Protein AF-A0A2W2MBM3-F1 (afdb_monomer_lite)

Sequence (491 aa):
MPIAAQGLVNIRFPSGRPAGRWSAVLEKAIIVCTALVMVGGLLGGTSLRDVAGGVTGLSHPLTGGTAVGRIADAAIGLAPVVVLLGLIAGLGVVVRFARAEGIARQQLKWRAVGVVVALALFPLAVTERLPSLTNTVDAVVFVLTLAIPVLRYRLWSIDTILRRSLVYGAITAALVIGFAVVTGLATRVVSRQVAAPVAAVAVALSFVPLRDRTQRLVDRLFYGGRQDPYRTLRDLGQRLNAVPGGDALGSFGHAVASALRLPYVAVQRADGTPVASYGTPVEPLERWPLTYEGRIEGFLAASARRGEEGFDDRDRGLLSDIAGQLGLALHTRTLTAELLRSQQRLVAAREEERRRLRRELHDGLGPVLTAVGLTLDAARARLETDPAAADQHIVEAREAAAQALADLRKVVHGLRPPALDDLGLAGALRSQADRLTVGSPLRVTVEAGELPGVGVTAMRERAAELGGRCQAGPSPDGGAVTAWFPLPETP

Foldseek 3Di:
DVLLVLLLCLQCPPPNDGPDDVSVVLNVVLVVLVVLLVQLVVQEWDWDQDPVRDTDTGGDPPRRPHPSRVSSPVSVVCPVVSNVSSLVSLVVLVVCLVVDDDLSVVLSVLSNVLSVLLVVLVVVCVVPPPPVVSVVVSVVSSVCSNCVSCLVVVSDPCVPVCLVCVLVVVLVVVLVVQLVVQLVVQVVPDPNVPSNVVSVVVSVVVSVVVSVVSNVVCCCVNVPPDPPLLVVLVVLLVCLVVDDDQCSQQVNQVSLCVSVVFQKKFWAFPVRHGPYIDHDDDPPKDWEFQDDPRDGGTIIITHDDVPDNDDDPVRVVSRNVVSPSVSVVSVVVVVVVVVVVVVVVVVVVVVVVVVVVVCCLCVLVVVLVVQLVVLQVVLVVCCVPPVPSSVVSPVVSVVSVVVSVVVVVVVVCVVPPVQCVPPNPQSSVVVVQVVCVVPDPDRDDGDDDDDPGPVQVVLQVVLVVQVKGWDWDADPVGIDIDIDGDDPPDD

pLDDT: mean 77.6, std 12.2, range [39.38, 95.12]

Structure (mmCIF, N/CA/C/O backbone):
data_AF-A0A2W2MBM3-F1
#
_entry.id   AF-A0A2W2MBM3-F1
#
loop_
_atom_site.group_PDB
_atom_site.id
_atom_site.type_symbol
_atom_site.label_atom_id
_atom_site.label_alt_id
_atom_site.label_comp_id
_atom_site.label_asym_id
_atom_site.label_entity_id
_atom_site.label_seq_id
_atom_site.pdbx_PDB_ins_code
_atom_site.Cartn_x
_atom_site.Cartn_y
_atom_site.Cartn_z
_atom_site.occupancy
_atom_site.B_iso_or_equiv
_atom_site.auth_seq_id
_atom_site.auth_comp_id
_atom_site.auth_asym_id
_atom_site.auth_atom_id
_atom_site.pdbx_PDB_model_num
ATOM 1 N N . MET A 1 1 ? 30.596 8.976 -43.502 1.00 53.44 1 MET A N 1
ATOM 2 C CA . MET A 1 1 ? 29.237 9.136 -42.929 1.00 53.44 1 MET A CA 1
ATOM 3 C C . MET A 1 1 ? 29.119 8.722 -41.459 1.00 53.44 1 MET A C 1
ATOM 5 O O . MET A 1 1 ? 28.754 9.593 -40.677 1.00 53.44 1 MET A O 1
ATOM 9 N N . PRO A 1 2 ? 29.457 7.490 -41.026 1.00 66.56 2 PRO A N 1
ATOM 10 C CA . PRO A 1 2 ? 29.288 7.089 -39.619 1.00 66.56 2 PRO A CA 1
ATOM 11 C C . PRO A 1 2 ? 30.083 7.968 -38.635 1.00 66.56 2 PRO A C 1
ATOM 13 O O . PRO A 1 2 ? 29.554 8.361 -37.602 1.00 66.56 2 PRO A O 1
ATOM 16 N N . ILE A 1 3 ? 31.298 8.385 -39.008 1.00 72.56 3 ILE A N 1
ATOM 17 C CA . ILE A 1 3 ? 32.189 9.204 -38.165 1.00 72.56 3 ILE A CA 1
ATOM 18 C C . ILE A 1 3 ? 31.595 10.591 -37.844 1.00 72.56 3 ILE A C 1
ATOM 20 O O . ILE A 1 3 ? 31.723 11.071 -36.719 1.00 72.56 3 ILE A O 1
ATOM 24 N N . ALA A 1 4 ? 30.888 11.221 -38.791 1.00 77.62 4 ALA A N 1
ATOM 25 C CA . ALA A 1 4 ? 30.245 12.521 -38.571 1.00 77.62 4 ALA A CA 1
ATOM 26 C C . ALA A 1 4 ? 29.105 12.418 -37.544 1.00 77.62 4 ALA A C 1
ATOM 28 O O . ALA A 1 4 ? 29.028 13.211 -36.606 1.00 77.62 4 ALA A O 1
ATOM 29 N N . ALA A 1 5 ? 28.260 11.390 -37.678 1.00 79.81 5 ALA A N 1
ATOM 30 C CA . ALA A 1 5 ? 27.178 11.117 -36.736 1.00 79.81 5 ALA A CA 1
ATOM 31 C C . ALA A 1 5 ? 27.717 10.785 -35.334 1.00 79.81 5 ALA A C 1
ATOM 33 O O . ALA A 1 5 ? 27.236 11.330 -34.339 1.00 79.81 5 ALA A O 1
ATOM 34 N N . GLN A 1 6 ? 28.766 9.959 -35.249 1.00 84.69 6 GLN A N 1
ATOM 35 C CA . GLN A 1 6 ? 29.453 9.673 -33.987 1.00 84.69 6 GLN A CA 1
ATOM 36 C C . GLN A 1 6 ? 30.034 10.946 -33.351 1.00 84.69 6 GLN A C 1
ATOM 38 O O . GLN A 1 6 ? 29.931 11.120 -32.136 1.00 84.69 6 GLN A O 1
ATOM 43 N N . GLY A 1 7 ? 30.598 11.855 -34.154 1.00 85.25 7 GLY A N 1
ATOM 44 C CA . GLY A 1 7 ? 31.105 13.154 -33.707 1.00 85.25 7 GLY A CA 1
ATOM 45 C C . GLY A 1 7 ? 30.019 14.044 -33.095 1.00 85.25 7 GLY A C 1
ATOM 46 O O . GLY A 1 7 ? 30.200 14.572 -31.998 1.00 85.25 7 GLY A O 1
ATOM 47 N N . LEU A 1 8 ? 28.855 14.149 -33.741 1.00 86.94 8 LEU A N 1
ATOM 48 C CA . LEU A 1 8 ? 27.713 14.914 -33.218 1.00 86.94 8 LEU A CA 1
ATOM 49 C C . LEU A 1 8 ? 27.188 14.340 -31.897 1.00 86.94 8 LEU A C 1
ATOM 51 O O . LEU A 1 8 ? 26.937 15.078 -30.941 1.00 86.94 8 LEU A O 1
ATOM 55 N N . VAL A 1 9 ? 27.077 13.012 -31.817 1.00 86.25 9 VAL A N 1
ATOM 56 C CA . VAL A 1 9 ? 26.671 12.321 -30.587 1.00 86.25 9 VAL A CA 1
ATOM 57 C C . VAL A 1 9 ? 27.694 12.545 -29.475 1.00 86.25 9 VAL A C 1
ATOM 59 O O . VAL A 1 9 ? 27.311 12.848 -28.346 1.00 86.25 9 VAL A O 1
ATOM 62 N N . ASN A 1 10 ? 28.991 12.482 -29.788 1.00 88.06 10 ASN A N 1
ATOM 63 C CA . ASN A 1 10 ? 30.057 12.778 -28.834 1.00 88.06 10 ASN A CA 1
ATOM 64 C C . ASN A 1 10 ? 29.930 14.187 -28.257 1.00 88.06 10 ASN A C 1
ATOM 66 O O . ASN A 1 10 ? 30.098 14.351 -27.053 1.00 88.06 10 ASN A O 1
ATOM 70 N N . ILE A 1 11 ? 29.590 15.187 -29.071 1.00 88.38 11 ILE A N 1
ATOM 71 C CA . ILE A 1 11 ? 29.446 16.577 -28.616 1.00 88.38 11 ILE A CA 1
ATOM 72 C C . ILE A 1 11 ? 28.279 16.739 -27.639 1.00 88.38 11 ILE A C 1
ATOM 74 O O . ILE A 1 11 ? 28.436 17.382 -26.599 1.00 88.38 11 ILE A O 1
ATOM 78 N N . ARG A 1 12 ? 27.121 16.153 -27.954 1.00 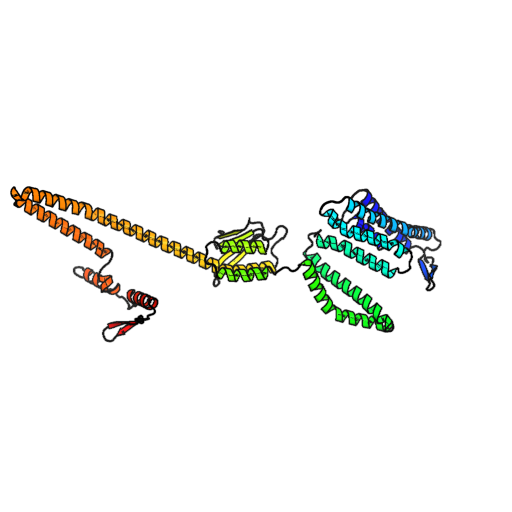85.75 12 ARG A N 1
ATOM 79 C CA . ARG A 1 12 ? 25.886 16.350 -27.178 1.00 85.75 12 ARG A CA 1
ATOM 80 C C . ARG A 1 12 ? 25.750 15.417 -25.976 1.00 85.75 12 ARG A C 1
ATOM 82 O O . ARG A 1 12 ? 25.001 15.720 -25.053 1.00 85.75 12 ARG A O 1
ATOM 89 N N . PHE A 1 13 ? 26.443 14.284 -25.958 1.00 82.75 13 PHE A N 1
ATOM 90 C CA . PHE A 1 13 ? 26.360 13.340 -24.846 1.00 82.75 13 PHE A CA 1
ATOM 91 C C . PHE A 1 13 ? 27.057 13.891 -23.582 1.00 82.75 13 PHE A C 1
ATOM 93 O O . PHE A 1 13 ? 28.169 14.423 -23.701 1.00 82.75 13 PHE A O 1
ATOM 100 N N . PRO A 1 14 ? 26.477 13.742 -22.367 1.00 72.38 14 PRO A N 1
ATOM 101 C CA . PRO A 1 14 ? 25.193 13.098 -22.034 1.00 72.38 14 PRO A CA 1
ATOM 102 C C . PRO A 1 14 ? 23.965 14.033 -22.003 1.00 72.38 14 PRO A C 1
ATOM 104 O O . PRO A 1 14 ? 22.840 13.551 -22.040 1.00 72.38 14 PRO A O 1
ATOM 107 N N . SER A 1 15 ? 24.152 15.353 -21.936 1.00 72.38 15 SER A N 1
ATOM 108 C CA . SER A 1 15 ? 23.094 16.338 -21.640 1.00 72.38 15 SER A CA 1
ATOM 109 C C . SER A 1 15 ? 22.165 16.684 -22.814 1.00 72.38 15 SER A C 1
ATOM 111 O O . SER A 1 15 ? 21.217 17.446 -22.644 1.00 72.38 15 SER A O 1
ATOM 113 N N . GLY A 1 16 ? 22.446 16.189 -24.021 1.00 75.19 16 GLY A N 1
ATOM 114 C CA . GLY A 1 16 ? 21.709 16.519 -25.246 1.00 75.19 16 GLY A CA 1
ATOM 115 C C . GLY A 1 16 ? 22.026 17.907 -25.817 1.00 75.19 16 GLY A C 1
ATOM 116 O O . GLY A 1 16 ? 21.542 18.246 -26.897 1.00 75.19 16 GLY A O 1
ATOM 117 N N . ARG A 1 17 ? 22.863 18.699 -25.134 1.00 79.94 17 ARG A N 1
ATOM 118 C CA . ARG A 1 17 ? 23.281 20.049 -25.538 1.00 79.94 17 ARG A CA 1
ATOM 119 C C . ARG A 1 17 ? 24.810 20.154 -25.572 1.00 79.94 17 ARG A C 1
ATOM 121 O O . ARG A 1 17 ? 25.470 19.521 -24.748 1.00 79.94 17 ARG A O 1
ATOM 128 N N . PRO A 1 18 ? 25.385 20.958 -26.483 1.00 83.25 18 PRO A N 1
ATOM 129 C CA . PRO A 1 18 ? 26.821 21.218 -26.495 1.00 83.25 18 PRO A CA 1
ATOM 130 C C . PRO A 1 18 ? 27.267 21.846 -25.165 1.00 83.25 18 PRO A C 1
ATOM 132 O O . PRO A 1 18 ? 26.658 22.798 -24.679 1.00 83.25 18 PRO A O 1
ATOM 135 N N . ALA A 1 19 ? 28.333 21.308 -24.568 1.00 74.44 19 ALA A N 1
ATOM 136 C CA . ALA A 1 19 ? 28.801 21.677 -23.226 1.00 74.44 19 ALA A CA 1
ATOM 137 C C . ALA A 1 19 ? 29.442 23.081 -23.129 1.00 74.44 19 ALA A C 1
ATOM 139 O O . ALA A 1 19 ? 29.695 23.568 -22.032 1.00 74.44 19 ALA A O 1
ATOM 140 N N . GLY A 1 20 ? 29.728 23.738 -24.257 1.00 83.12 20 GLY A N 1
ATOM 141 C CA . GLY A 1 20 ? 30.318 25.078 -24.298 1.00 83.12 20 GLY A CA 1
ATOM 142 C C . GLY A 1 20 ? 30.409 25.680 -25.704 1.00 83.12 20 GLY A C 1
ATOM 143 O O . GLY A 1 20 ? 30.103 25.024 -26.704 1.00 83.12 20 GLY A O 1
ATOM 144 N N . ARG A 1 21 ? 30.880 26.933 -25.793 1.00 85.19 21 ARG A N 1
ATOM 145 C CA . ARG A 1 21 ? 30.943 27.714 -27.051 1.00 85.19 21 ARG A CA 1
ATOM 146 C C . ARG A 1 21 ? 31.753 27.003 -28.142 1.00 85.19 21 ARG A C 1
ATOM 148 O O . ARG A 1 21 ? 31.283 26.884 -29.267 1.00 85.19 21 ARG A O 1
ATOM 155 N N . TRP A 1 22 ? 32.906 26.435 -27.787 1.00 83.94 22 TRP A N 1
ATOM 156 C CA . TRP A 1 22 ? 33.750 25.667 -28.712 1.00 83.94 22 TRP A CA 1
ATOM 157 C C . TRP A 1 22 ? 33.093 24.378 -29.211 1.00 83.94 22 TRP A C 1
ATOM 159 O O . TRP A 1 22 ? 33.232 24.035 -30.379 1.00 83.94 22 TRP A O 1
ATOM 169 N N . SER A 1 23 ? 32.319 23.690 -28.368 1.00 85.50 23 SER A N 1
ATOM 170 C CA . SER A 1 23 ? 31.601 22.480 -28.788 1.00 85.50 23 SER A CA 1
ATOM 171 C C . SER A 1 23 ? 30.442 22.782 -29.745 1.00 85.50 23 SER A C 1
ATOM 173 O O . SER A 1 23 ? 30.200 22.004 -30.659 1.00 85.50 23 SER A O 1
ATOM 175 N N . ALA A 1 24 ? 29.792 23.944 -29.604 1.00 88.12 24 ALA A N 1
ATOM 176 C CA . ALA A 1 24 ? 28.768 24.405 -30.541 1.00 88.12 24 ALA A CA 1
ATOM 177 C C . ALA A 1 24 ? 29.368 24.838 -31.892 1.00 88.12 24 ALA A C 1
ATOM 179 O O . ALA A 1 24 ? 28.768 24.605 -32.939 1.00 88.12 24 ALA A O 1
ATOM 180 N N . VAL A 1 25 ? 30.563 25.443 -31.888 1.00 91.44 25 VAL A N 1
ATOM 181 C CA . VAL A 1 25 ? 31.311 25.744 -33.123 1.00 91.44 25 VAL A CA 1
ATOM 182 C C . VAL A 1 25 ? 31.720 24.449 -33.823 1.00 91.44 25 VAL A C 1
ATOM 184 O O . VAL A 1 25 ? 31.499 24.313 -35.023 1.00 91.44 25 VAL A O 1
ATOM 187 N N . LEU A 1 26 ? 32.246 23.477 -33.070 1.00 91.44 26 LEU A N 1
ATOM 188 C CA . LEU A 1 26 ? 32.633 22.169 -33.597 1.00 91.44 26 LEU A CA 1
ATOM 189 C C . LEU A 1 26 ? 31.438 21.419 -34.202 1.00 91.44 26 LEU A C 1
ATOM 191 O O . LEU A 1 26 ? 31.553 20.843 -35.278 1.00 91.44 26 LEU A O 1
ATOM 195 N N . GLU A 1 27 ? 30.277 21.472 -33.550 1.00 90.62 27 GLU A N 1
ATOM 196 C CA . GLU A 1 27 ? 29.030 20.893 -34.055 1.00 90.62 27 GLU A CA 1
ATOM 197 C C . GLU A 1 27 ? 28.623 21.501 -35.402 1.00 90.62 27 GLU A C 1
ATOM 199 O O . GLU A 1 27 ? 28.388 20.770 -36.365 1.00 90.62 27 GLU A O 1
ATOM 204 N N . LYS A 1 28 ? 28.604 22.838 -35.499 1.00 91.88 28 LYS A N 1
ATOM 205 C CA . LYS A 1 28 ? 28.303 23.543 -36.753 1.00 91.88 28 LYS A CA 1
ATOM 206 C C . LYS A 1 28 ? 29.314 23.204 -37.847 1.00 91.88 28 LYS A C 1
ATOM 208 O O . LYS A 1 28 ? 28.906 22.957 -38.976 1.00 91.88 28 LYS A O 1
ATOM 213 N N . ALA A 1 29 ? 30.604 23.142 -37.514 1.00 92.06 29 ALA A N 1
ATOM 214 C CA . ALA A 1 29 ? 31.656 22.777 -38.459 1.00 92.06 29 ALA A CA 1
ATOM 215 C C . ALA A 1 29 ? 31.464 21.352 -39.004 1.00 92.06 29 ALA A C 1
ATOM 217 O O . ALA A 1 29 ? 31.520 21.153 -40.214 1.00 92.06 29 ALA A O 1
ATOM 218 N N . ILE A 1 30 ? 31.152 20.375 -38.141 1.00 91.12 30 ILE A N 1
ATOM 219 C CA . ILE A 1 30 ? 30.861 18.998 -38.571 1.00 91.12 30 ILE A CA 1
ATOM 220 C C . ILE A 1 30 ? 29.647 18.968 -39.504 1.00 91.12 30 ILE A C 1
ATOM 222 O O . ILE A 1 30 ? 29.715 18.323 -40.548 1.00 91.12 30 ILE A O 1
ATOM 226 N N . ILE A 1 31 ? 28.557 19.668 -39.168 1.00 91.56 31 ILE A N 1
ATOM 227 C CA . ILE A 1 31 ? 27.341 19.710 -39.999 1.00 91.56 31 ILE A CA 1
ATOM 228 C C . ILE A 1 31 ? 27.641 20.327 -41.369 1.00 91.56 31 ILE A C 1
ATOM 230 O O . ILE A 1 31 ? 27.327 19.716 -42.388 1.00 91.56 31 ILE A O 1
ATOM 234 N N . VAL A 1 32 ? 28.283 21.499 -41.401 1.00 92.75 32 VAL A N 1
ATOM 235 C CA . VAL A 1 32 ? 28.585 22.228 -42.643 1.00 92.75 32 VAL A CA 1
ATOM 236 C C . VAL A 1 32 ? 29.542 21.433 -43.525 1.00 92.75 32 VAL A C 1
ATOM 238 O O . VAL A 1 32 ? 29.248 21.224 -44.699 1.00 92.75 32 VAL A O 1
ATOM 241 N N . CYS A 1 33 ? 30.648 20.922 -42.977 1.00 90.69 33 CYS A N 1
ATOM 242 C CA . CYS A 1 33 ? 31.593 20.121 -43.752 1.00 90.69 33 CYS A CA 1
ATOM 243 C C . CYS A 1 33 ? 30.960 18.811 -44.243 1.00 90.69 33 CYS A C 1
ATOM 245 O O . CYS A 1 33 ? 31.200 18.416 -45.378 1.00 90.69 33 CYS A O 1
ATOM 247 N N . THR A 1 34 ? 30.112 18.155 -43.442 1.00 89.06 34 THR A N 1
ATOM 248 C CA . THR A 1 34 ? 29.413 16.932 -43.880 1.00 89.06 34 THR A CA 1
ATOM 249 C C . THR A 1 34 ? 28.414 17.227 -44.996 1.00 89.06 34 THR A C 1
ATOM 251 O O . THR A 1 34 ? 28.346 16.468 -45.959 1.00 89.06 34 THR A O 1
ATOM 254 N N . ALA A 1 35 ? 27.668 18.332 -44.900 1.00 88.94 35 ALA A N 1
ATOM 255 C CA . ALA A 1 35 ? 26.746 18.764 -45.946 1.00 88.94 35 ALA A CA 1
ATOM 256 C C . ALA A 1 35 ? 27.492 19.094 -47.247 1.00 88.94 35 ALA A C 1
ATOM 258 O O . ALA A 1 35 ? 27.094 18.621 -48.307 1.00 88.94 35 ALA A O 1
ATOM 259 N N . LEU A 1 36 ? 28.614 19.819 -47.164 1.00 89.50 36 LEU A N 1
ATOM 260 C CA . LEU A 1 36 ? 29.468 20.120 -48.316 1.00 89.50 36 LEU A CA 1
ATOM 261 C C . LEU A 1 36 ? 30.021 18.847 -48.962 1.00 89.50 36 LEU A C 1
ATOM 263 O O . LEU A 1 36 ? 29.928 18.703 -50.175 1.00 89.50 36 LEU A O 1
ATOM 267 N N . VAL A 1 37 ? 30.520 17.893 -48.171 1.00 87.06 37 VAL A N 1
ATOM 268 C CA . VAL A 1 37 ? 31.001 16.598 -48.684 1.00 87.06 37 VAL A CA 1
ATOM 269 C C . VAL A 1 37 ? 29.867 15.797 -49.331 1.00 87.06 37 VAL A C 1
ATOM 271 O O . VAL A 1 37 ? 30.085 15.158 -50.354 1.00 87.06 37 VAL A O 1
ATOM 274 N N . MET A 1 38 ? 28.653 15.826 -48.768 1.00 84.88 38 MET A N 1
ATOM 275 C CA . MET A 1 38 ? 27.496 15.118 -49.328 1.00 84.88 38 MET A CA 1
ATOM 276 C C . MET A 1 38 ? 27.050 15.730 -50.663 1.00 84.88 38 MET A C 1
ATOM 278 O O . MET A 1 38 ? 26.840 14.999 -51.626 1.00 84.88 38 MET A O 1
ATOM 282 N N . VAL A 1 39 ? 26.956 17.061 -50.736 1.00 86.25 39 VAL A N 1
ATOM 283 C CA . VAL A 1 39 ? 26.646 17.793 -51.976 1.00 86.25 39 VAL A CA 1
ATOM 284 C C . VAL A 1 39 ? 27.751 17.586 -53.013 1.00 86.25 39 VAL A C 1
ATOM 286 O O . VAL A 1 39 ? 27.458 17.334 -54.178 1.00 86.25 39 VAL A O 1
ATOM 289 N N . GLY A 1 40 ? 29.013 17.614 -52.580 1.00 84.44 40 GLY A N 1
ATOM 290 C CA . GLY A 1 40 ? 30.169 17.298 -53.410 1.00 84.44 40 GLY A CA 1
ATOM 291 C C . GLY A 1 40 ? 30.083 15.891 -53.991 1.00 84.44 40 GLY A C 1
ATOM 292 O O . GLY A 1 40 ? 30.211 15.730 -55.192 1.00 84.44 40 GLY A O 1
ATOM 293 N N . GLY A 1 41 ? 29.771 14.882 -53.175 1.00 82.00 41 GLY A N 1
ATOM 294 C CA . GLY A 1 41 ? 29.615 13.497 -53.633 1.00 82.00 41 GLY A CA 1
ATOM 295 C C . GLY A 1 41 ? 28.439 13.271 -54.590 1.00 82.00 41 GLY A C 1
ATOM 296 O O . GLY A 1 41 ? 28.476 12.325 -55.369 1.00 82.00 41 GLY A O 1
ATOM 297 N N . LEU A 1 42 ? 27.411 14.125 -54.546 1.00 82.88 42 LEU A N 1
ATOM 298 C CA . LEU A 1 42 ? 26.272 14.084 -55.472 1.00 82.88 42 LEU A CA 1
ATOM 299 C C . LEU A 1 42 ? 26.577 14.744 -56.823 1.00 82.88 42 LEU A C 1
ATOM 301 O O . LEU A 1 42 ? 26.017 14.333 -57.833 1.00 82.88 42 LEU A O 1
ATOM 305 N N . LEU A 1 43 ? 27.414 15.785 -56.836 1.00 82.44 43 LEU A N 1
ATOM 306 C CA . LEU A 1 43 ? 27.678 16.619 -58.017 1.00 82.44 43 LEU A CA 1
ATOM 307 C C . LEU A 1 43 ? 29.075 16.415 -58.622 1.00 82.44 43 LEU A C 1
ATOM 309 O O . LEU A 1 43 ? 29.339 16.921 -59.711 1.00 82.44 43 LEU A O 1
ATOM 313 N N . GLY A 1 44 ? 29.981 15.747 -57.915 1.00 76.25 44 GLY A N 1
ATOM 314 C CA . GLY A 1 44 ? 31.375 15.524 -58.294 1.00 76.25 44 GLY A CA 1
ATOM 315 C C . GLY A 1 44 ? 31.596 14.182 -58.982 1.00 76.25 44 GLY A C 1
ATOM 316 O O . GLY A 1 44 ? 30.687 13.360 -59.098 1.00 76.25 44 GLY A O 1
ATOM 317 N N . GLY A 1 45 ? 32.819 13.961 -59.460 1.00 67.12 45 GLY A N 1
ATOM 318 C CA . GLY A 1 45 ? 33.197 12.694 -60.085 1.00 67.12 45 GLY A CA 1
ATOM 319 C C . GLY A 1 45 ? 33.184 11.534 -59.086 1.00 67.12 45 GLY A C 1
ATOM 320 O O . GLY A 1 45 ? 33.642 11.663 -57.951 1.00 67.12 45 GLY A O 1
ATOM 321 N N . THR A 1 46 ? 32.688 10.373 -59.507 1.00 65.50 46 THR A N 1
ATOM 322 C CA . THR A 1 46 ? 32.732 9.147 -58.702 1.00 65.50 46 THR A CA 1
ATOM 323 C C . THR A 1 46 ? 33.935 8.313 -59.110 1.00 65.50 46 THR A C 1
ATOM 325 O O . THR A 1 46 ? 34.100 7.994 -60.285 1.00 65.50 46 THR A O 1
ATOM 328 N N . SER A 1 47 ? 34.768 7.908 -58.158 1.00 62.97 47 SER A N 1
ATOM 329 C CA . SER A 1 47 ? 35.792 6.900 -58.412 1.00 62.97 47 SER A CA 1
ATOM 330 C C . SER A 1 47 ? 35.195 5.504 -58.249 1.00 62.97 47 SER A C 1
ATOM 332 O O . SER A 1 47 ? 34.663 5.159 -57.192 1.00 62.97 47 SER A O 1
ATOM 334 N N . LEU A 1 48 ? 35.275 4.694 -59.303 1.00 53.91 48 LEU A N 1
ATOM 335 C CA . LEU A 1 48 ? 35.018 3.265 -59.200 1.00 53.91 48 LEU A CA 1
ATOM 336 C C . LEU A 1 48 ? 36.339 2.553 -58.946 1.00 53.91 48 LEU A C 1
ATOM 338 O O . LEU A 1 48 ? 37.395 2.919 -59.463 1.00 53.91 48 LEU A O 1
ATOM 342 N N . ARG A 1 49 ? 36.278 1.545 -58.085 1.00 52.22 49 ARG A N 1
ATOM 343 C CA . ARG A 1 49 ? 37.413 0.681 -57.804 1.00 52.22 49 ARG A CA 1
ATOM 344 C C . ARG A 1 49 ? 37.179 -0.622 -58.542 1.00 52.22 49 ARG A C 1
ATOM 346 O O . ARG A 1 49 ? 36.202 -1.313 -58.257 1.00 52.22 49 ARG A O 1
ATOM 353 N N . ASP A 1 50 ? 38.052 -0.930 -59.489 1.00 55.75 50 ASP A N 1
ATOM 354 C CA . ASP A 1 50 ? 37.967 -2.174 -60.241 1.00 55.75 50 ASP A CA 1
ATOM 355 C C . ASP A 1 50 ? 38.335 -3.371 -59.362 1.00 55.75 50 ASP A C 1
ATOM 357 O O . ASP A 1 50 ? 38.956 -3.243 -58.303 1.00 55.75 50 ASP A O 1
ATOM 361 N N . VAL A 1 51 ? 37.973 -4.569 -59.826 1.00 51.78 51 VAL A N 1
ATOM 362 C CA . VAL A 1 51 ? 38.162 -5.842 -59.105 1.00 51.78 51 VAL A CA 1
ATOM 363 C C . VAL A 1 51 ? 39.637 -6.107 -58.751 1.00 51.78 51 VAL A C 1
ATOM 365 O O . VAL A 1 51 ? 39.919 -6.778 -57.762 1.00 51.78 51 VAL A O 1
ATOM 368 N N . ALA A 1 52 ? 40.581 -5.529 -59.503 1.00 56.50 52 ALA A N 1
ATOM 369 C CA . ALA A 1 52 ? 42.024 -5.604 -59.250 1.00 56.50 52 ALA A CA 1
ATOM 370 C C . ALA A 1 52 ? 42.574 -4.486 -58.331 1.00 56.50 52 ALA A C 1
ATOM 372 O O . ALA A 1 52 ? 43.780 -4.404 -58.117 1.00 56.50 52 ALA A O 1
ATOM 373 N N . GLY A 1 53 ? 41.719 -3.607 -57.797 1.00 54.78 53 GLY A N 1
ATOM 374 C CA . GLY A 1 53 ? 42.110 -2.510 -56.902 1.00 54.78 53 GLY A CA 1
ATOM 375 C C . GLY A 1 53 ? 42.532 -1.210 -57.597 1.00 54.78 53 GLY A C 1
ATOM 376 O O . GLY A 1 53 ? 42.844 -0.241 -56.902 1.00 54.78 53 GLY A O 1
ATOM 377 N N . GLY A 1 54 ? 42.510 -1.163 -58.934 1.00 51.69 54 GLY A N 1
ATOM 378 C CA . GLY A 1 54 ? 42.716 0.060 -59.714 1.00 51.69 54 GLY A CA 1
ATOM 379 C C . GLY A 1 54 ? 41.577 1.059 -59.501 1.00 51.69 54 GLY A C 1
ATOM 380 O O . GLY A 1 54 ? 40.416 0.667 -59.403 1.00 51.69 54 GLY A O 1
ATOM 381 N N . VAL A 1 55 ? 41.906 2.345 -59.392 1.00 58.56 55 VAL A N 1
ATOM 382 C CA . VAL A 1 55 ? 40.918 3.418 -59.221 1.00 58.56 55 VAL A CA 1
ATOM 383 C C . VAL A 1 55 ? 40.687 4.075 -60.577 1.00 58.56 55 VAL A C 1
ATOM 385 O O . VAL A 1 55 ? 41.576 4.751 -61.091 1.00 58.56 55 VAL A O 1
ATOM 388 N N . THR A 1 56 ? 39.502 3.886 -61.154 1.00 65.00 56 THR A N 1
ATOM 389 C CA . THR A 1 56 ? 39.071 4.571 -62.375 1.00 65.00 56 THR A CA 1
ATOM 390 C C . THR A 1 56 ? 38.162 5.739 -61.995 1.00 65.00 56 THR A C 1
ATOM 392 O O . THR A 1 56 ? 37.120 5.585 -61.356 1.00 65.00 56 THR A O 1
ATOM 395 N N . GLY A 1 57 ? 38.594 6.957 -62.319 1.00 63.59 57 GLY A N 1
ATOM 396 C CA . GLY A 1 57 ? 37.799 8.160 -62.087 1.00 63.59 57 GLY A CA 1
ATOM 397 C C . GLY A 1 57 ? 36.744 8.312 -63.176 1.00 63.59 57 GLY A C 1
ATOM 398 O O . GLY A 1 57 ? 37.094 8.553 -64.328 1.00 63.59 57 GLY A O 1
ATOM 399 N N . LEU A 1 58 ? 35.465 8.198 -62.821 1.00 66.94 58 LEU A N 1
ATOM 400 C CA . LEU A 1 58 ? 34.360 8.533 -63.714 1.00 66.94 58 LEU A CA 1
ATOM 401 C C . LEU A 1 58 ? 33.907 9.960 -63.430 1.00 66.94 58 LEU A C 1
ATOM 403 O O . LEU A 1 58 ? 33.442 10.292 -62.339 1.00 66.94 58 LEU A O 1
ATOM 407 N N . SER A 1 59 ? 34.049 10.821 -64.432 1.00 68.12 59 SER A N 1
ATOM 408 C CA . SER A 1 59 ? 33.510 12.174 -64.376 1.00 68.12 59 SER A CA 1
ATOM 409 C C . SER A 1 59 ? 31.984 12.119 -64.375 1.00 68.12 59 SER A C 1
ATOM 411 O O . SER A 1 59 ? 31.381 11.372 -65.144 1.00 68.12 59 SER A O 1
ATOM 413 N N . HIS A 1 60 ? 31.350 12.926 -63.527 1.00 72.50 60 HIS A N 1
ATOM 414 C CA . HIS A 1 60 ? 29.896 12.997 -63.487 1.00 72.50 60 HIS A CA 1
ATOM 415 C C . HIS A 1 60 ? 29.358 13.573 -64.813 1.00 72.50 60 HIS A C 1
ATOM 417 O O . HIS A 1 60 ? 29.837 14.621 -65.257 1.00 72.50 60 HIS A O 1
ATOM 423 N N . PRO A 1 61 ? 28.365 12.934 -65.457 1.00 71.06 61 PRO A N 1
ATOM 424 C CA . PRO A 1 61 ? 27.985 13.230 -66.842 1.00 71.06 61 PRO A CA 1
ATOM 425 C C . PRO A 1 61 ? 27.451 14.654 -67.065 1.00 71.06 61 PRO A C 1
ATOM 427 O O . PRO A 1 61 ? 27.525 15.161 -68.178 1.00 71.06 61 PRO A O 1
ATOM 430 N N . LEU A 1 62 ? 26.941 15.315 -66.019 1.00 71.62 62 LEU A N 1
ATOM 431 C CA . LEU A 1 62 ? 26.379 16.675 -66.100 1.00 71.62 62 LEU A CA 1
ATOM 432 C C . LEU A 1 62 ? 27.332 17.784 -65.626 1.00 71.62 62 LEU A C 1
ATOM 434 O O . LEU A 1 62 ? 27.088 18.958 -65.883 1.00 71.62 62 LEU A O 1
ATOM 438 N N . THR A 1 63 ? 28.386 17.439 -64.892 1.00 75.25 63 THR A N 1
ATOM 439 C CA . THR A 1 63 ? 29.218 18.411 -64.154 1.00 75.25 63 THR A CA 1
ATOM 440 C C . THR A 1 63 ? 30.713 18.208 -64.386 1.00 75.25 63 THR A C 1
ATOM 442 O O . THR A 1 63 ? 31.503 19.091 -64.042 1.00 75.25 63 THR A O 1
ATOM 445 N N . GLY A 1 64 ? 31.117 17.106 -65.023 1.00 75.75 64 GLY A N 1
ATOM 446 C CA . GLY A 1 64 ? 32.497 16.816 -65.395 1.00 75.75 64 GLY A CA 1
ATOM 447 C C . GLY A 1 64 ? 33.111 17.937 -66.236 1.00 75.75 64 GLY A C 1
ATOM 448 O O . GLY A 1 64 ? 32.512 18.410 -67.196 1.00 75.75 64 GLY A O 1
ATOM 449 N N . GLY A 1 65 ? 34.292 18.413 -65.836 1.00 73.56 65 GLY A N 1
ATOM 450 C CA . GLY A 1 65 ? 35.014 19.490 -66.528 1.00 73.56 65 GLY A CA 1
ATOM 451 C C . GLY A 1 65 ? 34.461 20.909 -66.314 1.00 73.56 65 GLY A C 1
ATOM 452 O O . GLY A 1 65 ? 35.112 21.880 -66.699 1.00 73.56 65 GLY A O 1
ATOM 453 N N . THR A 1 66 ? 33.307 21.072 -65.663 1.00 85.25 66 THR A N 1
ATOM 454 C CA . THR A 1 66 ? 32.717 22.395 -65.388 1.00 85.25 66 THR A CA 1
ATOM 455 C C . THR A 1 66 ? 33.290 23.039 -64.118 1.00 85.25 66 THR A C 1
ATOM 457 O O . THR A 1 66 ? 33.916 22.386 -63.280 1.00 85.25 66 THR A O 1
ATOM 460 N N . ALA A 1 67 ? 33.059 24.345 -63.927 1.00 83.12 67 ALA A N 1
ATOM 461 C CA . ALA A 1 67 ? 33.378 25.018 -62.662 1.00 83.12 67 ALA A CA 1
ATOM 462 C C . ALA A 1 67 ? 32.608 24.413 -61.470 1.00 83.12 67 ALA A C 1
ATOM 464 O O . ALA A 1 67 ? 33.167 24.297 -60.383 1.00 83.12 67 ALA A O 1
ATOM 465 N N . VAL A 1 68 ? 31.366 23.965 -61.692 1.00 82.88 68 VAL A N 1
ATOM 466 C CA . VAL A 1 68 ? 30.530 23.310 -60.672 1.00 82.88 68 VAL A CA 1
ATOM 467 C C . VAL A 1 68 ? 31.121 21.961 -60.259 1.00 82.88 68 VAL A C 1
ATOM 469 O O . VAL A 1 68 ? 31.226 21.696 -59.066 1.00 82.88 68 VAL A O 1
ATOM 472 N N . GLY A 1 69 ? 31.583 21.151 -61.218 1.00 82.00 69 GLY A N 1
ATOM 473 C CA . GLY A 1 69 ? 32.275 19.889 -60.933 1.00 82.00 69 GLY A CA 1
ATOM 474 C C . GLY A 1 69 ? 33.553 20.094 -60.121 1.00 82.00 69 GLY A C 1
ATOM 475 O O . GLY A 1 69 ? 33.744 19.430 -59.112 1.00 82.00 69 GLY A O 1
ATOM 476 N N . ARG A 1 70 ? 34.373 21.098 -60.469 1.00 82.94 70 ARG A N 1
ATOM 477 C CA . ARG A 1 70 ? 35.588 21.434 -59.698 1.00 82.94 70 ARG A CA 1
ATOM 478 C C . ARG A 1 70 ? 35.286 21.848 -58.255 1.00 82.94 70 ARG A C 1
ATOM 480 O O . ARG A 1 70 ? 36.026 21.476 -57.348 1.00 82.94 70 ARG A O 1
ATOM 487 N N . ILE A 1 71 ? 34.210 22.607 -58.032 1.00 85.06 71 ILE A N 1
ATOM 488 C CA . ILE A 1 71 ? 33.756 22.981 -56.683 1.00 85.06 71 ILE A CA 1
ATOM 489 C C . ILE A 1 71 ? 33.244 21.747 -55.927 1.00 85.06 71 ILE A C 1
ATOM 491 O O . ILE A 1 71 ? 33.536 21.595 -54.742 1.00 85.06 71 ILE A O 1
ATOM 495 N N . ALA A 1 72 ? 32.518 20.853 -56.600 1.00 84.50 72 ALA A N 1
ATOM 496 C CA . ALA A 1 72 ? 32.022 19.613 -56.012 1.00 84.50 72 ALA A CA 1
ATOM 497 C C . ALA A 1 72 ? 33.167 18.662 -55.615 1.00 84.50 72 ALA A C 1
ATOM 499 O O . ALA A 1 72 ? 33.180 18.166 -54.489 1.00 84.50 72 ALA A O 1
ATOM 500 N N . ASP A 1 73 ? 34.173 18.491 -56.474 1.00 82.19 73 ASP A N 1
ATOM 501 C CA . ASP A 1 73 ? 35.366 17.687 -56.189 1.00 82.19 73 ASP A CA 1
ATOM 502 C C . ASP A 1 73 ? 36.180 18.288 -55.027 1.00 82.19 73 ASP A C 1
ATOM 504 O O . ASP A 1 73 ? 36.609 17.572 -54.117 1.00 82.19 73 ASP A O 1
ATOM 508 N N . ALA A 1 74 ? 36.321 19.620 -54.983 1.00 85.06 74 ALA A N 1
ATOM 509 C CA . ALA A 1 74 ? 36.934 20.315 -53.849 1.00 85.06 74 ALA A CA 1
ATOM 510 C C . ALA A 1 74 ? 36.146 20.104 -52.542 1.00 85.06 74 ALA A C 1
ATOM 512 O O . ALA A 1 74 ? 36.743 19.947 -51.475 1.00 85.06 74 ALA A O 1
ATOM 513 N N . ALA A 1 75 ? 34.812 20.046 -52.614 1.00 86.38 75 ALA A N 1
ATOM 514 C CA . ALA A 1 75 ? 33.959 19.768 -51.464 1.00 86.38 75 ALA A CA 1
ATOM 515 C C . ALA A 1 75 ? 34.091 18.315 -50.970 1.00 86.38 75 ALA A C 1
ATOM 517 O O . ALA A 1 75 ? 34.112 18.093 -49.759 1.00 86.38 75 ALA A O 1
ATOM 518 N N . ILE A 1 76 ? 34.269 17.331 -51.864 1.00 84.12 76 ILE A N 1
ATOM 519 C CA . ILE A 1 76 ? 34.621 15.945 -51.488 1.00 84.12 76 ILE A CA 1
ATOM 520 C C . ILE A 1 76 ? 35.974 15.912 -50.762 1.00 84.12 76 ILE A C 1
ATOM 522 O O . ILE A 1 76 ? 36.126 15.194 -49.770 1.00 84.12 76 ILE A O 1
ATOM 526 N N . GLY A 1 77 ? 36.931 16.742 -51.190 1.00 82.94 77 GLY A N 1
ATOM 527 C CA . GLY A 1 77 ? 38.240 16.911 -50.549 1.00 82.94 77 GLY A CA 1
ATOM 528 C C . GLY A 1 77 ? 38.189 17.327 -49.070 1.00 82.94 77 GLY A C 1
ATOM 529 O O . GLY A 1 77 ? 39.179 17.172 -48.359 1.00 82.94 77 GLY A O 1
ATOM 530 N N . LEU A 1 78 ? 37.036 17.782 -48.564 1.00 87.12 78 LEU A N 1
ATOM 531 C CA . LEU A 1 78 ? 36.817 18.069 -47.141 1.00 87.12 78 LEU A CA 1
ATOM 532 C C . LEU A 1 78 ? 36.511 16.817 -46.297 1.00 87.12 78 LEU A C 1
ATOM 534 O O . LEU A 1 78 ? 36.422 16.913 -45.072 1.00 87.12 78 LEU A O 1
ATOM 538 N N . ALA A 1 79 ? 36.368 15.628 -46.891 1.00 84.62 79 ALA A N 1
ATOM 539 C CA . ALA A 1 79 ? 36.068 14.400 -46.149 1.00 84.62 79 ALA A CA 1
ATOM 540 C C . ALA A 1 79 ? 37.086 14.074 -45.026 1.00 84.62 79 ALA A C 1
ATOM 542 O O . ALA A 1 79 ? 36.644 13.753 -43.917 1.00 84.62 79 ALA A O 1
ATOM 543 N N . PRO A 1 80 ? 38.415 14.219 -45.218 1.00 86.88 80 PRO A N 1
ATOM 544 C CA . PRO A 1 80 ? 39.392 14.053 -44.138 1.00 86.88 80 PRO A CA 1
ATOM 545 C C . PRO A 1 80 ? 39.206 15.068 -43.004 1.00 86.88 80 PRO A C 1
ATOM 547 O O . PRO A 1 80 ? 39.414 14.737 -41.838 1.00 86.88 80 PRO A O 1
ATOM 550 N N . VAL A 1 81 ? 38.751 16.285 -43.324 1.00 88.31 81 VAL A N 1
ATOM 551 C CA . VAL A 1 81 ? 38.451 17.323 -42.326 1.00 88.31 81 VAL A CA 1
ATOM 552 C C . VAL A 1 81 ? 37.280 16.886 -41.448 1.00 88.31 81 VAL A C 1
ATOM 554 O O . VAL A 1 81 ? 37.365 16.988 -40.229 1.00 88.31 81 VAL A O 1
ATOM 557 N N . VAL A 1 82 ? 36.218 16.315 -42.026 1.00 86.94 82 VAL A N 1
ATOM 558 C CA . VAL A 1 82 ? 35.083 15.766 -41.255 1.00 86.94 82 VAL A CA 1
ATOM 559 C C . VAL A 1 82 ? 35.539 14.660 -40.300 1.00 86.94 82 VAL A C 1
ATOM 561 O O . VAL A 1 82 ? 35.098 14.616 -39.149 1.00 86.94 82 VAL A O 1
ATOM 564 N N . VAL A 1 83 ? 36.442 13.784 -40.752 1.00 86.19 83 VAL A N 1
ATOM 565 C CA . VAL A 1 83 ? 37.030 12.735 -39.907 1.00 86.19 83 VAL A CA 1
ATOM 566 C C . VAL A 1 83 ? 37.823 13.352 -38.757 1.00 86.19 83 VAL A C 1
ATOM 568 O O . VAL A 1 83 ? 37.588 12.997 -37.603 1.00 86.19 83 VAL A O 1
ATOM 571 N N . LEU A 1 84 ? 38.693 14.325 -39.042 1.00 89.06 84 LEU A N 1
ATOM 572 C CA . LEU A 1 84 ? 39.484 15.024 -38.031 1.00 89.06 84 LEU A CA 1
ATOM 573 C C . LEU A 1 84 ? 38.598 15.721 -36.987 1.00 89.06 84 LEU A C 1
ATOM 575 O O . LEU A 1 84 ? 38.827 15.572 -35.788 1.00 89.06 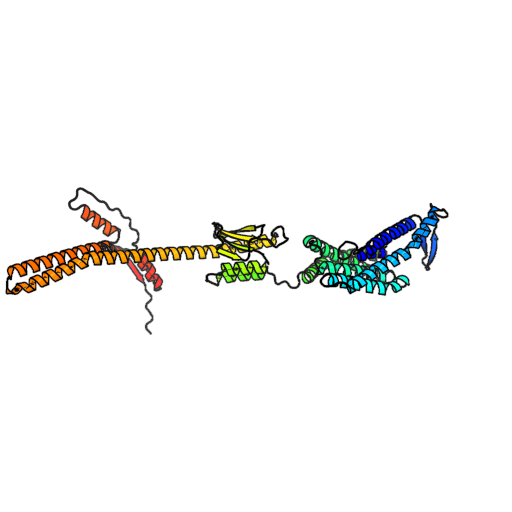84 LEU A O 1
ATOM 579 N N . LEU A 1 85 ? 37.545 16.422 -37.418 1.00 91.38 85 LEU A N 1
ATOM 580 C CA . LEU A 1 85 ? 36.583 17.062 -36.515 1.00 91.38 85 LEU A CA 1
ATOM 581 C C . LEU A 1 85 ? 35.842 16.031 -35.644 1.00 91.38 85 LEU A C 1
ATOM 583 O O . LEU A 1 85 ? 35.628 16.270 -34.454 1.00 91.38 85 LEU A O 1
ATOM 587 N N . GLY A 1 86 ? 35.498 14.865 -36.202 1.00 87.06 86 GLY A N 1
ATOM 588 C CA . GLY A 1 86 ? 34.918 13.743 -35.458 1.00 87.06 86 GLY A CA 1
ATOM 589 C C . GLY A 1 86 ? 35.868 13.161 -34.402 1.00 87.06 86 GLY A C 1
ATOM 590 O O . GLY A 1 86 ? 35.444 12.889 -33.276 1.00 87.06 86 GLY A O 1
ATOM 591 N N . LEU A 1 87 ? 37.160 13.038 -34.726 1.00 88.06 87 LEU A N 1
ATOM 592 C CA . LEU A 1 87 ? 38.203 12.609 -33.787 1.00 88.06 87 LEU A CA 1
ATOM 593 C C . LEU A 1 87 ? 38.396 13.629 -32.657 1.00 88.06 87 LEU A C 1
ATOM 595 O O . LEU A 1 87 ? 38.439 13.241 -31.490 1.00 88.06 87 LEU A O 1
ATOM 599 N N . ILE A 1 88 ? 38.423 14.928 -32.977 1.00 90.44 88 ILE A N 1
ATOM 600 C CA . ILE A 1 88 ? 38.482 16.018 -31.987 1.00 90.44 88 ILE A CA 1
ATOM 601 C C . ILE A 1 88 ? 37.262 15.964 -31.055 1.00 90.44 88 ILE A C 1
ATOM 603 O O . ILE A 1 88 ? 37.408 16.057 -29.833 1.00 90.44 88 ILE A O 1
ATOM 607 N N . ALA A 1 89 ? 36.061 15.750 -31.602 1.00 89.62 89 ALA A N 1
ATOM 608 C CA . ALA A 1 89 ? 34.843 15.570 -30.813 1.00 89.62 89 ALA A CA 1
ATOM 609 C C . ALA A 1 89 ? 34.932 14.351 -29.878 1.00 89.62 89 ALA A C 1
ATOM 611 O O . ALA A 1 89 ? 34.515 14.427 -28.719 1.00 89.62 89 ALA A O 1
ATOM 612 N N . GLY A 1 90 ? 35.509 13.243 -30.356 1.00 87.44 90 GLY A N 1
ATOM 613 C CA . GLY A 1 90 ? 35.813 12.062 -29.547 1.00 87.44 90 GLY A CA 1
ATOM 614 C C . GLY A 1 90 ? 36.781 12.376 -28.408 1.00 87.44 90 GLY A C 1
ATOM 615 O O . GLY A 1 90 ? 36.463 12.124 -27.246 1.00 87.44 90 GLY A O 1
ATOM 616 N N . LEU A 1 91 ? 37.923 12.996 -28.703 1.00 88.25 91 LEU A N 1
ATOM 617 C CA . LEU A 1 91 ? 38.918 13.372 -27.696 1.00 88.25 91 LEU A CA 1
ATOM 618 C C . LEU A 1 91 ? 38.321 14.305 -26.626 1.00 88.25 91 LEU A C 1
ATOM 620 O O . LEU A 1 91 ? 38.599 14.158 -25.436 1.00 88.25 91 LEU A O 1
ATOM 624 N N . GLY A 1 92 ? 37.402 15.192 -27.021 1.00 89.25 92 GLY A N 1
ATOM 625 C CA . GLY A 1 92 ? 36.625 16.026 -26.105 1.00 89.25 92 GLY A CA 1
ATOM 626 C C . GLY A 1 92 ? 35.763 15.239 -25.105 1.00 89.25 92 GLY A C 1
ATOM 627 O O . GLY A 1 92 ? 35.517 15.721 -23.999 1.00 89.25 92 GLY A O 1
ATOM 628 N N . VAL A 1 93 ? 35.319 14.018 -25.428 1.00 88.25 93 VAL A N 1
ATOM 629 C CA . VAL A 1 93 ? 34.663 13.111 -24.462 1.00 88.25 93 VAL A CA 1
ATOM 630 C C . VAL A 1 93 ? 35.660 12.638 -23.406 1.00 88.25 93 VAL A C 1
ATOM 632 O O . VAL A 1 93 ? 35.329 12.649 -22.224 1.00 88.25 93 VAL A O 1
ATOM 635 N N . VAL A 1 94 ? 36.880 12.268 -23.807 1.00 86.44 94 VAL A N 1
ATOM 636 C CA . VAL A 1 94 ? 37.935 11.792 -22.893 1.00 86.44 94 VAL A CA 1
ATOM 637 C C . VAL A 1 94 ? 38.381 12.911 -21.948 1.00 86.44 94 VAL A C 1
ATOM 639 O O . VAL A 1 94 ? 38.469 12.703 -20.739 1.00 86.44 94 VAL A O 1
ATOM 642 N N . VAL A 1 95 ? 38.565 14.128 -22.470 1.00 87.44 95 VAL A N 1
ATOM 643 C CA . VAL A 1 95 ? 38.897 15.309 -21.653 1.00 87.44 95 VAL A CA 1
ATOM 644 C C . VAL A 1 95 ? 37.769 15.643 -20.675 1.00 87.44 95 VAL A C 1
ATOM 646 O O . VAL A 1 95 ? 38.027 15.902 -19.500 1.00 87.44 95 VAL A O 1
ATOM 649 N N . ARG A 1 96 ? 36.505 15.604 -21.121 1.00 87.44 96 ARG A N 1
ATOM 650 C CA . ARG A 1 96 ? 35.353 15.816 -20.228 1.00 87.44 96 ARG A CA 1
ATOM 651 C C . ARG A 1 96 ? 35.230 14.716 -19.181 1.00 87.44 96 ARG A C 1
ATOM 653 O O . ARG A 1 96 ? 34.899 15.028 -18.047 1.00 87.44 96 ARG A O 1
ATOM 660 N N . PHE A 1 97 ? 35.535 13.464 -19.518 1.00 85.19 97 PHE A N 1
ATOM 661 C CA . PHE A 1 97 ? 35.578 12.368 -18.550 1.00 85.19 97 PHE A CA 1
ATOM 662 C C . PHE A 1 97 ? 36.631 12.610 -17.461 1.00 85.19 97 PHE A C 1
ATOM 664 O O . PHE A 1 97 ? 36.338 12.403 -16.287 1.00 85.19 97 PHE A O 1
ATOM 671 N N . ALA A 1 98 ? 37.825 13.080 -17.835 1.00 85.62 98 ALA A N 1
ATOM 672 C CA . ALA A 1 98 ? 38.902 13.363 -16.886 1.00 85.62 98 ALA A CA 1
ATOM 673 C C . ALA A 1 98 ? 38.557 14.497 -15.903 1.00 85.62 98 ALA A C 1
ATOM 675 O O . ALA A 1 98 ? 39.030 14.483 -14.772 1.00 85.62 98 ALA A O 1
ATOM 676 N N . ARG A 1 99 ? 37.724 15.456 -16.328 1.00 85.31 99 ARG A N 1
ATOM 677 C CA . ARG A 1 99 ? 37.294 16.612 -15.520 1.00 85.31 99 ARG A CA 1
ATOM 678 C C . ARG A 1 99 ? 35.947 16.423 -14.816 1.00 85.31 99 ARG A C 1
ATOM 680 O O . ARG A 1 99 ? 35.551 17.284 -14.042 1.00 85.31 99 ARG A O 1
ATOM 687 N N . ALA A 1 100 ? 35.206 15.364 -15.130 1.00 84.31 100 ALA A N 1
ATOM 688 C CA . ALA A 1 100 ? 33.873 15.141 -14.583 1.00 84.31 100 ALA A CA 1
ATOM 689 C C . ALA A 1 100 ? 33.935 14.447 -13.218 1.00 84.31 100 ALA A C 1
ATOM 691 O O . ALA A 1 100 ? 34.753 13.554 -13.000 1.00 84.31 100 ALA A O 1
ATOM 692 N N . GLU A 1 101 ? 32.988 14.780 -12.341 1.00 76.88 101 GLU A N 1
ATOM 693 C CA . GLU A 1 101 ? 32.807 14.157 -11.027 1.00 76.88 101 GLU A CA 1
ATOM 694 C C . GLU A 1 101 ? 31.400 13.552 -10.879 1.00 76.88 101 GLU A C 1
ATOM 696 O O . GLU A 1 101 ? 30.495 13.806 -11.680 1.00 76.88 101 GLU A O 1
ATOM 701 N N . GLY A 1 102 ? 31.229 12.679 -9.882 1.00 76.50 102 GLY A N 1
ATOM 702 C CA . GLY A 1 102 ? 29.940 12.065 -9.552 1.00 76.50 102 GLY A CA 1
ATOM 703 C C . GLY A 1 102 ? 29.299 11.271 -10.700 1.00 76.50 102 GLY A C 1
ATOM 704 O O . GLY A 1 102 ? 29.944 10.464 -11.377 1.00 76.50 102 GLY A O 1
ATOM 705 N N . ILE A 1 103 ? 27.999 11.488 -10.912 1.00 72.25 103 ILE A N 1
ATOM 706 C CA . ILE A 1 103 ? 27.177 10.745 -11.883 1.00 72.25 103 ILE A CA 1
ATOM 707 C C . ILE A 1 103 ? 27.635 11.014 -13.329 1.00 72.25 103 ILE A C 1
ATOM 709 O O . ILE A 1 103 ? 27.705 10.084 -14.136 1.00 72.25 103 ILE A O 1
ATOM 713 N N . ALA A 1 104 ? 28.037 12.249 -13.648 1.00 74.88 104 ALA A N 1
ATOM 714 C CA . ALA A 1 104 ? 28.508 12.620 -14.984 1.00 74.88 104 ALA A CA 1
ATOM 715 C C . ALA A 1 104 ? 29.785 11.857 -15.383 1.00 74.88 104 ALA A C 1
ATOM 717 O O . ALA A 1 104 ? 29.912 11.407 -16.525 1.00 74.88 104 ALA A O 1
ATOM 718 N N . ARG A 1 105 ? 30.705 11.626 -14.432 1.00 79.31 105 ARG A N 1
ATOM 719 C CA . ARG A 1 105 ? 31.921 10.824 -14.662 1.00 79.31 105 ARG A CA 1
ATOM 720 C C . ARG A 1 105 ? 31.582 9.383 -15.016 1.00 79.31 105 ARG A C 1
ATOM 722 O O . ARG A 1 105 ? 32.170 8.808 -15.929 1.00 79.31 105 ARG A O 1
ATOM 729 N N . GLN A 1 106 ? 30.619 8.798 -14.310 1.00 76.62 106 GLN A N 1
ATOM 730 C CA . GLN A 1 106 ? 30.208 7.421 -14.553 1.00 76.62 106 GLN A CA 1
ATOM 731 C C . GLN A 1 106 ? 29.476 7.250 -15.895 1.00 76.62 106 GLN A C 1
ATOM 733 O O . GLN A 1 106 ? 29.673 6.241 -16.573 1.00 76.62 106 GLN A O 1
ATOM 738 N N . GLN A 1 107 ? 28.701 8.252 -16.316 1.00 77.62 107 GLN A N 1
ATOM 739 C CA . GLN A 1 107 ? 28.043 8.276 -17.626 1.00 77.62 107 GLN A CA 1
ATOM 740 C C . GLN A 1 107 ? 29.056 8.416 -18.771 1.00 77.62 107 GLN A C 1
ATOM 742 O O . GLN A 1 107 ? 28.979 7.696 -19.766 1.00 77.62 107 GLN A O 1
ATOM 747 N N . LEU A 1 108 ? 30.044 9.303 -18.619 1.00 84.81 108 LEU A N 1
ATOM 748 C CA . LEU A 1 108 ? 31.093 9.519 -19.618 1.00 84.81 108 LEU A CA 1
ATOM 749 C C . LEU A 1 108 ? 32.103 8.367 -19.687 1.00 84.81 108 LEU A C 1
ATOM 751 O O . LEU A 1 108 ? 32.690 8.164 -20.745 1.00 84.81 108 LEU A O 1
ATOM 755 N N . LYS A 1 109 ? 32.275 7.587 -18.609 1.00 82.06 109 LYS A N 1
ATOM 756 C CA . LYS A 1 109 ? 33.239 6.475 -18.525 1.00 82.06 109 LYS A CA 1
ATOM 757 C C . LYS A 1 109 ? 33.125 5.514 -19.706 1.00 82.06 109 LYS A C 1
ATOM 759 O O . LYS A 1 109 ? 34.110 5.261 -20.391 1.00 82.06 109 LYS A O 1
ATOM 764 N N . TRP A 1 110 ? 31.930 4.983 -19.955 1.00 83.38 110 TRP A N 1
ATOM 765 C CA . TRP A 1 110 ? 31.739 3.975 -21.001 1.00 83.38 110 TRP A CA 1
ATOM 766 C C . TRP A 1 110 ? 31.879 4.568 -22.397 1.00 83.38 110 TRP A C 1
ATOM 768 O O . TRP A 1 110 ? 32.494 3.942 -23.256 1.00 83.38 110 TRP A O 1
ATOM 778 N N . ARG A 1 111 ? 31.397 5.798 -22.612 1.00 88.31 111 ARG A N 1
ATOM 779 C CA . ARG A 1 111 ? 31.590 6.472 -23.897 1.00 88.31 111 ARG A CA 1
ATOM 780 C C . ARG A 1 111 ? 33.062 6.790 -24.157 1.00 88.31 111 ARG A C 1
ATOM 782 O O . ARG A 1 111 ? 33.519 6.584 -25.275 1.00 88.31 111 ARG A O 1
ATOM 789 N N . ALA A 1 112 ? 33.809 7.220 -23.142 1.00 84.44 112 ALA A N 1
ATOM 790 C CA . ALA A 1 112 ? 35.246 7.457 -23.242 1.00 84.44 112 ALA A CA 1
ATOM 791 C C . ALA A 1 112 ? 36.005 6.171 -23.605 1.00 84.44 112 ALA A C 1
ATOM 793 O O . ALA A 1 112 ? 36.842 6.204 -24.500 1.00 84.44 112 ALA A O 1
ATOM 794 N N . VAL A 1 113 ? 35.651 5.028 -23.002 1.00 82.94 113 VAL A N 1
ATOM 795 C CA . VAL A 1 113 ? 36.195 3.713 -23.394 1.00 82.94 113 VAL A CA 1
ATOM 796 C C . VAL A 1 113 ? 35.906 3.416 -24.868 1.00 82.94 113 VAL A C 1
ATOM 798 O O . VAL A 1 113 ? 36.816 3.048 -25.603 1.00 82.94 113 VAL A O 1
ATOM 801 N N . GLY A 1 114 ? 34.670 3.637 -25.328 1.00 83.06 114 GLY A N 1
ATOM 802 C CA . GLY A 1 114 ? 34.307 3.440 -26.735 1.00 83.06 114 GLY A CA 1
ATOM 803 C C . GLY A 1 114 ? 35.092 4.322 -27.699 1.00 83.06 114 GLY A C 1
ATOM 804 O O . GLY A 1 114 ? 35.510 3.855 -28.750 1.00 83.06 114 GLY A O 1
ATOM 805 N N . VAL A 1 115 ? 35.334 5.580 -27.329 1.00 86.12 115 VAL A N 1
ATOM 806 C CA . VAL A 1 115 ? 36.169 6.498 -28.115 1.00 86.12 115 VAL A CA 1
ATOM 807 C C . VAL A 1 115 ? 37.624 6.030 -28.164 1.00 86.12 115 VAL A C 1
ATOM 809 O O . VAL A 1 115 ? 38.230 6.086 -29.227 1.00 86.12 115 VAL A O 1
ATOM 812 N N . VAL A 1 116 ? 38.188 5.554 -27.052 1.00 83.19 116 VAL A N 1
ATOM 813 C CA . VAL A 1 116 ? 39.565 5.028 -27.021 1.00 83.19 116 VAL A CA 1
ATOM 814 C C . VAL A 1 116 ? 39.699 3.801 -27.924 1.00 83.19 116 VAL A C 1
ATOM 816 O O . VAL A 1 116 ? 40.659 3.706 -28.683 1.00 83.19 116 VAL A O 1
ATOM 819 N N . VAL A 1 117 ? 38.718 2.895 -27.898 1.00 81.56 117 VAL A N 1
ATOM 820 C CA . VAL A 1 117 ? 38.687 1.729 -28.793 1.00 81.56 117 VAL A CA 1
ATOM 821 C C . VAL A 1 117 ? 38.553 2.159 -30.257 1.00 81.56 117 VAL A C 1
ATOM 823 O O . VAL A 1 117 ? 39.313 1.678 -31.092 1.00 81.56 117 VAL A O 1
ATOM 826 N N . ALA A 1 118 ? 37.659 3.101 -30.568 1.00 82.88 118 ALA A N 1
ATOM 827 C CA . ALA A 1 118 ? 37.508 3.643 -31.920 1.00 82.88 118 ALA A CA 1
ATOM 828 C C . ALA A 1 118 ? 38.815 4.280 -32.433 1.00 82.88 118 ALA A C 1
ATOM 830 O O . ALA A 1 118 ? 39.227 4.034 -33.564 1.00 82.88 118 ALA A O 1
ATOM 831 N N . LEU A 1 119 ? 39.515 5.038 -31.579 1.00 83.56 119 LEU A N 1
ATOM 832 C CA . LEU A 1 119 ? 40.826 5.620 -31.886 1.00 83.56 119 LEU A CA 1
ATOM 833 C C . LEU A 1 119 ? 41.899 4.550 -32.122 1.00 83.56 119 LEU A C 1
ATOM 835 O O . LEU A 1 119 ? 42.702 4.694 -33.038 1.00 83.56 119 LEU A O 1
ATOM 839 N N . ALA A 1 120 ? 41.901 3.471 -31.336 1.00 81.69 120 ALA A N 1
ATOM 840 C CA . ALA A 1 120 ? 42.840 2.362 -31.504 1.00 81.69 120 ALA A CA 1
ATOM 841 C C . ALA A 1 120 ? 42.582 1.560 -32.792 1.00 81.69 120 ALA A C 1
ATOM 843 O O . ALA A 1 120 ? 43.521 1.069 -33.417 1.00 81.69 120 ALA A O 1
ATOM 844 N N . LEU A 1 121 ? 41.318 1.443 -33.210 1.00 79.00 121 LEU A N 1
ATOM 845 C CA . LEU A 1 121 ? 40.921 0.764 -34.446 1.00 79.00 121 LEU A CA 1
ATOM 846 C C . LEU A 1 121 ? 41.090 1.640 -35.695 1.00 79.00 121 LEU A C 1
ATOM 848 O O . LEU A 1 121 ? 41.168 1.108 -36.804 1.00 79.00 121 LEU A O 1
ATOM 852 N N . PHE A 1 122 ? 41.173 2.963 -35.537 1.00 81.25 122 PHE A N 1
ATOM 853 C CA . PHE A 1 122 ? 41.233 3.913 -36.646 1.00 81.25 122 PHE A CA 1
ATOM 854 C C . PHE A 1 122 ? 42.404 3.668 -37.623 1.00 81.25 122 PHE A C 1
ATOM 856 O O . PHE A 1 122 ? 42.138 3.599 -38.824 1.00 81.25 122 PHE A O 1
ATOM 863 N N . PRO A 1 123 ? 43.666 3.443 -37.189 1.00 80.38 123 PRO A N 1
ATOM 864 C CA . PRO A 1 123 ? 44.762 3.135 -38.113 1.00 80.38 123 PRO A CA 1
ATOM 865 C C . PRO A 1 123 ? 44.492 1.873 -38.938 1.00 80.38 123 PRO A C 1
ATOM 867 O O . PRO A 1 123 ? 44.759 1.836 -40.137 1.00 80.38 123 PRO A O 1
ATOM 870 N N . LEU A 1 124 ? 43.894 0.854 -38.314 1.00 72.50 124 LEU A N 1
ATOM 871 C CA . LEU A 1 124 ? 43.556 -0.400 -38.979 1.00 72.50 124 LEU A CA 1
ATOM 872 C C . LEU A 1 124 ? 42.449 -0.196 -40.025 1.00 72.50 124 LEU A C 1
ATOM 874 O O . LEU A 1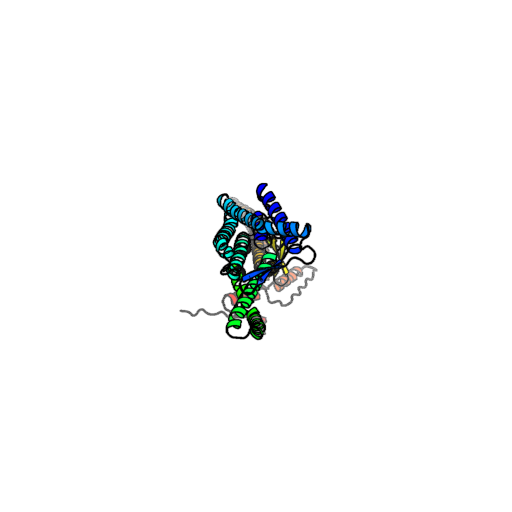 124 ? 42.529 -0.757 -41.117 1.00 72.50 124 LEU A O 1
ATOM 878 N N . ALA A 1 125 ? 41.467 0.660 -39.722 1.00 71.06 125 ALA A N 1
ATOM 879 C CA . ALA A 1 125 ? 40.414 1.050 -40.655 1.00 71.06 125 ALA A CA 1
ATOM 880 C C . ALA A 1 125 ? 40.957 1.827 -41.871 1.00 71.06 125 ALA A C 1
ATOM 882 O O . ALA A 1 125 ? 40.457 1.636 -42.976 1.00 71.06 125 ALA A O 1
ATOM 883 N N . VAL A 1 126 ? 42.001 2.647 -41.690 1.00 71.31 126 VAL A N 1
ATOM 884 C CA . VAL A 1 126 ? 42.647 3.409 -42.778 1.00 71.31 126 VAL A CA 1
ATOM 885 C C . VAL A 1 126 ? 43.504 2.519 -43.684 1.00 71.31 126 VAL A C 1
ATOM 887 O O . VAL A 1 126 ? 43.560 2.750 -44.885 1.00 71.31 126 VAL A O 1
ATOM 890 N N . THR A 1 127 ? 44.144 1.475 -43.147 1.00 70.12 127 THR A N 1
ATOM 891 C CA . THR A 1 127 ? 45.007 0.568 -43.939 1.00 70.12 127 THR A CA 1
ATOM 892 C C . THR A 1 127 ? 44.255 -0.387 -44.882 1.00 70.12 127 THR A C 1
ATOM 894 O O . THR A 1 127 ? 44.896 -1.199 -45.543 1.00 70.12 127 THR A O 1
ATOM 897 N N . GLU A 1 128 ? 42.916 -0.333 -44.919 1.00 62.06 128 GLU A N 1
ATOM 898 C CA . GLU A 1 128 ? 42.012 -1.104 -45.798 1.00 62.06 128 GLU A CA 1
ATOM 899 C C . GLU A 1 128 ? 42.228 -2.634 -45.864 1.00 62.06 128 GLU A C 1
ATOM 901 O O . GLU A 1 128 ? 41.658 -3.311 -46.716 1.00 62.06 128 GLU A O 1
ATOM 906 N N . ARG A 1 129 ? 42.988 -3.227 -44.934 1.00 58.97 129 ARG A N 1
ATOM 907 C CA . ARG A 1 129 ? 43.252 -4.678 -44.914 1.00 58.97 129 ARG A CA 1
ATOM 908 C C . ARG A 1 129 ? 42.022 -5.519 -44.543 1.00 58.97 129 ARG A C 1
ATOM 910 O O . ARG A 1 129 ? 41.903 -6.639 -45.025 1.00 58.97 129 ARG A O 1
ATOM 917 N N . LEU A 1 130 ? 41.120 -5.001 -43.696 1.00 58.50 130 LEU A N 1
ATOM 918 C CA . LEU A 1 130 ? 39.894 -5.679 -43.218 1.00 58.50 130 LEU A CA 1
ATOM 919 C C . LEU A 1 130 ? 38.730 -4.684 -42.948 1.00 58.50 130 LEU A C 1
ATOM 921 O O . LEU A 1 130 ? 38.220 -4.617 -41.826 1.00 58.50 130 LEU A O 1
ATOM 925 N N . PRO A 1 131 ? 38.282 -3.895 -43.945 1.00 64.62 131 PRO A N 1
ATOM 926 C CA . PRO A 1 131 ? 37.442 -2.711 -43.722 1.00 64.62 131 PRO A CA 1
ATOM 927 C C . PRO A 1 131 ? 36.023 -3.027 -43.220 1.00 64.62 131 PRO A C 1
ATOM 929 O O . PRO A 1 131 ? 35.428 -2.241 -42.485 1.00 64.62 131 PRO A O 1
ATOM 932 N N . SER A 1 132 ? 35.454 -4.179 -43.580 1.00 64.00 132 SER A N 1
ATOM 933 C CA . SER A 1 132 ? 34.113 -4.577 -43.130 1.00 64.00 132 SER A CA 1
ATOM 934 C C . SER A 1 132 ? 34.091 -4.987 -41.654 1.00 64.00 132 SER A C 1
ATOM 936 O O . SER A 1 132 ? 33.150 -4.654 -40.931 1.00 64.00 132 SER A O 1
ATOM 938 N N . LEU A 1 133 ? 35.140 -5.666 -41.186 1.00 67.38 133 LEU A N 1
ATOM 939 C CA . LEU A 1 133 ? 35.230 -6.162 -39.815 1.00 67.38 133 LEU A CA 1
ATOM 940 C C . LEU A 1 133 ? 35.522 -5.022 -38.835 1.00 67.38 133 LEU A C 1
ATOM 942 O O . LEU A 1 133 ? 34.833 -4.910 -37.824 1.00 67.38 133 LEU A O 1
ATOM 946 N N . THR A 1 134 ? 36.460 -4.126 -39.160 1.00 71.06 134 THR A N 1
ATOM 947 C CA . THR A 1 134 ? 36.777 -2.959 -38.317 1.00 71.06 134 THR A CA 1
ATOM 948 C C . THR A 1 134 ? 35.578 -2.028 -38.150 1.00 71.06 134 THR A C 1
ATOM 950 O O . THR A 1 134 ? 35.266 -1.642 -37.026 1.00 71.06 134 THR A O 1
ATOM 953 N N . ASN A 1 135 ? 34.850 -1.733 -39.232 1.00 70.94 135 ASN A N 1
ATOM 954 C CA . ASN A 1 135 ? 33.660 -0.877 -39.183 1.00 70.94 135 ASN A CA 1
ATOM 955 C C . ASN A 1 135 ? 32.506 -1.518 -38.398 1.00 70.94 135 ASN A C 1
ATOM 957 O O . ASN A 1 135 ? 31.792 -0.826 -37.673 1.00 70.94 135 ASN A O 1
ATOM 961 N N . THR A 1 136 ? 32.328 -2.838 -38.513 1.00 72.88 136 THR A N 1
ATOM 962 C CA . THR A 1 136 ? 31.299 -3.563 -37.750 1.00 72.88 136 THR A CA 1
ATOM 963 C C . THR A 1 136 ? 31.621 -3.550 -36.258 1.00 72.88 136 THR A C 1
ATOM 965 O O . THR A 1 136 ? 30.746 -3.267 -35.441 1.00 72.88 136 THR A O 1
ATOM 968 N N . VAL A 1 137 ? 32.882 -3.806 -35.894 1.00 76.00 137 VAL A N 1
ATOM 969 C CA . VAL A 1 137 ? 33.338 -3.760 -34.498 1.00 76.00 137 VAL A CA 1
ATOM 970 C C . VAL A 1 137 ? 33.176 -2.353 -33.922 1.00 76.00 137 VAL A C 1
ATOM 972 O O . VAL A 1 137 ? 32.611 -2.213 -32.839 1.00 76.00 137 VAL A O 1
ATOM 975 N N . ASP A 1 138 ? 33.586 -1.313 -34.652 1.00 78.62 138 ASP A N 1
ATOM 976 C CA . ASP A 1 138 ? 33.427 0.078 -34.214 1.00 78.62 138 ASP A CA 1
ATOM 977 C C . ASP A 1 138 ? 31.951 0.459 -34.011 1.00 78.62 138 ASP A C 1
ATOM 979 O O . ASP A 1 138 ? 31.586 1.018 -32.976 1.00 78.62 138 ASP A O 1
ATOM 983 N N . ALA A 1 139 ? 31.065 0.075 -34.936 1.00 77.50 139 ALA A N 1
ATOM 984 C CA . ALA A 1 139 ? 29.630 0.322 -34.808 1.00 77.50 139 ALA A CA 1
ATOM 985 C C . ALA A 1 139 ? 29.025 -0.370 -33.573 1.00 77.50 139 ALA A C 1
ATOM 987 O O . ALA A 1 139 ? 28.253 0.245 -32.833 1.00 77.50 139 ALA A O 1
ATOM 988 N N . VAL A 1 140 ? 29.399 -1.626 -33.307 1.00 78.38 140 VAL A N 1
ATOM 989 C CA . VAL A 1 140 ? 28.940 -2.366 -32.121 1.00 78.38 140 VAL A CA 1
ATOM 990 C C . VAL A 1 140 ? 29.449 -1.704 -30.840 1.00 78.38 140 VAL A C 1
ATOM 992 O O . VAL A 1 140 ? 28.666 -1.460 -29.920 1.00 78.38 140 VAL A O 1
ATOM 995 N N . VAL A 1 141 ? 30.736 -1.353 -30.785 1.00 79.25 141 VAL A N 1
ATOM 996 C CA . VAL A 1 141 ? 31.336 -0.656 -29.637 1.00 79.25 141 VAL A CA 1
ATOM 997 C C . VAL A 1 141 ? 30.665 0.700 -29.416 1.00 79.25 141 VAL A C 1
ATOM 999 O O . VAL A 1 141 ? 30.349 1.055 -28.277 1.00 79.25 141 VAL A O 1
ATOM 1002 N N . PHE A 1 142 ? 30.379 1.448 -30.481 1.00 83.81 142 PHE A N 1
ATOM 1003 C CA . PHE A 1 142 ? 29.659 2.715 -30.413 1.00 83.81 142 PHE A CA 1
ATOM 1004 C C . PHE A 1 142 ? 28.270 2.547 -29.785 1.00 83.81 142 PHE A C 1
ATOM 1006 O O . PHE A 1 142 ? 27.953 3.238 -28.815 1.00 83.81 142 PHE A O 1
ATOM 1013 N N . VAL A 1 143 ? 27.472 1.595 -30.276 1.00 81.56 143 VAL A N 1
ATOM 1014 C CA . VAL A 1 143 ? 26.120 1.334 -29.760 1.00 81.56 143 VAL A CA 1
ATOM 1015 C C . VAL A 1 143 ? 26.164 0.890 -28.298 1.00 81.56 143 VAL A C 1
ATOM 1017 O O . VAL A 1 143 ? 25.437 1.441 -27.473 1.00 81.56 143 VAL A O 1
ATOM 1020 N N . LEU A 1 144 ? 27.046 -0.049 -27.943 1.00 79.94 144 LEU A N 1
ATOM 1021 C CA . LEU A 1 144 ? 27.166 -0.550 -26.570 1.00 79.94 144 LEU A CA 1
ATOM 1022 C C . LEU A 1 144 ? 27.586 0.554 -25.594 1.00 79.94 144 LEU A C 1
ATOM 1024 O O . LEU A 1 144 ? 27.024 0.676 -24.506 1.00 79.94 144 LEU A O 1
ATOM 1028 N N . THR A 1 145 ? 28.542 1.393 -25.987 1.00 81.50 145 THR A N 1
ATOM 1029 C CA . THR A 1 145 ? 29.071 2.460 -25.123 1.00 81.50 145 THR A CA 1
ATOM 1030 C C . THR A 1 145 ? 28.145 3.664 -24.999 1.00 81.50 145 THR A C 1
ATOM 1032 O O . THR A 1 145 ? 28.259 4.408 -24.026 1.00 81.50 145 THR A O 1
ATOM 1035 N N . LEU A 1 146 ? 27.200 3.825 -25.928 1.00 80.69 146 LEU A N 1
ATOM 1036 C CA . LEU A 1 146 ? 26.077 4.751 -25.806 1.00 80.69 146 LEU A CA 1
ATOM 1037 C C . LEU A 1 146 ? 24.952 4.169 -24.935 1.00 80.69 146 LEU A C 1
ATOM 1039 O O . LEU A 1 146 ? 24.386 4.866 -24.095 1.00 80.69 146 LEU A O 1
ATOM 1043 N N . ALA A 1 147 ? 24.643 2.884 -25.120 1.00 75.50 147 ALA A N 1
ATOM 1044 C CA . ALA A 1 147 ? 23.552 2.202 -24.441 1.00 75.50 147 ALA A CA 1
ATOM 1045 C C . ALA A 1 147 ? 23.837 2.016 -22.944 1.00 75.50 147 ALA A C 1
ATOM 1047 O O . ALA A 1 147 ? 23.006 2.386 -22.122 1.00 75.50 147 ALA A O 1
ATOM 1048 N N . ILE A 1 148 ? 25.013 1.513 -22.553 1.00 75.19 148 ILE A N 1
ATOM 1049 C CA . ILE A 1 148 ? 25.320 1.203 -21.142 1.00 75.19 148 ILE A CA 1
ATOM 1050 C C . ILE A 1 148 ? 25.064 2.401 -20.201 1.00 75.19 148 ILE A C 1
ATOM 1052 O O . ILE A 1 148 ? 24.384 2.209 -19.190 1.00 75.19 148 ILE A O 1
ATOM 1056 N N . PRO A 1 149 ? 25.527 3.635 -20.494 1.00 72.25 149 PRO A N 1
ATOM 1057 C CA . PRO A 1 149 ? 25.219 4.799 -19.667 1.00 72.25 149 PRO A CA 1
ATOM 1058 C C . PRO A 1 149 ? 23.733 5.146 -19.590 1.00 72.25 149 PRO A C 1
ATOM 1060 O O . PRO A 1 149 ? 23.227 5.417 -18.504 1.00 72.25 149 PRO A O 1
ATOM 1063 N N . VAL A 1 150 ? 23.033 5.133 -20.727 1.00 67.88 150 VAL A N 1
ATOM 1064 C CA . VAL A 1 150 ? 21.601 5.463 -20.800 1.00 67.88 150 VAL A CA 1
ATOM 1065 C C . VAL A 1 150 ? 20.787 4.470 -19.971 1.00 67.88 150 VAL A C 1
ATOM 1067 O O . VAL A 1 150 ? 19.889 4.861 -19.229 1.00 67.88 150 VAL A O 1
ATOM 1070 N N . LEU A 1 151 ? 21.162 3.195 -20.043 1.00 64.25 151 LEU A N 1
ATOM 1071 C CA . LEU A 1 151 ? 20.484 2.079 -19.393 1.00 64.25 151 LEU A CA 1
ATOM 1072 C C . LEU A 1 151 ? 20.771 1.994 -17.894 1.00 64.25 151 LEU A C 1
ATOM 1074 O O . LEU A 1 151 ? 19.869 1.728 -17.104 1.00 64.25 151 LEU A O 1
ATOM 1078 N N . ARG A 1 152 ? 22.022 2.226 -17.488 1.00 63.62 152 ARG A N 1
ATOM 1079 C CA . ARG A 1 152 ? 22.442 2.104 -16.087 1.00 63.62 152 ARG A CA 1
ATOM 1080 C C . ARG A 1 152 ? 22.118 3.348 -15.259 1.00 63.62 152 ARG A C 1
ATOM 1082 O O . ARG A 1 152 ? 21.914 3.215 -14.056 1.00 63.62 152 ARG A O 1
ATOM 1089 N N . TYR A 1 153 ? 22.058 4.530 -15.882 1.00 60.69 153 TYR A N 1
ATOM 1090 C CA . TYR A 1 153 ? 21.902 5.811 -15.178 1.00 60.69 153 TYR A CA 1
ATOM 1091 C C . TYR A 1 153 ? 20.566 6.525 -15.418 1.00 60.69 153 TYR A C 1
ATOM 1093 O O . TYR A 1 153 ? 20.432 7.657 -14.965 1.00 60.69 153 TYR A O 1
ATOM 1101 N N . ARG A 1 154 ? 19.586 5.879 -16.079 1.00 59.34 154 ARG A N 1
ATOM 1102 C CA . ARG A 1 154 ? 18.191 6.363 -16.227 1.00 59.34 154 ARG A CA 1
ATOM 1103 C C . ARG A 1 154 ? 18.107 7.845 -16.605 1.00 59.34 154 ARG A C 1
ATOM 1105 O O . ARG A 1 154 ? 17.421 8.637 -15.971 1.00 59.34 154 ARG A O 1
ATOM 1112 N N . LEU A 1 155 ? 18.872 8.220 -17.628 1.00 54.03 155 LEU A N 1
ATOM 1113 C CA . LEU A 1 155 ? 19.180 9.619 -17.949 1.00 54.03 155 LEU A CA 1
ATOM 1114 C C . LEU A 1 155 ? 17.960 10.424 -18.439 1.00 54.03 155 LEU A C 1
ATOM 1116 O O . LEU A 1 155 ? 18.033 11.643 -18.532 1.00 54.03 155 LEU A O 1
ATOM 1120 N N . TRP A 1 156 ? 16.851 9.739 -18.732 1.00 52.62 156 TRP A N 1
ATOM 1121 C CA . TRP A 1 156 ? 15.576 10.312 -19.139 1.00 52.62 156 TRP A CA 1
ATOM 1122 C C . TRP A 1 156 ? 14.446 9.468 -18.544 1.00 52.62 156 TRP A C 1
ATOM 1124 O O . TRP A 1 156 ? 14.524 8.240 -18.584 1.00 52.62 156 TRP A O 1
ATOM 1134 N N . SER A 1 157 ? 13.402 10.108 -18.017 1.00 46.91 157 SER A N 1
ATOM 1135 C CA . SER A 1 157 ? 12.176 9.500 -17.472 1.00 46.91 157 SER A CA 1
ATOM 1136 C C . SER A 1 157 ? 11.322 8.831 -18.565 1.00 46.91 157 SER A C 1
ATOM 1138 O O . SER A 1 157 ? 10.173 9.188 -18.793 1.00 46.91 157 SER A O 1
ATOM 1140 N N . ILE A 1 158 ? 11.911 7.887 -19.302 1.00 51.69 158 ILE A N 1
ATOM 1141 C CA . ILE A 1 158 ? 11.342 7.213 -20.479 1.00 51.69 158 ILE A CA 1
ATOM 1142 C C . ILE A 1 158 ? 11.172 5.706 -20.175 1.00 51.69 158 ILE A C 1
ATOM 1144 O O . ILE A 1 158 ? 11.206 4.864 -21.070 1.00 51.69 158 ILE A O 1
ATOM 1148 N N . ASP A 1 159 ? 10.994 5.332 -18.902 1.00 53.84 159 ASP A N 1
ATOM 1149 C CA . ASP A 1 159 ? 11.040 3.938 -18.418 1.00 53.84 159 ASP A CA 1
ATOM 1150 C C . ASP A 1 159 ? 10.078 2.988 -19.170 1.00 53.84 159 ASP A C 1
ATOM 1152 O O . ASP A 1 159 ? 10.404 1.817 -19.399 1.00 53.84 159 ASP A O 1
ATOM 1156 N N . THR A 1 160 ? 8.939 3.490 -19.659 1.00 52.94 160 THR A N 1
ATOM 1157 C CA . THR A 1 160 ? 7.939 2.685 -20.384 1.00 52.94 160 THR A CA 1
ATOM 1158 C C . THR A 1 160 ? 8.301 2.456 -21.857 1.00 52.94 160 THR A C 1
ATOM 1160 O O . THR A 1 160 ? 8.152 1.342 -22.367 1.00 52.94 160 THR A O 1
ATOM 1163 N N . ILE A 1 161 ? 8.835 3.470 -22.550 1.00 50.03 161 ILE A N 1
ATOM 1164 C CA . ILE A 1 161 ? 9.235 3.345 -23.966 1.00 50.03 161 ILE A CA 1
ATOM 1165 C C . ILE A 1 161 ? 10.590 2.637 -24.063 1.00 50.03 161 ILE A C 1
ATOM 1167 O O . ILE A 1 161 ? 10.778 1.795 -24.936 1.00 50.03 161 ILE A O 1
ATOM 1171 N N . LEU A 1 162 ? 11.511 2.890 -23.127 1.00 51.22 162 LEU A N 1
ATOM 1172 C CA . LEU A 1 162 ? 12.835 2.271 -23.106 1.00 51.22 162 LEU A CA 1
ATOM 1173 C C . LEU A 1 162 ? 12.743 0.745 -22.967 1.00 51.22 162 LEU A C 1
ATOM 1175 O O . LEU A 1 162 ? 13.420 0.033 -23.704 1.00 51.22 162 LEU A O 1
ATOM 1179 N N . ARG A 1 163 ? 11.853 0.227 -22.107 1.00 50.44 163 ARG A N 1
ATOM 1180 C CA . ARG A 1 163 ? 11.634 -1.223 -21.945 1.00 50.44 163 ARG A CA 1
ATOM 1181 C C . ARG A 1 163 ? 11.195 -1.882 -23.254 1.00 50.44 163 ARG A C 1
ATOM 1183 O O . ARG A 1 163 ? 11.698 -2.946 -23.610 1.00 50.44 163 ARG A O 1
ATOM 1190 N N . ARG A 1 164 ? 10.277 -1.240 -23.980 1.00 53.19 164 ARG A N 1
ATOM 1191 C CA . ARG A 1 164 ? 9.748 -1.750 -25.248 1.00 53.19 164 ARG A CA 1
ATOM 1192 C C . ARG A 1 164 ? 10.826 -1.666 -26.337 1.00 53.19 164 ARG A C 1
ATOM 1194 O O . ARG A 1 164 ? 11.173 -2.683 -26.931 1.00 53.19 164 ARG A O 1
ATOM 1201 N N . SER A 1 165 ? 11.435 -0.498 -26.525 1.00 55.09 165 SER A N 1
ATOM 1202 C CA . SER A 1 165 ? 12.434 -0.241 -27.572 1.00 55.09 165 SER A CA 1
ATOM 1203 C C . SER A 1 165 ? 13.722 -1.049 -27.415 1.00 55.09 165 SER A C 1
ATOM 1205 O O . SER A 1 165 ? 14.323 -1.427 -28.413 1.00 55.09 165 SER A O 1
ATOM 1207 N N . LEU A 1 166 ? 14.147 -1.351 -26.188 1.00 58.34 166 LEU A N 1
ATOM 1208 C CA . LEU A 1 166 ? 15.371 -2.113 -25.926 1.00 58.34 166 LEU A CA 1
ATOM 1209 C C . LEU A 1 166 ? 15.182 -3.600 -26.216 1.00 58.34 166 LEU A C 1
ATOM 1211 O O . LEU A 1 166 ? 16.047 -4.214 -26.831 1.00 58.34 166 LEU A O 1
ATOM 1215 N N . VAL A 1 167 ? 14.029 -4.166 -25.854 1.00 56.66 167 VAL A N 1
ATOM 1216 C CA . VAL A 1 167 ? 13.690 -5.547 -26.216 1.00 56.66 167 VAL A CA 1
ATOM 1217 C C . VAL A 1 167 ? 13.607 -5.676 -27.737 1.00 56.66 167 VAL A C 1
ATOM 1219 O O . VAL A 1 167 ? 14.280 -6.531 -28.306 1.00 56.66 167 VAL A O 1
ATOM 1222 N N . TYR A 1 168 ? 12.878 -4.781 -28.415 1.00 59.62 168 TYR A N 1
ATOM 1223 C CA . TYR A 1 168 ? 12.797 -4.799 -29.881 1.00 59.62 168 TYR A CA 1
ATOM 1224 C C . TYR A 1 168 ? 14.153 -4.519 -30.548 1.00 59.62 168 TYR A C 1
ATOM 1226 O O . TYR A 1 168 ? 14.494 -5.179 -31.528 1.00 59.62 168 TYR A O 1
ATOM 1234 N N . GLY A 1 169 ? 14.966 -3.616 -29.998 1.00 64.19 169 GLY A N 1
ATOM 1235 C CA . GLY A 1 169 ? 16.305 -3.302 -30.499 1.00 64.19 169 GLY A CA 1
ATOM 1236 C C . GLY A 1 169 ? 17.300 -4.453 -30.331 1.00 64.19 169 GLY A C 1
ATOM 1237 O O . GLY A 1 169 ? 18.008 -4.788 -31.276 1.00 64.19 169 GLY A O 1
ATOM 1238 N N . ALA A 1 170 ? 17.319 -5.111 -29.169 1.00 63.69 170 ALA A N 1
ATOM 1239 C CA . ALA A 1 170 ? 18.164 -6.276 -28.908 1.00 63.69 170 ALA A CA 1
ATOM 1240 C C . ALA A 1 170 ? 17.757 -7.478 -29.770 1.00 63.69 170 ALA A C 1
ATOM 1242 O O . ALA A 1 170 ? 18.622 -8.153 -30.323 1.00 63.69 170 ALA A O 1
ATOM 1243 N N . ILE A 1 171 ? 16.450 -7.706 -29.946 1.00 64.75 171 ILE A N 1
ATOM 1244 C CA . ILE A 1 171 ? 15.924 -8.732 -30.857 1.00 64.75 171 ILE A CA 1
ATOM 1245 C C . ILE A 1 171 ? 16.345 -8.434 -32.298 1.00 64.75 171 ILE A C 1
ATOM 1247 O O . ILE A 1 171 ? 16.831 -9.326 -32.988 1.00 64.75 171 ILE A O 1
ATOM 1251 N N . THR A 1 172 ? 16.201 -7.185 -32.746 1.00 62.34 172 THR A N 1
ATOM 1252 C CA . THR A 1 172 ? 16.578 -6.780 -34.108 1.00 62.34 172 THR A CA 1
ATOM 1253 C C . THR A 1 172 ? 18.080 -6.951 -34.333 1.00 62.34 172 THR A C 1
ATOM 1255 O O . THR A 1 172 ? 18.487 -7.521 -35.340 1.00 62.34 172 THR A O 1
ATOM 1258 N N . ALA A 1 173 ? 18.917 -6.543 -33.377 1.00 65.81 173 ALA A N 1
ATOM 1259 C CA . ALA A 1 173 ? 20.362 -6.738 -33.460 1.00 65.81 173 ALA A CA 1
ATOM 1260 C C . ALA A 1 173 ? 20.747 -8.227 -33.488 1.00 65.81 173 ALA A C 1
ATOM 1262 O O . ALA A 1 173 ? 21.554 -8.632 -34.320 1.00 65.81 173 ALA A O 1
ATOM 1263 N N . ALA A 1 174 ? 20.142 -9.056 -32.631 1.00 65.94 174 ALA A N 1
ATOM 1264 C CA . ALA A 1 174 ? 20.378 -10.498 -32.617 1.00 65.94 174 ALA A CA 1
ATOM 1265 C C . ALA A 1 174 ? 19.939 -11.170 -33.930 1.00 65.94 174 ALA A C 1
ATOM 1267 O O . ALA A 1 174 ? 20.641 -12.049 -34.425 1.00 65.94 174 ALA A O 1
ATOM 1268 N N . LEU A 1 175 ? 18.827 -10.722 -34.525 1.00 65.88 175 LEU A N 1
ATOM 1269 C CA . LEU A 1 175 ? 18.351 -11.182 -35.830 1.00 65.88 175 LEU A CA 1
ATOM 1270 C C . LEU A 1 175 ? 19.341 -10.822 -36.945 1.00 65.88 175 LEU A C 1
ATOM 1272 O O . LEU A 1 175 ? 19.717 -11.689 -37.729 1.00 65.88 175 LEU A O 1
ATOM 1276 N N . VAL A 1 176 ? 19.791 -9.564 -36.999 1.00 66.69 176 VAL A N 1
ATOM 1277 C CA . VAL A 1 176 ? 20.744 -9.087 -38.014 1.00 66.69 176 VAL A CA 1
ATOM 1278 C C . VAL A 1 176 ? 22.080 -9.824 -37.896 1.00 66.69 176 VAL A C 1
ATOM 1280 O O . VAL A 1 176 ? 22.616 -10.288 -38.902 1.00 66.69 176 VAL A O 1
ATOM 1283 N N . ILE A 1 177 ? 22.597 -9.987 -36.674 1.00 66.12 177 ILE A N 1
ATOM 1284 C CA . ILE A 1 177 ? 23.838 -10.729 -36.415 1.00 66.12 177 ILE A CA 1
ATOM 1285 C C . ILE A 1 177 ? 23.664 -12.202 -36.793 1.00 66.12 177 ILE A C 1
ATOM 1287 O O . ILE A 1 177 ? 24.508 -12.752 -37.496 1.00 66.12 177 ILE A O 1
ATOM 1291 N N . GLY A 1 178 ? 22.561 -12.834 -36.386 1.00 66.75 178 GLY A N 1
ATOM 1292 C CA . GLY A 1 178 ? 22.253 -14.218 -36.738 1.00 66.75 178 GLY A CA 1
ATOM 1293 C C . GLY A 1 178 ? 22.171 -14.425 -38.250 1.00 66.75 178 GLY A C 1
ATOM 1294 O O . GLY A 1 178 ? 22.794 -15.343 -38.775 1.00 66.75 178 GLY A O 1
ATOM 1295 N N . PHE A 1 179 ? 21.489 -13.532 -38.969 1.00 64.25 179 PHE A N 1
ATOM 1296 C CA . PHE A 1 179 ? 21.403 -13.569 -40.427 1.00 64.25 179 PHE A CA 1
ATOM 1297 C C . PHE A 1 179 ? 22.767 -13.408 -41.100 1.00 64.25 179 PHE A C 1
ATOM 1299 O O . PHE A 1 179 ? 23.096 -14.185 -41.998 1.00 64.25 179 PHE A O 1
ATOM 1306 N N . ALA A 1 180 ? 23.590 -12.462 -40.642 1.00 65.12 180 ALA A N 1
ATOM 1307 C CA . ALA A 1 180 ? 24.938 -12.269 -41.167 1.00 65.12 180 ALA A CA 1
ATOM 1308 C C . ALA A 1 180 ? 25.835 -13.498 -40.924 1.00 65.12 180 ALA A C 1
ATOM 1310 O O . ALA A 1 180 ? 26.550 -13.926 -41.831 1.00 65.12 180 ALA A O 1
ATOM 1311 N N . VAL A 1 181 ? 25.764 -14.104 -39.733 1.00 70.38 181 VAL A N 1
ATOM 1312 C CA . VAL A 1 181 ? 26.541 -15.300 -39.368 1.00 70.38 181 VAL A CA 1
ATOM 1313 C C . VAL A 1 181 ? 26.093 -16.518 -40.172 1.00 70.38 181 VAL A C 1
ATOM 1315 O O . VAL A 1 181 ? 26.930 -17.187 -40.772 1.00 70.38 181 VAL A O 1
ATOM 1318 N N . VAL A 1 182 ? 24.787 -16.792 -40.233 1.00 69.44 182 VAL A N 1
ATOM 1319 C CA . VAL A 1 182 ? 24.246 -17.947 -40.965 1.00 69.44 182 VAL A CA 1
ATOM 1320 C C . VAL A 1 182 ? 24.523 -17.812 -42.458 1.00 69.44 182 VAL A C 1
ATOM 1322 O O . VAL A 1 182 ? 24.998 -18.764 -43.064 1.00 69.44 182 VAL A O 1
ATOM 1325 N N . THR A 1 183 ? 24.321 -16.632 -43.049 1.00 64.31 183 THR A N 1
ATOM 1326 C CA . THR A 1 183 ? 24.645 -16.388 -44.466 1.00 64.31 183 THR A CA 1
ATOM 1327 C C . THR A 1 183 ? 26.151 -16.527 -44.723 1.00 64.31 183 THR A C 1
ATOM 1329 O O . THR A 1 183 ? 26.570 -17.140 -45.709 1.00 64.31 183 THR A O 1
ATOM 1332 N N . GLY A 1 184 ? 26.984 -16.013 -43.813 1.00 67.81 184 GLY A N 1
ATOM 1333 C CA . GLY A 1 184 ? 28.440 -16.131 -43.880 1.00 67.81 184 GLY A CA 1
ATOM 1334 C C . GLY A 1 184 ? 28.948 -17.574 -43.782 1.00 67.81 184 GLY A C 1
ATOM 1335 O O . GLY A 1 184 ? 29.894 -17.930 -44.482 1.00 67.81 184 GLY A O 1
ATOM 1336 N N . LEU A 1 185 ? 28.319 -18.422 -42.960 1.00 72.31 185 LEU A N 1
ATOM 1337 C CA . LEU A 1 185 ? 28.640 -19.852 -42.888 1.00 72.31 185 LEU A CA 1
ATOM 1338 C C . LEU A 1 185 ? 28.051 -20.645 -44.062 1.00 72.31 185 LEU A C 1
ATOM 1340 O O . LEU A 1 185 ? 28.747 -21.479 -44.634 1.00 72.31 185 LEU A O 1
ATOM 1344 N N . ALA A 1 186 ? 26.801 -20.388 -44.447 1.00 70.06 186 ALA A N 1
ATOM 1345 C CA . ALA A 1 186 ? 26.103 -21.134 -45.494 1.00 70.06 186 ALA A CA 1
ATOM 1346 C C . ALA A 1 186 ? 26.783 -20.986 -46.860 1.00 70.06 186 ALA A C 1
ATOM 1348 O O . ALA A 1 186 ? 26.899 -21.958 -47.601 1.00 70.06 186 ALA A O 1
ATOM 1349 N N . THR A 1 187 ? 27.316 -19.798 -47.164 1.00 72.94 187 THR A N 1
ATOM 1350 C CA . THR A 1 187 ? 28.080 -19.546 -48.400 1.00 72.94 187 THR A CA 1
ATOM 1351 C C . THR A 1 187 ? 29.408 -20.307 -48.485 1.00 72.94 187 THR A C 1
ATOM 1353 O O . THR A 1 187 ? 30.004 -20.344 -49.558 1.00 72.94 187 THR A O 1
ATOM 1356 N N . ARG A 1 188 ? 29.874 -20.937 -47.393 1.00 77.88 188 ARG A N 1
ATOM 1357 C CA . ARG A 1 188 ? 31.042 -21.838 -47.414 1.00 77.88 188 ARG A CA 1
ATOM 1358 C C . ARG A 1 188 ? 30.704 -23.267 -47.834 1.00 77.88 188 ARG A C 1
ATOM 1360 O O . ARG A 1 188 ? 31.610 -24.002 -48.203 1.00 77.88 188 ARG A O 1
ATOM 1367 N N . VAL A 1 189 ? 29.436 -23.664 -47.740 1.00 78.06 189 VAL A N 1
ATOM 1368 C CA . VAL A 1 189 ? 28.984 -25.049 -47.971 1.00 78.06 189 VAL A CA 1
ATOM 1369 C C . VAL A 1 189 ? 28.078 -25.143 -49.201 1.00 78.06 189 VAL A C 1
ATOM 1371 O O . VAL A 1 189 ? 28.065 -26.160 -49.885 1.00 78.06 189 VAL A O 1
ATOM 1374 N N . VAL A 1 190 ? 27.333 -24.077 -49.504 1.00 78.88 190 VAL A N 1
ATOM 1375 C CA . VAL A 1 190 ? 26.317 -24.028 -50.560 1.00 78.88 190 VAL A CA 1
ATOM 1376 C C . VAL A 1 190 ? 26.560 -22.820 -51.475 1.00 78.88 190 VAL A C 1
ATOM 1378 O O . VAL A 1 190 ? 27.093 -21.794 -51.048 1.00 78.88 190 VAL A O 1
ATOM 1381 N N . SER A 1 191 ? 26.155 -22.917 -52.747 1.00 76.12 191 SER A N 1
ATOM 1382 C CA . SER A 1 191 ? 26.257 -21.815 -53.713 1.00 76.12 191 SER A CA 1
ATOM 1383 C C . SER A 1 191 ? 25.484 -20.566 -53.256 1.00 76.12 191 SER A C 1
ATOM 1385 O O . SER A 1 191 ? 24.440 -20.648 -52.603 1.00 76.12 191 SER A O 1
ATOM 1387 N N . ARG A 1 192 ? 25.975 -19.373 -53.628 1.00 69.25 192 ARG A N 1
ATOM 1388 C CA . ARG A 1 192 ? 25.391 -18.076 -53.217 1.00 69.25 192 ARG A CA 1
ATOM 1389 C C . ARG A 1 192 ? 23.900 -17.929 -53.542 1.00 69.25 192 ARG A C 1
ATOM 1391 O O . ARG A 1 192 ? 23.195 -17.283 -52.775 1.00 69.25 192 ARG A O 1
ATOM 1398 N N . GLN A 1 193 ? 23.433 -18.525 -54.642 1.00 75.25 193 GLN A N 1
ATOM 1399 C CA . GLN A 1 193 ? 22.028 -18.453 -55.067 1.00 75.25 193 GLN A CA 1
ATOM 1400 C C . GLN A 1 193 ? 21.084 -19.215 -54.124 1.00 75.25 193 GLN A C 1
ATOM 1402 O O . GLN A 1 193 ? 19.921 -18.846 -53.997 1.00 75.25 193 GLN A O 1
ATOM 1407 N N . VAL A 1 194 ? 21.589 -20.233 -53.420 1.00 75.31 194 VAL A N 1
ATOM 1408 C CA . VAL A 1 194 ? 20.792 -21.073 -52.511 1.00 75.31 194 VAL A CA 1
ATOM 1409 C C . VAL A 1 194 ? 21.079 -20.739 -51.039 1.00 75.31 194 VAL A C 1
ATOM 1411 O O . VAL A 1 194 ? 20.217 -20.904 -50.180 1.00 75.31 194 VAL A O 1
ATOM 1414 N N . ALA A 1 195 ? 22.250 -20.174 -50.730 1.00 72.50 195 ALA A N 1
ATOM 1415 C CA . ALA A 1 195 ? 22.640 -19.807 -49.368 1.00 72.50 195 ALA A CA 1
ATOM 1416 C C . ALA A 1 195 ? 21.739 -18.727 -48.733 1.00 72.50 195 ALA A C 1
ATOM 1418 O O . ALA A 1 195 ? 21.413 -18.824 -47.552 1.00 72.50 195 ALA A O 1
ATOM 1419 N N . ALA A 1 196 ? 21.312 -17.717 -49.499 1.00 70.12 196 ALA A N 1
ATOM 1420 C CA . ALA A 1 196 ? 20.467 -16.630 -48.996 1.00 70.12 196 ALA A CA 1
ATOM 1421 C C . ALA A 1 196 ? 19.046 -17.079 -48.574 1.00 70.12 196 ALA A C 1
ATOM 1423 O O . ALA A 1 196 ? 18.649 -16.766 -47.448 1.00 70.12 196 ALA A O 1
ATOM 1424 N N . PRO A 1 197 ? 18.278 -17.832 -49.392 1.00 78.88 197 PRO A N 1
ATOM 1425 C CA . PRO A 1 197 ? 16.952 -18.299 -48.980 1.00 78.88 197 PRO A CA 1
ATOM 1426 C C . PRO A 1 197 ? 17.015 -19.314 -47.830 1.00 78.88 197 PRO A C 1
ATOM 1428 O O . PRO A 1 197 ? 16.200 -19.245 -46.912 1.00 78.88 197 PRO A O 1
ATOM 1431 N N . VAL A 1 198 ? 18.022 -20.197 -47.807 1.00 76.50 198 VAL A N 1
ATOM 1432 C CA . VAL A 1 198 ? 18.224 -21.139 -46.691 1.00 76.50 198 VAL A CA 1
ATOM 1433 C C . VAL A 1 198 ? 18.553 -20.395 -45.391 1.00 76.50 198 VAL A C 1
ATOM 1435 O O . VAL A 1 198 ? 17.995 -20.715 -44.341 1.00 76.50 198 VAL A O 1
ATOM 1438 N N . ALA A 1 199 ? 19.393 -19.356 -45.452 1.00 70.00 199 ALA A N 1
ATOM 1439 C CA . ALA A 1 199 ? 19.691 -18.514 -44.296 1.00 70.00 199 ALA A CA 1
ATOM 1440 C C . ALA A 1 199 ? 18.453 -17.759 -43.787 1.00 70.00 199 ALA A C 1
ATOM 1442 O O . ALA A 1 199 ? 18.250 -17.672 -42.577 1.00 70.00 199 ALA A O 1
ATOM 1443 N N . ALA A 1 200 ? 17.593 -17.268 -44.684 1.00 72.88 200 ALA A N 1
ATOM 1444 C CA . ALA A 1 200 ? 16.348 -16.601 -44.308 1.00 72.88 200 ALA A CA 1
ATOM 1445 C C . ALA A 1 200 ? 15.390 -17.542 -43.553 1.00 72.88 200 ALA A C 1
ATOM 1447 O O . ALA A 1 200 ? 14.868 -17.168 -42.502 1.00 72.88 200 ALA A O 1
ATOM 1448 N N . VAL A 1 201 ? 15.216 -18.781 -44.030 1.00 81.62 201 VAL A N 1
ATOM 1449 C CA . VAL A 1 201 ? 14.370 -19.792 -43.365 1.00 81.62 201 VAL A CA 1
ATOM 1450 C C . VAL A 1 201 ? 14.951 -20.198 -42.007 1.00 81.62 201 VAL A C 1
ATOM 1452 O O . VAL A 1 201 ? 14.226 -20.250 -41.013 1.00 81.62 201 VAL A O 1
ATOM 1455 N N . ALA A 1 202 ? 16.265 -20.422 -41.928 1.00 75.94 202 ALA A N 1
ATOM 1456 C CA . ALA A 1 202 ? 16.938 -20.775 -40.679 1.00 75.94 202 ALA A CA 1
ATOM 1457 C C . ALA A 1 202 ? 16.821 -19.666 -39.617 1.00 75.94 202 ALA A C 1
ATOM 1459 O O . ALA A 1 202 ? 16.580 -19.946 -38.439 1.00 75.94 202 ALA A O 1
ATOM 1460 N N . VAL A 1 203 ? 16.941 -18.399 -40.025 1.00 72.56 203 VAL A N 1
ATOM 1461 C CA . VAL A 1 203 ? 16.761 -17.239 -39.140 1.00 72.56 203 VAL A CA 1
ATOM 1462 C C . VAL A 1 203 ? 15.306 -17.099 -38.696 1.00 72.56 203 VAL A C 1
ATOM 1464 O O . VAL A 1 203 ? 15.065 -16.863 -37.513 1.00 72.56 203 VAL A O 1
ATOM 1467 N N . ALA A 1 204 ? 14.341 -17.305 -39.598 1.00 75.81 204 ALA A N 1
ATOM 1468 C CA . ALA A 1 204 ? 12.916 -17.249 -39.272 1.00 75.81 204 ALA A CA 1
ATOM 1469 C C . ALA A 1 204 ? 12.517 -18.311 -38.231 1.00 75.81 204 ALA A C 1
ATOM 1471 O O . ALA A 1 204 ? 11.846 -17.990 -37.251 1.00 75.81 204 ALA A O 1
ATOM 1472 N N . LEU A 1 205 ? 12.998 -19.550 -38.379 1.00 82.19 205 LEU A N 1
ATOM 1473 C CA . LEU A 1 205 ? 12.754 -20.631 -37.414 1.00 82.19 205 LEU A CA 1
ATOM 1474 C C . LEU A 1 205 ? 13.451 -20.387 -36.066 1.00 82.19 205 LEU A C 1
ATOM 1476 O O . LEU A 1 205 ? 12.922 -20.728 -35.010 1.00 82.19 205 LEU A O 1
ATOM 1480 N N . SER A 1 206 ? 14.621 -19.748 -36.088 1.00 74.50 206 SER A N 1
ATOM 1481 C CA . SER A 1 206 ? 15.384 -19.423 -34.877 1.00 74.50 206 SER A CA 1
ATOM 1482 C C . SER A 1 206 ? 14.829 -18.210 -34.122 1.00 74.50 206 SER A C 1
ATOM 1484 O O . SER A 1 206 ? 15.156 -18.017 -32.951 1.00 74.50 206 SER A O 1
ATOM 1486 N N . PHE A 1 207 ? 13.983 -17.392 -34.755 1.00 72.31 207 PHE A N 1
ATOM 1487 C CA . PHE A 1 207 ? 13.505 -16.125 -34.199 1.00 72.31 207 PHE A CA 1
ATOM 1488 C C . PHE A 1 207 ? 12.696 -16.296 -32.912 1.00 72.31 207 PHE A C 1
ATOM 1490 O O . PHE A 1 207 ? 12.967 -15.618 -31.922 1.00 72.31 207 PHE A O 1
ATOM 1497 N N . VAL A 1 208 ? 11.729 -17.217 -32.908 1.00 73.19 208 VAL A N 1
ATOM 1498 C CA . VAL A 1 208 ? 10.840 -17.460 -31.760 1.00 73.19 208 VAL A CA 1
ATOM 1499 C C . VAL A 1 208 ? 11.628 -17.873 -30.504 1.00 73.19 208 VAL A C 1
ATOM 1501 O O . VAL A 1 208 ? 11.524 -17.179 -29.490 1.00 73.19 208 VAL A O 1
ATOM 1504 N N . PRO A 1 209 ? 12.498 -18.906 -30.535 1.00 77.44 209 PRO A N 1
ATOM 1505 C CA . PRO A 1 209 ? 13.251 -19.296 -29.342 1.00 77.44 209 PRO A CA 1
ATOM 1506 C C . PRO A 1 209 ? 14.302 -18.256 -28.919 1.00 77.44 209 PRO A C 1
ATOM 1508 O O . PRO A 1 209 ? 14.586 -18.112 -27.724 1.00 77.44 209 PRO A O 1
ATOM 1511 N N . LEU A 1 210 ? 14.891 -17.519 -29.869 1.00 68.94 210 LEU A N 1
ATOM 1512 C CA . LEU A 1 210 ? 15.891 -16.488 -29.579 1.00 68.94 210 LEU A CA 1
ATOM 1513 C C . LEU A 1 210 ? 15.256 -15.248 -28.939 1.00 68.94 210 LEU A C 1
ATOM 1515 O O . LEU A 1 210 ? 15.833 -14.685 -28.005 1.00 68.94 210 LEU A O 1
ATOM 1519 N N . ARG A 1 211 ? 14.049 -14.872 -29.379 1.00 68.75 211 ARG A N 1
ATOM 1520 C CA . ARG A 1 211 ? 13.231 -13.819 -28.769 1.00 68.75 211 ARG A CA 1
ATOM 1521 C C . ARG A 1 211 ? 12.955 -14.135 -27.303 1.00 68.75 211 ARG A C 1
ATOM 1523 O O . ARG A 1 211 ? 13.283 -13.316 -26.446 1.00 68.75 211 ARG A O 1
ATOM 1530 N N . ASP A 1 212 ? 12.467 -15.337 -27.010 1.00 72.25 212 ASP A N 1
ATOM 1531 C CA . ASP A 1 212 ? 12.106 -15.736 -25.644 1.00 72.25 212 ASP A CA 1
ATOM 1532 C C . ASP A 1 212 ? 13.322 -15.857 -24.719 1.00 72.25 212 ASP A C 1
ATOM 1534 O O . ASP A 1 212 ? 13.248 -15.573 -23.520 1.00 72.25 212 ASP A O 1
ATOM 1538 N N . ARG A 1 213 ? 14.476 -16.293 -25.242 1.00 75.38 213 ARG A N 1
ATOM 1539 C CA . ARG A 1 213 ? 15.729 -16.307 -24.469 1.00 75.38 213 ARG A CA 1
ATOM 1540 C C . ARG A 1 213 ? 16.248 -14.901 -24.209 1.00 75.38 213 ARG A C 1
ATOM 1542 O O . ARG A 1 213 ? 16.643 -14.615 -23.082 1.00 75.38 213 ARG A O 1
ATOM 1549 N N . THR A 1 214 ? 16.224 -14.036 -25.219 1.00 64.88 214 THR A N 1
ATOM 1550 C CA . THR A 1 214 ? 16.672 -12.643 -25.100 1.00 64.88 214 THR A CA 1
ATOM 1551 C C . THR A 1 214 ? 15.791 -11.872 -24.126 1.00 64.88 214 THR A C 1
ATOM 1553 O O . THR A 1 214 ? 16.326 -11.176 -23.270 1.00 64.88 214 THR A O 1
ATOM 1556 N N . GLN A 1 215 ? 14.466 -12.057 -24.174 1.00 66.44 215 GLN A N 1
ATOM 1557 C CA . GLN A 1 215 ? 13.543 -11.475 -23.195 1.00 66.44 215 GLN A CA 1
ATOM 1558 C C . GLN A 1 215 ? 13.880 -11.925 -21.776 1.00 66.44 215 GLN A C 1
ATOM 1560 O O . GLN A 1 215 ? 14.106 -11.080 -20.919 1.00 66.44 215 GLN A O 1
ATOM 1565 N N . ARG A 1 216 ? 14.053 -13.232 -21.542 1.00 69.25 216 ARG A N 1
ATOM 1566 C CA . ARG A 1 216 ? 14.438 -13.748 -20.218 1.00 69.25 216 ARG A CA 1
ATOM 1567 C C . ARG A 1 216 ? 15.784 -13.216 -19.731 1.00 69.25 216 ARG A C 1
ATOM 1569 O O . ARG A 1 216 ? 15.941 -12.959 -18.543 1.00 69.25 216 ARG A O 1
ATOM 1576 N N . LEU A 1 217 ? 16.760 -13.060 -20.623 1.00 63.34 217 LEU A N 1
ATOM 1577 C CA . LEU A 1 217 ? 18.081 -12.520 -20.291 1.00 63.34 217 LEU A CA 1
ATOM 1578 C C . LEU A 1 217 ? 18.015 -11.033 -19.953 1.00 63.34 217 LEU A C 1
ATOM 1580 O O . LEU A 1 217 ? 18.577 -10.632 -18.941 1.00 63.34 217 LEU A O 1
ATOM 1584 N N . VAL A 1 218 ? 17.304 -10.238 -20.756 1.00 59.12 218 VAL A N 1
ATOM 1585 C CA . VAL A 1 218 ? 17.049 -8.816 -20.488 1.00 59.12 218 VAL A CA 1
ATOM 1586 C C . VAL A 1 218 ? 16.302 -8.676 -19.167 1.00 59.12 218 VAL A C 1
ATOM 1588 O O . VAL A 1 218 ? 16.734 -7.917 -18.306 1.00 59.12 218 VAL A O 1
ATOM 1591 N N . ASP A 1 219 ? 15.268 -9.477 -18.936 1.00 57.84 219 ASP A N 1
ATOM 1592 C CA . ASP A 1 219 ? 14.526 -9.439 -17.683 1.00 57.84 219 ASP A CA 1
ATOM 1593 C C . ASP A 1 219 ? 15.421 -9.799 -16.492 1.00 57.84 219 ASP A C 1
ATOM 1595 O O . ASP A 1 219 ? 15.396 -9.128 -15.464 1.00 57.84 219 ASP A O 1
ATOM 1599 N N . ARG A 1 220 ? 16.311 -10.783 -16.640 1.00 63.62 220 ARG A N 1
ATOM 1600 C CA . ARG A 1 220 ? 17.263 -11.171 -15.590 1.00 63.62 220 ARG A CA 1
ATOM 1601 C C . ARG A 1 220 ? 18.365 -10.135 -15.359 1.00 63.62 220 ARG A C 1
ATOM 1603 O O . ARG A 1 220 ? 18.822 -9.997 -14.230 1.00 63.62 220 ARG A O 1
ATOM 1610 N N . LEU A 1 221 ? 18.791 -9.418 -16.398 1.00 56.12 221 LEU A N 1
ATOM 1611 C CA . LEU A 1 221 ? 19.861 -8.418 -16.338 1.00 56.12 221 LEU A CA 1
ATOM 1612 C C . LEU A 1 221 ? 19.355 -7.064 -15.809 1.00 56.12 221 LEU A C 1
ATOM 1614 O O . LEU A 1 221 ? 20.066 -6.391 -15.069 1.00 56.12 221 LEU A O 1
ATOM 1618 N N . PHE A 1 222 ? 18.124 -6.679 -16.165 1.00 50.09 222 PHE A N 1
ATOM 1619 C CA . PHE A 1 222 ? 17.492 -5.418 -15.754 1.00 50.09 222 PHE A CA 1
ATOM 1620 C C . PHE A 1 222 ? 16.689 -5.540 -14.457 1.00 50.09 222 PHE A C 1
ATOM 1622 O O . PHE A 1 222 ? 16.689 -4.611 -13.645 1.00 50.09 222 PHE A O 1
ATOM 1629 N N . TYR A 1 223 ? 16.027 -6.678 -14.231 1.00 47.38 223 TYR A N 1
ATOM 1630 C CA . TYR A 1 223 ? 15.288 -6.958 -12.995 1.00 47.38 223 TYR A CA 1
ATOM 1631 C C . TYR A 1 223 ? 16.038 -7.865 -12.026 1.00 47.38 223 TYR A C 1
ATOM 1633 O O . TYR A 1 223 ? 15.440 -8.209 -11.014 1.00 47.38 223 TYR A O 1
ATOM 1641 N N . GLY A 1 224 ? 17.312 -8.195 -12.296 1.00 39.38 224 GLY A N 1
ATOM 1642 C CA . GLY A 1 224 ? 18.292 -8.757 -11.359 1.00 39.38 224 GLY A CA 1
ATOM 1643 C C . GLY A 1 224 ? 17.684 -9.550 -10.214 1.00 39.38 224 GLY A C 1
ATOM 1644 O O . GLY A 1 224 ? 17.465 -8.967 -9.163 1.00 39.38 224 GLY A O 1
ATOM 1645 N N . GLY A 1 225 ? 17.385 -10.838 -10.422 1.00 42.84 225 GLY A N 1
ATOM 1646 C CA . GLY A 1 225 ? 16.975 -11.765 -9.358 1.00 42.84 225 GLY A CA 1
ATOM 1647 C C . GLY A 1 225 ? 15.985 -11.193 -8.337 1.00 42.84 225 GLY A C 1
ATOM 1648 O O . GLY A 1 225 ? 16.127 -11.462 -7.148 1.00 42.84 225 GLY A O 1
ATOM 1649 N N . ARG A 1 226 ? 15.032 -10.355 -8.759 1.00 43.22 226 ARG A N 1
ATOM 1650 C CA . ARG A 1 226 ? 14.013 -9.825 -7.859 1.00 43.22 226 ARG A CA 1
ATOM 1651 C C . ARG A 1 226 ? 13.138 -10.985 -7.411 1.00 43.22 226 ARG A C 1
ATOM 1653 O O . ARG A 1 226 ? 12.338 -11.494 -8.189 1.00 43.22 226 ARG A O 1
ATOM 1660 N N . GLN A 1 227 ? 13.325 -11.406 -6.162 1.00 41.25 227 GLN A N 1
ATOM 1661 C CA . GLN A 1 227 ? 12.297 -12.100 -5.398 1.00 41.25 227 GLN A CA 1
ATOM 1662 C C . GLN A 1 227 ? 10.984 -11.357 -5.649 1.00 41.25 227 GLN A C 1
ATOM 1664 O O . GLN A 1 227 ? 10.916 -10.168 -5.344 1.00 41.25 227 GLN A O 1
ATOM 1669 N N . ASP A 1 228 ? 10.012 -12.021 -6.277 1.00 53.38 228 ASP A N 1
ATOM 1670 C CA . ASP A 1 228 ? 8.655 -11.515 -6.484 1.00 53.38 228 ASP A CA 1
ATOM 1671 C C . ASP A 1 228 ? 8.152 -10.884 -5.174 1.00 53.38 228 ASP A C 1
ATOM 1673 O O . ASP A 1 228 ? 7.805 -11.640 -4.261 1.00 53.38 228 ASP A O 1
ATOM 1677 N N . PRO A 1 229 ? 8.054 -9.542 -5.049 1.00 52.41 229 PRO A N 1
ATOM 1678 C CA . PRO A 1 229 ? 7.423 -8.915 -3.879 1.00 52.41 229 PRO A CA 1
ATOM 1679 C C . PRO A 1 229 ? 5.987 -9.439 -3.686 1.00 52.41 229 PRO A C 1
ATOM 1681 O O . PRO A 1 229 ? 5.460 -9.525 -2.581 1.00 52.41 229 PRO A O 1
ATOM 1684 N N . TYR A 1 230 ? 5.396 -9.881 -4.798 1.00 54.31 230 TYR A N 1
ATOM 1685 C CA . TYR A 1 230 ? 4.109 -10.541 -4.955 1.00 54.31 230 TYR A CA 1
ATOM 1686 C C . TYR A 1 230 ? 3.992 -11.897 -4.232 1.00 54.31 230 TYR A C 1
ATOM 1688 O O . TYR A 1 230 ? 2.897 -12.257 -3.801 1.00 54.31 230 TYR A O 1
ATOM 1696 N N . ARG A 1 231 ? 5.088 -12.661 -4.074 1.00 59.28 231 ARG A N 1
ATOM 1697 C CA . ARG A 1 231 ? 5.089 -13.902 -3.274 1.00 59.28 231 ARG A CA 1
ATOM 1698 C C . ARG A 1 231 ? 5.197 -13.600 -1.784 1.00 59.28 231 ARG A C 1
ATOM 1700 O O . ARG A 1 231 ? 4.483 -14.214 -1.001 1.00 59.28 231 ARG A O 1
ATOM 1707 N N . THR A 1 232 ? 6.024 -12.628 -1.403 1.00 54.12 232 THR A N 1
ATOM 1708 C CA . THR A 1 232 ? 6.196 -12.215 -0.002 1.00 54.12 232 THR A CA 1
ATOM 1709 C C . THR A 1 232 ? 4.916 -11.622 0.587 1.00 54.12 232 THR A C 1
ATOM 1711 O O . THR A 1 232 ? 4.614 -11.882 1.745 1.00 54.12 232 THR A O 1
ATOM 1714 N N . LEU A 1 233 ? 4.124 -10.895 -0.209 1.00 58.44 233 LEU A N 1
ATOM 1715 C CA . LEU A 1 233 ? 2.815 -10.376 0.212 1.00 58.44 233 LEU A CA 1
ATOM 1716 C C . LEU A 1 233 ? 1.751 -11.478 0.363 1.00 58.44 233 LEU A C 1
ATOM 1718 O O . LEU A 1 233 ? 0.961 -11.428 1.303 1.00 58.44 233 LEU A O 1
ATOM 1722 N N . ARG A 1 234 ? 1.762 -12.505 -0.503 1.00 59.84 234 ARG A N 1
ATOM 1723 C CA . ARG A 1 234 ? 0.860 -13.669 -0.386 1.00 59.84 234 ARG A CA 1
ATOM 1724 C C . ARG A 1 234 ? 1.145 -14.513 0.861 1.00 59.84 234 ARG A C 1
ATOM 1726 O O . ARG A 1 234 ? 0.203 -14.955 1.511 1.00 59.84 234 ARG A O 1
ATOM 1733 N N . ASP A 1 235 ? 2.418 -14.680 1.220 1.00 59.16 235 ASP A N 1
ATOM 1734 C CA . ASP A 1 235 ? 2.834 -15.389 2.441 1.00 59.16 235 ASP A CA 1
ATOM 1735 C C . ASP A 1 235 ? 2.497 -14.581 3.714 1.00 59.16 235 ASP A C 1
ATOM 1737 O O . ASP A 1 235 ? 2.136 -15.136 4.752 1.00 59.16 235 ASP A O 1
ATOM 1741 N N . LEU A 1 236 ? 2.530 -13.243 3.631 1.00 60.38 236 LEU A N 1
ATOM 1742 C CA . LEU A 1 236 ? 2.129 -12.352 4.727 1.00 60.38 236 LEU A CA 1
ATOM 1743 C C . LEU A 1 236 ? 0.617 -12.381 4.999 1.00 60.38 236 LEU A C 1
ATOM 1745 O O . LEU A 1 236 ? 0.211 -12.349 6.160 1.00 60.38 236 LEU A O 1
ATOM 1749 N N . GLY A 1 237 ? -0.206 -12.483 3.948 1.00 57.03 237 GLY A N 1
ATOM 1750 C CA . GLY A 1 237 ? -1.660 -12.641 4.066 1.00 57.03 237 GLY A CA 1
ATOM 1751 C C . GLY A 1 237 ? -2.058 -13.906 4.835 1.00 57.03 237 GLY A C 1
ATOM 1752 O O . GLY A 1 237 ? -2.999 -13.882 5.623 1.00 57.03 237 GLY A O 1
ATOM 1753 N N . GLN A 1 238 ? -1.281 -14.989 4.705 1.00 59.00 238 GLN A N 1
ATOM 1754 C CA . GLN A 1 238 ? -1.477 -16.210 5.496 1.00 59.00 238 GLN A CA 1
ATOM 1755 C C . GLN A 1 238 ? -1.040 -16.052 6.961 1.00 59.00 238 GLN A C 1
ATOM 1757 O O . GLN A 1 238 ? -1.664 -16.627 7.850 1.00 59.00 238 GLN A O 1
ATOM 1762 N N . ARG A 1 239 ? -0.015 -15.235 7.243 1.00 54.75 239 ARG A N 1
ATOM 1763 C CA . ARG A 1 239 ? 0.448 -14.961 8.618 1.00 54.75 239 ARG A CA 1
ATOM 1764 C C . ARG A 1 239 ? -0.471 -14.020 9.398 1.00 54.75 239 ARG A C 1
ATOM 1766 O O . ARG A 1 239 ? -0.498 -14.101 10.622 1.00 54.75 239 ARG A O 1
ATOM 1773 N N . LEU A 1 240 ? -1.253 -13.175 8.722 1.00 56.91 240 LEU A N 1
ATOM 1774 C CA . LEU A 1 240 ? -2.277 -12.346 9.370 1.00 56.91 240 LEU A CA 1
ATOM 1775 C C . LEU A 1 240 ? -3.388 -13.175 10.029 1.00 56.91 240 LEU A C 1
ATOM 1777 O O . LEU A 1 240 ? -3.912 -12.758 11.057 1.00 56.91 240 LEU A O 1
ATOM 1781 N N . ASN A 1 241 ? -3.684 -14.370 9.508 1.00 55.09 241 ASN A N 1
ATOM 1782 C CA . ASN A 1 241 ? -4.600 -15.310 10.163 1.00 55.09 241 ASN A CA 1
ATOM 1783 C C . ASN A 1 241 ? -4.008 -15.942 11.436 1.00 55.09 241 ASN A C 1
ATOM 1785 O O . ASN A 1 241 ? -4.748 -16.536 12.214 1.00 55.09 241 ASN A O 1
ATOM 1789 N N . ALA A 1 242 ? -2.691 -15.839 11.657 1.00 53.31 242 ALA A N 1
ATOM 1790 C CA . ALA A 1 242 ? -1.988 -16.566 12.714 1.00 53.31 242 ALA A CA 1
ATOM 1791 C C . ALA A 1 242 ? -1.625 -15.715 13.946 1.00 53.31 242 ALA A C 1
ATOM 1793 O O . ALA A 1 242 ? -1.214 -16.285 14.954 1.00 53.31 242 ALA A O 1
ATOM 1794 N N . VAL A 1 243 ? -1.762 -14.381 13.903 1.00 46.88 243 VAL A N 1
ATOM 1795 C CA . VAL A 1 243 ? -1.365 -13.504 15.024 1.00 46.88 243 VAL A CA 1
ATOM 1796 C C . VAL A 1 243 ? -2.554 -12.688 15.547 1.00 46.88 243 VAL A C 1
ATOM 1798 O O . VAL A 1 243 ? -2.869 -11.631 14.997 1.00 46.88 243 VAL A O 1
ATOM 1801 N N . PRO A 1 244 ? -3.194 -13.116 16.651 1.00 47.03 244 PRO A N 1
ATOM 1802 C CA . PRO A 1 244 ? -4.130 -12.284 17.393 1.00 47.03 244 PRO A CA 1
ATOM 1803 C C . PRO A 1 244 ? -3.333 -11.261 18.222 1.00 47.03 244 PRO A C 1
ATOM 1805 O O . PRO A 1 244 ? -2.750 -11.599 19.249 1.00 47.03 244 PRO A O 1
ATOM 1808 N N . GLY A 1 245 ? -3.263 -10.003 17.773 1.00 54.66 245 GLY A N 1
ATOM 1809 C CA . GLY A 1 245 ? -2.539 -8.946 18.493 1.00 54.66 245 GLY A CA 1
ATOM 1810 C C . GLY A 1 245 ? -2.700 -7.547 17.888 1.00 54.66 245 GLY A C 1
ATOM 1811 O O . GLY A 1 245 ? -2.764 -7.383 16.671 1.00 54.66 245 GLY A O 1
ATOM 1812 N N . GLY A 1 246 ? -2.781 -6.528 18.751 1.00 56.91 246 GLY A N 1
ATOM 1813 C CA . GLY A 1 246 ? -3.354 -5.192 18.499 1.00 56.91 246 GLY A CA 1
ATOM 1814 C C . GLY A 1 246 ? -2.761 -4.309 17.388 1.00 56.91 246 GLY A C 1
ATOM 1815 O O . GLY A 1 246 ? -3.364 -3.273 17.095 1.00 56.91 246 GLY A O 1
ATOM 1816 N N . ASP A 1 247 ? -1.675 -4.707 16.719 1.00 69.38 247 ASP A N 1
ATOM 1817 C CA . ASP A 1 247 ? -1.024 -3.915 15.658 1.00 69.38 247 ASP A CA 1
ATOM 1818 C C . ASP A 1 247 ? -0.774 -4.680 14.340 1.00 69.38 247 ASP A C 1
ATOM 1820 O O . ASP A 1 247 ? 0.051 -4.299 13.507 1.00 69.38 247 ASP A O 1
ATOM 1824 N N . ALA A 1 248 ? -1.512 -5.772 14.113 1.00 73.19 248 ALA A N 1
ATOM 1825 C CA . ALA A 1 248 ? -1.411 -6.556 12.879 1.00 73.19 248 ALA A CA 1
ATOM 1826 C C . ALA A 1 248 ? -1.720 -5.722 11.615 1.00 73.19 248 ALA A C 1
ATOM 1828 O O . ALA A 1 248 ? -1.006 -5.815 10.618 1.00 73.19 248 ALA A O 1
ATOM 1829 N N . LEU A 1 249 ? -2.736 -4.850 11.676 1.00 76.94 249 LEU A N 1
ATOM 1830 C CA . LEU A 1 249 ? -3.110 -3.957 10.569 1.00 76.94 249 LEU A CA 1
ATOM 1831 C C . LEU A 1 249 ? -2.040 -2.885 10.293 1.00 76.94 249 LEU A C 1
ATOM 1833 O O . LEU A 1 249 ? -1.779 -2.578 9.130 1.00 76.94 249 LEU A O 1
ATOM 1837 N N . GLY A 1 250 ? -1.396 -2.343 11.335 1.00 77.88 250 GLY A N 1
ATOM 1838 C CA . GLY A 1 250 ? -0.303 -1.374 11.202 1.00 77.88 250 GLY A CA 1
ATOM 1839 C C . GLY A 1 250 ? 0.962 -2.000 10.628 1.00 77.88 250 GLY A C 1
ATOM 1840 O O . GLY A 1 250 ? 1.513 -1.501 9.645 1.00 77.88 250 GLY A O 1
ATOM 1841 N N . SER A 1 251 ? 1.358 -3.157 11.160 1.00 78.19 251 SER A N 1
ATOM 1842 C CA . SER A 1 251 ? 2.485 -3.946 10.649 1.00 78.19 251 SER A CA 1
ATOM 1843 C C . SER A 1 251 ? 2.282 -4.353 9.188 1.00 78.19 251 SER A C 1
ATOM 1845 O O . SER A 1 251 ? 3.208 -4.285 8.380 1.00 78.19 251 SER A O 1
ATOM 1847 N N . PHE A 1 252 ? 1.054 -4.721 8.820 1.00 79.06 252 PHE A N 1
ATOM 1848 C CA . PHE A 1 252 ? 0.716 -5.043 7.442 1.00 79.06 252 PHE A CA 1
ATOM 1849 C C . PHE A 1 252 ? 0.764 -3.813 6.531 1.00 79.06 252 PHE A C 1
ATOM 1851 O O . PHE A 1 252 ? 1.383 -3.872 5.471 1.00 79.06 252 PHE A O 1
ATOM 1858 N N . GLY A 1 253 ? 0.191 -2.681 6.954 1.00 80.81 253 GLY A N 1
ATOM 1859 C CA . GLY A 1 253 ? 0.297 -1.418 6.218 1.00 80.81 253 GLY A CA 1
ATOM 1860 C C . GLY A 1 253 ? 1.755 -1.019 5.968 1.00 80.81 253 GLY A C 1
ATOM 1861 O O . GLY A 1 253 ? 2.115 -0.650 4.850 1.00 80.81 253 GLY A O 1
ATOM 1862 N N . HIS A 1 254 ? 2.618 -1.192 6.973 1.00 81.62 254 HIS A N 1
ATOM 1863 C CA . HIS A 1 254 ? 4.057 -0.967 6.855 1.00 81.62 254 HIS A CA 1
ATOM 1864 C C . HIS A 1 254 ? 4.731 -1.932 5.866 1.00 81.62 254 HIS A C 1
ATOM 1866 O O . HIS A 1 254 ? 5.563 -1.511 5.058 1.00 81.62 254 HIS A O 1
ATOM 1872 N N . ALA A 1 255 ? 4.359 -3.214 5.886 1.00 79.62 255 ALA A N 1
ATOM 1873 C CA . ALA A 1 255 ? 4.894 -4.221 4.974 1.00 79.62 255 ALA A CA 1
ATOM 1874 C C . ALA A 1 255 ? 4.474 -3.971 3.518 1.00 79.62 255 ALA A C 1
ATOM 1876 O O . ALA A 1 255 ? 5.320 -4.024 2.626 1.00 79.62 255 ALA A O 1
ATOM 1877 N N . VAL A 1 256 ? 3.202 -3.632 3.276 1.00 83.12 256 VAL A N 1
ATOM 1878 C CA . VAL A 1 256 ? 2.693 -3.257 1.946 1.00 83.12 256 VAL A CA 1
ATOM 1879 C C . VAL A 1 256 ? 3.408 -2.011 1.439 1.00 83.12 256 VAL A C 1
ATOM 1881 O O . VAL A 1 256 ? 3.935 -2.014 0.325 1.00 83.12 256 VAL A O 1
ATOM 1884 N N . ALA A 1 257 ? 3.500 -0.968 2.268 1.00 84.94 257 ALA A N 1
ATOM 1885 C CA . ALA A 1 257 ? 4.175 0.264 1.888 1.00 84.94 257 ALA A CA 1
ATOM 1886 C C . ALA A 1 257 ? 5.665 0.045 1.596 1.00 84.94 257 ALA A C 1
ATOM 1888 O O . ALA A 1 257 ? 6.186 0.590 0.626 1.00 84.94 257 ALA A O 1
ATOM 1889 N N . SER A 1 258 ? 6.347 -0.798 2.372 1.00 79.81 258 SER A N 1
ATOM 1890 C CA . SER A 1 258 ? 7.763 -1.122 2.157 1.00 79.81 258 SER A CA 1
ATOM 1891 C C . SER A 1 258 ? 7.984 -1.980 0.907 1.00 79.81 258 SER A C 1
ATOM 1893 O O . SER A 1 258 ? 8.905 -1.714 0.132 1.00 79.81 258 SER A O 1
ATOM 1895 N N . ALA A 1 259 ? 7.126 -2.980 0.675 1.00 79.75 259 ALA A N 1
ATOM 1896 C CA . ALA A 1 259 ? 7.218 -3.890 -0.467 1.00 79.75 259 ALA A CA 1
ATOM 1897 C C . ALA A 1 259 ? 6.949 -3.175 -1.799 1.00 79.75 259 ALA A C 1
ATOM 1899 O O . ALA A 1 259 ? 7.694 -3.358 -2.764 1.00 79.75 259 ALA A O 1
ATOM 1900 N N . LEU A 1 260 ? 5.920 -2.325 -1.833 1.00 81.00 260 LEU A N 1
ATOM 1901 C CA . LEU A 1 260 ? 5.521 -1.561 -3.019 1.00 81.00 260 LEU A CA 1
ATOM 1902 C C . LEU A 1 260 ? 6.215 -0.188 -3.111 1.00 81.00 260 LEU A C 1
ATOM 1904 O O . LEU A 1 260 ? 6.116 0.496 -4.131 1.00 81.00 260 LEU A O 1
ATOM 1908 N N . ARG A 1 261 ? 6.985 0.192 -2.080 1.00 83.19 261 ARG A N 1
AT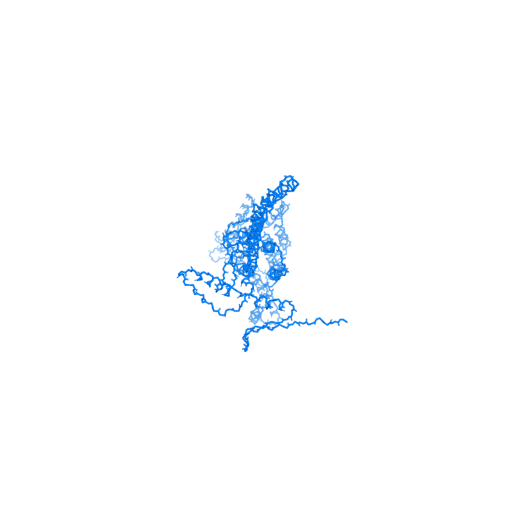OM 1909 C CA . ARG A 1 261 ? 7.647 1.501 -1.927 1.00 83.19 261 ARG A CA 1
ATOM 1910 C C . ARG A 1 261 ? 6.676 2.677 -2.037 1.00 83.19 261 ARG A C 1
ATOM 1912 O O . ARG A 1 261 ? 6.974 3.677 -2.692 1.00 83.19 261 ARG A O 1
ATOM 1919 N N . LEU A 1 262 ? 5.516 2.542 -1.407 1.00 85.94 262 LEU A N 1
ATOM 1920 C CA . LEU A 1 262 ? 4.474 3.560 -1.428 1.00 85.94 262 LEU A CA 1
ATOM 1921 C C . LEU A 1 262 ? 4.762 4.643 -0.381 1.00 85.94 262 LEU A C 1
ATOM 1923 O O . LEU A 1 262 ? 5.149 4.316 0.744 1.00 85.94 262 LEU A O 1
ATOM 1927 N N . PRO A 1 263 ? 4.578 5.931 -0.725 1.00 86.69 263 PRO A N 1
ATOM 1928 C CA . PRO A 1 263 ? 4.748 7.035 0.217 1.00 86.69 263 PRO A CA 1
ATOM 1929 C C . PRO A 1 263 ? 3.650 7.079 1.284 1.00 86.69 263 PRO A C 1
ATOM 1931 O O . PRO A 1 263 ? 3.883 7.626 2.360 1.00 86.69 263 PRO A O 1
ATOM 1934 N N . TYR A 1 264 ? 2.477 6.509 0.991 1.00 90.25 264 TYR A N 1
ATOM 1935 C CA . TYR A 1 264 ? 1.355 6.445 1.916 1.00 90.25 264 TYR A CA 1
ATOM 1936 C C . TYR A 1 264 ? 0.508 5.199 1.688 1.00 90.25 264 TYR A C 1
ATOM 1938 O O . TYR A 1 264 ? 0.164 4.886 0.546 1.00 90.25 264 TYR A O 1
ATOM 1946 N N . VAL A 1 265 ? 0.154 4.530 2.784 1.00 91.50 265 VAL A N 1
ATOM 1947 C CA . VAL A 1 265 ? -0.854 3.463 2.833 1.00 91.50 265 VAL A CA 1
ATOM 1948 C C . VAL A 1 265 ? -1.629 3.615 4.133 1.00 91.50 265 VAL A C 1
ATOM 1950 O O . VAL A 1 265 ? -1.025 3.722 5.199 1.00 91.50 265 VAL A O 1
ATOM 1953 N N . ALA A 1 266 ? -2.953 3.593 4.074 1.00 91.31 266 ALA A N 1
ATOM 1954 C CA . ALA A 1 266 ? -3.800 3.609 5.254 1.00 91.31 266 ALA A CA 1
ATOM 1955 C C . ALA A 1 266 ? -4.978 2.652 5.122 1.00 91.31 266 ALA A C 1
ATOM 1957 O O . ALA A 1 266 ? -5.622 2.568 4.082 1.00 91.31 266 ALA A O 1
ATOM 1958 N N . VAL A 1 267 ? -5.278 1.965 6.217 1.00 89.81 267 VAL A N 1
ATOM 1959 C CA . VAL A 1 267 ? -6.509 1.198 6.390 1.00 89.81 267 VAL A CA 1
ATOM 1960 C C . VAL A 1 267 ? -7.492 2.115 7.101 1.00 89.81 267 VAL A C 1
ATOM 1962 O O . VAL A 1 267 ? -7.266 2.503 8.247 1.00 89.81 267 VAL A O 1
ATOM 1965 N N . GLN A 1 268 ? -8.559 2.490 6.409 1.00 90.19 268 GLN A N 1
ATOM 1966 C CA . GLN A 1 268 ? -9.601 3.382 6.902 1.00 90.19 268 GLN A CA 1
ATOM 1967 C C . GLN A 1 268 ? -10.879 2.589 7.160 1.00 90.19 268 GLN A C 1
ATOM 1969 O O . GLN A 1 268 ? -11.202 1.663 6.414 1.00 90.19 268 GLN A O 1
ATOM 1974 N N . ARG A 1 269 ? -11.625 2.958 8.200 1.00 86.56 269 ARG A N 1
ATOM 1975 C CA . ARG A 1 269 ? -12.994 2.460 8.392 1.00 86.56 269 ARG A CA 1
ATOM 1976 C C . ARG A 1 269 ? -13.934 3.148 7.388 1.00 86.56 269 ARG A C 1
ATOM 1978 O O . ARG A 1 269 ? -13.557 4.122 6.738 1.00 86.56 269 ARG A O 1
ATOM 1985 N N . ALA A 1 270 ? -15.159 2.645 7.246 1.00 85.06 270 ALA A N 1
ATOM 1986 C CA . ALA A 1 270 ? -16.213 3.248 6.426 1.00 85.06 270 ALA A CA 1
ATOM 1987 C C . ALA A 1 270 ? -16.468 4.750 6.702 1.00 85.06 270 ALA A C 1
ATOM 1989 O O . ALA A 1 270 ? -16.898 5.466 5.804 1.00 85.06 270 ALA A O 1
ATOM 1990 N N . ASP A 1 271 ? -16.162 5.241 7.909 1.00 82.00 271 ASP A N 1
ATOM 1991 C CA . ASP A 1 271 ? -16.251 6.660 8.296 1.00 82.00 271 ASP A CA 1
ATOM 1992 C C . ASP A 1 271 ? -15.055 7.519 7.818 1.00 82.00 271 ASP A C 1
ATOM 1994 O O . ASP A 1 271 ? -15.019 8.724 8.058 1.00 82.00 271 ASP A O 1
ATOM 1998 N N . GLY A 1 272 ? -14.068 6.916 7.145 1.00 80.38 272 GLY A N 1
ATOM 1999 C CA . GLY A 1 272 ? -12.846 7.574 6.677 1.00 80.38 272 GLY A CA 1
ATOM 2000 C C . GLY A 1 272 ? -11.764 7.737 7.748 1.00 80.38 272 GLY A C 1
ATOM 2001 O O . GLY A 1 272 ? -10.681 8.242 7.448 1.00 80.38 272 GLY A O 1
ATOM 2002 N N . THR A 1 273 ? -12.006 7.297 8.987 1.00 85.25 273 THR A N 1
ATOM 2003 C CA . THR A 1 273 ? -11.002 7.378 10.053 1.00 85.25 273 THR A CA 1
ATOM 2004 C C . THR A 1 273 ? -9.899 6.334 9.836 1.00 85.25 273 THR A C 1
ATOM 2006 O O . THR A 1 273 ? -10.200 5.154 9.613 1.00 85.25 273 THR A O 1
ATOM 2009 N N . PRO A 1 274 ? -8.608 6.722 9.879 1.00 84.94 274 PRO A N 1
ATOM 2010 C CA . PRO A 1 274 ? -7.512 5.776 9.726 1.00 84.94 274 PRO A CA 1
ATOM 2011 C C . PRO A 1 274 ? -7.397 4.904 10.981 1.00 84.94 274 PRO A C 1
ATOM 2013 O O . PRO A 1 274 ? -7.134 5.390 12.078 1.00 84.94 274 PRO A O 1
ATOM 2016 N N . VAL A 1 275 ? -7.574 3.596 10.805 1.00 83.19 275 VAL A N 1
ATOM 2017 C CA . VAL A 1 275 ? -7.323 2.576 11.835 1.00 83.19 275 VAL A CA 1
ATOM 2018 C C . VAL A 1 275 ? -5.827 2.277 11.926 1.00 83.19 275 VAL A C 1
ATOM 2020 O O . VAL A 1 275 ? -5.307 2.009 13.006 1.00 83.19 275 VAL A O 1
ATOM 2023 N N . ALA A 1 276 ? -5.140 2.339 10.787 1.00 85.81 276 ALA A N 1
ATOM 2024 C CA . ALA A 1 276 ? -3.694 2.259 10.678 1.00 85.81 276 ALA A CA 1
ATOM 2025 C C . ALA A 1 276 ? -3.234 3.095 9.483 1.00 85.81 276 ALA A C 1
ATOM 2027 O O . ALA A 1 276 ? -3.882 3.090 8.436 1.00 85.81 276 ALA A O 1
ATOM 2028 N N . SER A 1 277 ? -2.109 3.791 9.618 1.00 89.25 277 SER A N 1
ATOM 2029 C CA . SER A 1 277 ? -1.535 4.592 8.538 1.00 89.25 277 SER A CA 1
ATOM 2030 C C . SER A 1 277 ? -0.020 4.519 8.543 1.00 89.25 277 SER A C 1
ATOM 2032 O O . SER A 1 277 ? 0.610 4.560 9.597 1.00 89.25 277 SER A O 1
ATOM 2034 N N . TYR A 1 278 ? 0.554 4.487 7.351 1.00 87.94 278 TYR A N 1
ATOM 2035 C CA . TYR A 1 278 ? 1.977 4.603 7.113 1.00 87.94 278 TYR A CA 1
ATOM 2036 C C . TYR A 1 278 ? 2.253 5.807 6.216 1.00 87.94 278 TYR A C 1
ATOM 2038 O O . TYR A 1 278 ? 1.624 5.949 5.170 1.00 87.94 278 TYR A O 1
ATOM 2046 N N . GLY A 1 279 ? 3.230 6.628 6.604 1.00 86.19 279 GLY A N 1
ATOM 2047 C CA . GLY A 1 279 ? 3.648 7.803 5.842 1.00 86.19 279 GLY A CA 1
ATOM 2048 C C . GLY A 1 279 ? 2.634 8.948 5.875 1.00 86.19 279 GLY A C 1
ATOM 2049 O O . GLY A 1 279 ? 1.740 8.995 6.719 1.00 86.19 279 GLY A O 1
ATOM 2050 N N . THR A 1 280 ? 2.784 9.883 4.939 1.00 85.56 280 THR A N 1
ATOM 2051 C CA . THR A 1 280 ? 1.920 11.065 4.795 1.00 85.56 280 THR A CA 1
ATOM 2052 C C . THR A 1 280 ? 1.209 11.038 3.446 1.00 85.56 280 THR A C 1
ATOM 2054 O O . THR A 1 280 ? 1.890 10.796 2.446 1.00 85.56 280 THR A O 1
ATOM 2057 N N . PRO A 1 281 ? -0.105 11.318 3.382 1.00 85.50 281 PRO A N 1
ATOM 2058 C CA . PRO A 1 281 ? -0.862 11.268 2.136 1.00 85.50 281 PRO A CA 1
ATOM 2059 C C . PRO A 1 281 ? -0.315 12.268 1.113 1.00 85.50 281 PRO A C 1
ATOM 2061 O O . PRO A 1 281 ? -0.034 13.421 1.437 1.00 85.50 281 PRO A O 1
ATOM 2064 N N . VAL A 1 282 ? -0.161 11.803 -0.125 1.00 84.06 282 VAL A N 1
ATOM 2065 C CA . VAL A 1 282 ? 0.250 12.602 -1.288 1.00 84.06 282 VAL A CA 1
ATOM 2066 C C . VAL A 1 282 ? -0.773 12.371 -2.398 1.00 84.06 282 VAL A C 1
ATOM 2068 O O . VAL A 1 282 ? -1.175 11.233 -2.630 1.00 84.06 282 VAL A O 1
ATOM 2071 N N . GLU A 1 283 ? -1.221 13.422 -3.074 1.00 81.31 283 GLU A N 1
ATOM 2072 C CA . GLU A 1 283 ? -2.125 13.262 -4.217 1.00 81.31 283 GLU A CA 1
ATOM 2073 C C . GLU A 1 283 ? -1.374 12.740 -5.459 1.00 81.31 283 GLU A C 1
ATOM 2075 O O . GLU A 1 283 ? -0.217 13.122 -5.665 1.00 81.31 283 GLU A O 1
ATOM 2080 N N . PRO A 1 284 ? -2.004 11.887 -6.293 1.00 79.62 284 PRO A N 1
ATOM 2081 C CA . PRO A 1 284 ? -3.373 11.371 -6.174 1.00 79.62 284 PRO A CA 1
ATOM 2082 C C . PRO A 1 284 ? -3.506 10.223 -5.154 1.00 79.62 284 PRO A C 1
ATOM 2084 O O . PRO A 1 284 ? -2.633 9.360 -5.034 1.00 79.62 284 PRO A O 1
ATOM 2087 N N . LEU A 1 285 ? -4.624 10.226 -4.418 1.00 87.19 285 LEU A N 1
ATOM 2088 C CA . LEU A 1 285 ? -4.987 9.197 -3.441 1.00 87.19 285 LEU A CA 1
ATOM 2089 C C . LEU A 1 285 ? -6.058 8.275 -4.034 1.00 87.19 285 LEU A C 1
ATOM 2091 O O . LEU A 1 285 ? -7.187 8.706 -4.263 1.00 87.19 285 LEU A O 1
ATOM 2095 N N . GLU A 1 286 ? -5.727 7.001 -4.222 1.00 91.06 286 GLU A N 1
ATOM 2096 C CA . GLU A 1 286 ? -6.679 5.978 -4.662 1.00 91.06 286 GLU A CA 1
ATOM 2097 C C . GLU A 1 286 ? -7.180 5.151 -3.471 1.00 91.06 286 GLU A C 1
ATOM 2099 O O . GLU A 1 286 ? -6.498 5.025 -2.446 1.00 91.06 286 GLU A O 1
ATOM 2104 N N . ARG A 1 287 ? -8.406 4.620 -3.582 1.00 92.31 287 ARG A N 1
ATOM 2105 C CA . ARG A 1 287 ? -9.081 3.868 -2.517 1.00 92.31 287 ARG A CA 1
ATOM 2106 C C . ARG A 1 287 ? -9.660 2.561 -3.050 1.00 92.31 287 ARG A C 1
ATOM 2108 O O . ARG A 1 287 ? -10.378 2.568 -4.045 1.00 92.31 287 ARG A O 1
ATOM 2115 N N . TRP A 1 288 ? -9.420 1.471 -2.330 1.00 92.75 288 TRP A N 1
ATOM 2116 C CA . TRP A 1 288 ? -9.959 0.139 -2.607 1.00 92.75 288 TRP A CA 1
ATOM 2117 C C . TRP A 1 288 ? -10.900 -0.290 -1.479 1.00 92.75 288 TRP A C 1
ATOM 2119 O O . TRP A 1 288 ? -10.529 -0.157 -0.310 1.00 92.75 288 TRP A O 1
ATOM 2129 N N . PRO A 1 289 ? -12.109 -0.790 -1.780 1.00 92.81 289 PRO A N 1
ATOM 2130 C CA . PRO A 1 289 ? -13.060 -1.198 -0.754 1.00 92.81 289 PRO A CA 1
ATOM 2131 C C . PRO A 1 289 ? -12.574 -2.456 -0.023 1.00 92.81 289 PRO A C 1
ATOM 2133 O O . PRO A 1 289 ? -12.208 -3.453 -0.641 1.00 92.81 289 PRO A O 1
ATOM 2136 N N . LEU A 1 290 ? -12.602 -2.410 1.305 1.00 91.00 290 LEU A N 1
ATOM 2137 C CA . LEU A 1 290 ? -12.391 -3.558 2.180 1.00 91.00 290 LEU A CA 1
ATOM 2138 C C . LEU A 1 290 ? -13.740 -4.246 2.360 1.00 91.00 290 LEU A C 1
ATOM 2140 O O . LEU A 1 290 ? -14.614 -3.696 3.031 1.00 91.00 290 LEU A O 1
ATOM 2144 N N . THR A 1 291 ? -13.933 -5.411 1.744 1.00 87.25 291 THR A N 1
ATOM 2145 C CA . THR A 1 291 ? -15.228 -6.102 1.767 1.00 87.25 291 THR A CA 1
ATOM 2146 C C . THR A 1 291 ? -15.181 -7.417 2.527 1.00 87.25 291 THR A C 1
ATOM 2148 O O . THR A 1 291 ? -14.271 -8.215 2.311 1.00 87.25 291 THR A O 1
ATOM 2151 N N . TYR A 1 292 ? -16.200 -7.680 3.341 1.00 84.62 292 TYR A N 1
ATOM 2152 C CA . TYR A 1 292 ? -16.447 -8.975 3.973 1.00 84.62 292 TYR A CA 1
ATOM 2153 C C . TYR A 1 292 ? -17.901 -9.388 3.705 1.00 84.62 292 TYR A C 1
ATOM 2155 O O . TYR A 1 292 ? -18.808 -8.578 3.882 1.00 84.62 292 TYR A O 1
ATOM 2163 N N . GLU A 1 293 ? -18.123 -10.600 3.181 1.00 85.00 293 GLU A N 1
ATOM 2164 C CA . GLU A 1 293 ? -19.459 -11.115 2.798 1.00 85.00 293 GLU A CA 1
ATOM 2165 C C . GLU A 1 293 ? -20.310 -10.130 1.959 1.00 85.00 293 GLU A C 1
ATOM 2167 O O . GLU A 1 293 ? -21.522 -10.005 2.122 1.00 85.00 293 GLU A O 1
ATOM 2172 N N . GLY A 1 294 ? -19.668 -9.386 1.051 1.00 81.75 294 GLY A N 1
ATOM 2173 C CA . GLY A 1 294 ? -20.341 -8.417 0.176 1.00 81.75 294 GLY A CA 1
ATOM 2174 C C . GLY A 1 294 ? -20.682 -7.068 0.826 1.00 81.75 294 GLY A C 1
ATOM 2175 O O . GLY A 1 294 ? -21.236 -6.200 0.154 1.00 81.75 294 GLY A O 1
ATOM 2176 N N . ARG A 1 295 ? -20.327 -6.848 2.099 1.00 86.88 295 ARG A N 1
ATOM 2177 C CA . ARG A 1 295 ? -20.449 -5.551 2.784 1.00 86.88 295 ARG A CA 1
ATOM 2178 C C . ARG A 1 295 ? -19.119 -4.812 2.801 1.00 86.88 295 ARG A C 1
ATOM 2180 O O . ARG A 1 295 ? -18.072 -5.432 2.957 1.00 86.88 295 ARG A O 1
ATOM 2187 N N . ILE A 1 296 ? -19.161 -3.489 2.653 1.00 89.31 296 ILE A N 1
ATOM 2188 C CA . ILE A 1 296 ? -17.978 -2.623 2.734 1.00 89.31 296 ILE A CA 1
ATOM 2189 C C . ILE A 1 296 ? -17.726 -2.276 4.205 1.00 89.31 296 ILE A C 1
ATOM 2191 O O . ILE A 1 296 ? -18.495 -1.536 4.812 1.00 89.31 296 ILE A O 1
ATOM 2195 N N . GLU A 1 297 ? -16.636 -2.794 4.758 1.00 87.94 297 GLU A N 1
ATOM 2196 C CA . GLU A 1 297 ? -16.180 -2.552 6.135 1.00 87.94 297 GLU A CA 1
ATOM 2197 C C . GLU A 1 297 ? -15.289 -1.297 6.232 1.00 87.94 297 GLU A C 1
ATOM 2199 O O . GLU A 1 297 ? -15.156 -0.664 7.284 1.00 87.94 297 GLU A O 1
ATOM 2204 N N . GLY A 1 298 ? -14.676 -0.898 5.114 1.00 90.62 298 GLY A N 1
ATOM 2205 C CA . GLY A 1 298 ? -13.797 0.264 5.046 1.00 90.62 298 GLY A CA 1
ATOM 2206 C C . GLY A 1 298 ? -13.088 0.407 3.708 1.00 90.62 298 GLY A C 1
ATOM 2207 O O . GLY A 1 298 ? -13.517 -0.160 2.704 1.00 90.62 298 GLY A O 1
ATOM 2208 N N . PHE A 1 299 ? -11.989 1.158 3.696 1.00 92.81 299 PHE A N 1
ATOM 2209 C CA . PHE A 1 299 ? -11.191 1.407 2.497 1.00 92.81 299 PHE A CA 1
ATOM 2210 C C . PHE A 1 299 ? -9.695 1.278 2.783 1.00 92.81 299 PHE A C 1
ATOM 2212 O O . PHE A 1 299 ? -9.185 1.818 3.763 1.00 92.81 299 PHE A O 1
ATOM 2219 N N . LEU A 1 300 ? -8.971 0.604 1.895 1.00 92.19 300 LEU A N 1
ATOM 2220 C CA . LEU A 1 300 ? -7.524 0.727 1.787 1.00 92.19 300 LEU A CA 1
ATOM 2221 C C . LEU A 1 300 ? -7.237 1.960 0.935 1.00 92.19 300 LEU A C 1
ATOM 2223 O O . LEU A 1 300 ? -7.655 2.009 -0.214 1.00 92.19 300 LEU A O 1
ATOM 2227 N N . ALA A 1 301 ? -6.548 2.954 1.477 1.00 92.38 301 ALA A N 1
ATOM 2228 C CA . ALA A 1 301 ? -6.143 4.151 0.755 1.00 92.38 301 ALA A CA 1
ATOM 2229 C C . ALA A 1 301 ? -4.632 4.127 0.523 1.00 92.38 301 ALA A C 1
ATOM 2231 O O . ALA A 1 301 ? -3.876 3.861 1.457 1.00 92.38 301 ALA A O 1
ATOM 2232 N N . ALA A 1 302 ? -4.178 4.422 -0.692 1.00 92.62 302 ALA A N 1
ATOM 2233 C CA . ALA A 1 302 ? -2.754 4.496 -0.994 1.00 92.62 302 ALA A CA 1
ATOM 2234 C C . ALA A 1 302 ? -2.438 5.622 -1.981 1.00 92.62 302 ALA A C 1
ATOM 2236 O O . ALA A 1 302 ? -3.250 5.964 -2.840 1.00 92.62 302 ALA A O 1
ATOM 2237 N N . SER A 1 303 ? -1.241 6.190 -1.844 1.00 91.62 303 SER A N 1
ATOM 2238 C CA . SER A 1 303 ? -0.727 7.227 -2.744 1.00 91.62 303 SER A CA 1
ATOM 2239 C C . SER A 1 303 ? 0.287 6.642 -3.719 1.00 91.62 303 SER A C 1
ATOM 2241 O O . SER A 1 303 ? 1.135 5.838 -3.319 1.00 91.62 303 SER A O 1
ATOM 2243 N N . ALA A 1 304 ? 0.234 7.081 -4.977 1.00 85.00 304 ALA A N 1
ATOM 2244 C CA . ALA A 1 304 ? 1.210 6.697 -5.992 1.00 85.00 304 ALA A CA 1
ATOM 2245 C C . ALA A 1 304 ? 2.619 7.234 -5.663 1.00 85.00 304 ALA A C 1
ATOM 2247 O O . ALA A 1 304 ? 2.800 8.152 -4.855 1.00 85.00 304 ALA A O 1
ATOM 2248 N N . ARG A 1 305 ? 3.655 6.646 -6.274 1.00 81.81 305 ARG A N 1
ATOM 2249 C CA . ARG A 1 305 ? 5.051 7.065 -6.064 1.00 81.81 305 ARG A CA 1
ATOM 2250 C C . ARG A 1 305 ? 5.280 8.474 -6.622 1.00 81.81 305 ARG A C 1
ATOM 2252 O O . ARG A 1 305 ? 4.699 8.860 -7.631 1.00 81.81 305 ARG A O 1
ATOM 2259 N N . ARG A 1 306 ? 6.185 9.244 -5.998 1.00 66.69 306 ARG A N 1
ATOM 2260 C CA . ARG A 1 306 ? 6.553 10.589 -6.486 1.00 66.69 306 ARG A CA 1
ATOM 2261 C C . ARG A 1 306 ? 7.058 10.510 -7.933 1.00 66.69 306 ARG A C 1
ATOM 2263 O O . ARG A 1 306 ? 8.103 9.912 -8.175 1.00 66.69 306 ARG A O 1
ATOM 2270 N N . GLY A 1 307 ? 6.337 11.155 -8.851 1.00 64.56 307 GLY A N 1
ATOM 2271 C CA . GLY A 1 307 ? 6.642 11.179 -10.286 1.00 64.56 307 GLY A CA 1
ATOM 2272 C C . GLY A 1 307 ? 5.818 10.211 -11.145 1.00 64.56 307 GLY A C 1
ATOM 2273 O O . GLY A 1 307 ? 5.998 10.213 -12.358 1.00 64.56 307 GLY A O 1
ATOM 2274 N N . GLU A 1 308 ? 4.926 9.414 -10.548 1.00 68.31 308 GLU A N 1
ATOM 2275 C CA . GLU A 1 308 ? 3.925 8.608 -11.259 1.00 68.31 308 GLU A CA 1
ATOM 2276 C C . GLU A 1 308 ? 2.555 9.306 -11.194 1.00 68.31 308 GLU A C 1
ATOM 2278 O O . GLU A 1 308 ? 2.180 9.837 -10.151 1.00 68.31 308 GLU A O 1
ATOM 2283 N N . GLU A 1 309 ? 1.807 9.314 -12.304 1.00 68.12 309 GLU A N 1
ATOM 2284 C CA . GLU A 1 309 ? 0.456 9.909 -12.375 1.00 68.12 309 GLU A CA 1
ATOM 2285 C C . GLU A 1 309 ? -0.625 9.037 -11.705 1.00 68.12 309 GLU A C 1
ATOM 2287 O O . GLU A 1 309 ? -1.744 9.495 -11.499 1.00 68.12 309 GLU A O 1
ATOM 2292 N N . GLY A 1 310 ? -0.304 7.792 -11.342 1.00 76.69 310 GLY A N 1
ATOM 2293 C CA . GLY A 1 310 ? -1.228 6.853 -10.709 1.00 76.69 310 GLY A CA 1
ATOM 2294 C C . GLY A 1 310 ? -0.642 5.447 -10.595 1.00 76.69 310 GLY A C 1
ATOM 2295 O O . GLY A 1 310 ? 0.520 5.216 -10.943 1.00 76.69 310 GLY A O 1
ATOM 2296 N N . PHE A 1 311 ? -1.450 4.503 -10.112 1.00 81.00 311 PHE A N 1
ATOM 2297 C CA . PHE A 1 311 ? -1.059 3.095 -10.015 1.00 81.00 311 PHE A CA 1
ATOM 2298 C C . PHE A 1 311 ? -1.170 2.387 -11.372 1.00 81.00 311 PHE A C 1
ATOM 2300 O O . PHE A 1 311 ? -2.121 2.612 -12.130 1.00 81.00 311 PHE A O 1
ATOM 2307 N N . ASP A 1 312 ? -0.224 1.495 -11.679 1.00 77.94 312 ASP A N 1
ATOM 2308 C CA . ASP A 1 312 ? -0.329 0.630 -12.857 1.00 77.94 312 ASP A CA 1
ATOM 2309 C C . ASP A 1 312 ? -1.415 -0.455 -12.663 1.00 77.94 312 ASP A C 1
ATOM 2311 O O . ASP A 1 312 ? -1.908 -0.684 -11.555 1.00 77.94 312 ASP A O 1
ATOM 2315 N N . ASP A 1 313 ? -1.831 -1.124 -13.744 1.00 74.69 313 ASP A N 1
ATOM 2316 C CA . ASP A 1 313 ? -2.910 -2.126 -13.677 1.00 74.69 313 ASP A CA 1
ATO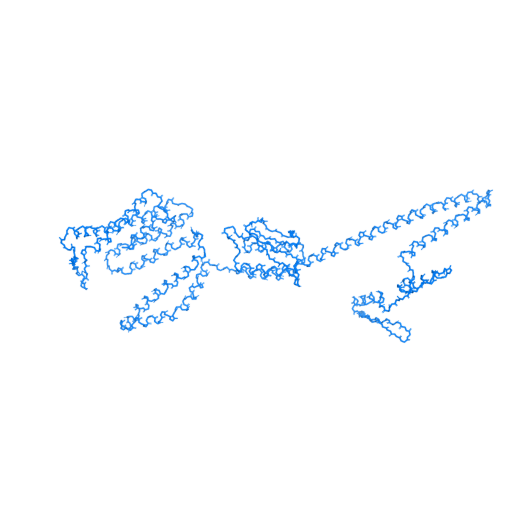M 2317 C C . ASP A 1 313 ? -2.559 -3.329 -12.779 1.00 74.69 313 ASP A C 1
ATOM 2319 O O . ASP A 1 313 ? -3.452 -3.994 -12.250 1.00 74.69 313 ASP A O 1
ATOM 2323 N N . ARG A 1 314 ? -1.264 -3.620 -12.585 1.00 74.19 314 ARG A N 1
ATOM 2324 C CA . ARG A 1 314 ? -0.807 -4.733 -11.740 1.00 74.19 314 ARG A CA 1
ATOM 2325 C C . ARG A 1 314 ? -0.876 -4.363 -10.265 1.00 74.19 314 ARG A C 1
ATOM 2327 O O . ARG A 1 314 ? -1.376 -5.159 -9.472 1.00 74.19 314 ARG A O 1
ATOM 2334 N N . ASP A 1 315 ? -0.412 -3.167 -9.918 1.00 79.94 315 ASP A N 1
ATOM 2335 C CA . ASP A 1 315 ? -0.472 -2.604 -8.575 1.00 79.94 315 ASP A CA 1
ATOM 2336 C C . ASP A 1 315 ? -1.943 -2.439 -8.150 1.00 79.94 315 ASP A C 1
ATOM 2338 O O . ASP A 1 315 ? -2.303 -2.840 -7.043 1.00 79.94 315 ASP A O 1
ATOM 2342 N N . ARG A 1 316 ? -2.828 -1.977 -9.053 1.00 85.75 316 ARG A N 1
ATOM 2343 C CA . ARG A 1 316 ? -4.283 -1.903 -8.806 1.00 85.75 316 ARG A CA 1
ATOM 2344 C C . ARG A 1 316 ? -4.909 -3.267 -8.508 1.00 85.75 316 ARG A C 1
ATOM 2346 O O . ARG A 1 316 ? -5.673 -3.380 -7.550 1.00 85.75 316 ARG A O 1
ATOM 2353 N N . GLY A 1 317 ? -4.582 -4.296 -9.294 1.00 81.44 317 GLY A N 1
ATOM 2354 C CA . GLY A 1 317 ? -5.074 -5.658 -9.060 1.00 81.44 317 GLY A CA 1
ATOM 2355 C C . GLY A 1 317 ? -4.605 -6.229 -7.720 1.00 81.44 317 GLY A C 1
ATOM 2356 O O . GLY A 1 317 ? -5.400 -6.768 -6.957 1.00 81.44 317 GLY A O 1
ATOM 2357 N N . LEU A 1 318 ? -3.328 -6.037 -7.383 1.00 82.00 318 LEU A N 1
ATOM 2358 C CA . LEU A 1 318 ? -2.770 -6.509 -6.117 1.00 82.00 318 LEU A CA 1
ATOM 2359 C C . LEU A 1 318 ? -3.360 -5.779 -4.902 1.00 82.00 318 LEU A C 1
ATOM 2361 O O . LEU A 1 318 ? -3.675 -6.421 -3.902 1.00 82.00 318 LEU A O 1
ATOM 2365 N N . LEU A 1 319 ? -3.522 -4.457 -4.970 1.00 87.56 319 LEU A N 1
ATOM 2366 C CA . LEU A 1 319 ? -4.140 -3.691 -3.885 1.00 87.56 319 LEU A CA 1
ATOM 2367 C C . LEU A 1 319 ? -5.609 -4.086 -3.689 1.00 87.56 319 LEU A C 1
ATOM 2369 O O . LEU A 1 319 ? -6.060 -4.152 -2.548 1.00 87.56 319 LEU A O 1
ATOM 2373 N N . SER A 1 320 ? -6.317 -4.444 -4.766 1.00 88.00 320 SER A N 1
ATOM 2374 C CA . SER A 1 320 ? -7.664 -5.020 -4.691 1.00 88.00 320 SER A CA 1
ATOM 2375 C C . SER A 1 320 ? -7.679 -6.391 -3.999 1.00 88.00 320 SER A C 1
ATOM 2377 O O . SER A 1 320 ? -8.505 -6.617 -3.115 1.00 88.00 320 SER A O 1
ATOM 2379 N N . ASP A 1 321 ? -6.754 -7.293 -4.342 1.00 84.00 321 ASP A N 1
ATOM 2380 C CA . ASP A 1 321 ? -6.639 -8.613 -3.697 1.00 84.00 321 ASP A CA 1
ATOM 2381 C C . ASP A 1 321 ? -6.332 -8.481 -2.194 1.00 84.00 321 ASP A C 1
ATOM 2383 O O . ASP A 1 321 ? -6.921 -9.162 -1.351 1.00 84.00 321 ASP A O 1
ATOM 2387 N N . ILE A 1 322 ? -5.421 -7.567 -1.850 1.00 83.88 322 ILE A N 1
ATOM 2388 C CA . ILE A 1 322 ? -5.058 -7.252 -0.466 1.00 83.88 322 ILE A CA 1
ATOM 2389 C C . ILE A 1 322 ? -6.248 -6.651 0.290 1.00 83.88 322 ILE A C 1
ATOM 2391 O O . ILE A 1 322 ? -6.497 -7.027 1.437 1.00 83.88 322 ILE A O 1
ATOM 2395 N N . ALA A 1 323 ? -6.995 -5.743 -0.338 1.00 86.38 323 ALA A N 1
ATOM 2396 C CA . ALA A 1 323 ? -8.183 -5.139 0.251 1.00 86.38 323 ALA A CA 1
ATOM 2397 C C . ALA A 1 323 ? -9.245 -6.196 0.607 1.00 86.38 323 ALA A C 1
ATOM 2399 O O . ALA A 1 323 ? -9.830 -6.137 1.690 1.00 86.38 323 ALA A O 1
ATOM 2400 N N . GLY A 1 324 ? -9.417 -7.218 -0.241 1.00 81.88 324 GLY A N 1
ATOM 2401 C CA . GLY A 1 324 ? -10.288 -8.360 0.050 1.00 81.88 324 GLY A CA 1
ATOM 2402 C C . GLY A 1 324 ? -9.865 -9.145 1.299 1.00 81.88 324 GLY A C 1
ATOM 2403 O O . GLY A 1 324 ? -10.707 -9.500 2.119 1.00 81.88 324 GLY A O 1
ATOM 2404 N N . GLN A 1 325 ? -8.562 -9.365 1.501 1.00 79.75 325 GLN A N 1
ATOM 2405 C CA . GLN A 1 325 ? -8.049 -10.068 2.690 1.00 79.75 325 GLN A CA 1
ATOM 2406 C C . GLN A 1 325 ? -8.153 -9.221 3.967 1.00 79.75 325 GLN A C 1
ATOM 2408 O O . GLN A 1 325 ? -8.470 -9.734 5.041 1.00 79.75 325 GLN A O 1
ATOM 2413 N N . LEU A 1 326 ? -7.919 -7.913 3.855 1.00 82.69 326 LEU A N 1
ATOM 2414 C CA . LEU A 1 326 ? -8.007 -6.977 4.976 1.00 82.69 326 LEU A CA 1
ATOM 2415 C C . LEU A 1 326 ? -9.444 -6.748 5.466 1.00 82.69 326 LEU A C 1
ATOM 2417 O O . LEU A 1 326 ? -9.621 -6.374 6.627 1.00 82.69 326 LEU A O 1
ATOM 2421 N N . GLY A 1 327 ? -10.454 -7.005 4.627 1.00 82.62 327 GLY A N 1
ATOM 2422 C CA . GLY A 1 327 ? -11.868 -6.927 5.004 1.00 82.62 327 GLY A CA 1
ATOM 2423 C C . GLY A 1 327 ? -12.206 -7.784 6.228 1.00 82.62 327 GLY A C 1
ATOM 2424 O O . GLY A 1 327 ? -12.765 -7.270 7.196 1.00 82.62 327 GLY A O 1
ATOM 2425 N N . LEU A 1 328 ? -11.779 -9.054 6.240 1.00 83.19 328 LEU A N 1
ATOM 2426 C CA . LEU A 1 328 ? -11.992 -9.967 7.373 1.00 83.19 328 LEU A CA 1
ATOM 2427 C C . LEU A 1 328 ? -11.308 -9.460 8.653 1.00 83.19 328 LEU A C 1
ATOM 2429 O O . LEU A 1 328 ? -11.931 -9.396 9.710 1.00 83.19 328 LEU A O 1
ATOM 2433 N N . ALA A 1 329 ? -10.037 -9.059 8.562 1.00 80.06 329 ALA A N 1
ATOM 2434 C CA . ALA A 1 329 ? -9.275 -8.600 9.724 1.00 80.06 329 ALA A CA 1
ATOM 2435 C C . ALA A 1 329 ? -9.872 -7.324 10.347 1.00 80.06 329 ALA A C 1
ATOM 2437 O O . ALA A 1 329 ? -9.912 -7.182 11.574 1.00 80.06 329 ALA A O 1
ATOM 2438 N N . LEU A 1 330 ? -10.360 -6.399 9.510 1.00 83.12 330 LEU A N 1
ATOM 2439 C CA . LEU A 1 330 ? -11.052 -5.199 9.970 1.00 83.12 330 LEU A CA 1
ATOM 2440 C C . LEU A 1 330 ? -12.387 -5.548 10.642 1.00 83.12 330 LEU A C 1
ATOM 2442 O O . LEU A 1 330 ? -12.662 -5.028 11.724 1.00 83.12 330 LEU A O 1
ATOM 2446 N N . HIS A 1 331 ? -13.165 -6.464 10.060 1.00 84.69 331 HIS A N 1
ATOM 2447 C CA . HIS A 1 331 ? -14.430 -6.933 10.625 1.00 84.69 331 HIS A CA 1
ATOM 2448 C C . HIS A 1 331 ? -14.236 -7.573 12.009 1.00 84.69 331 HIS A C 1
ATOM 2450 O O . HIS A 1 331 ? -14.853 -7.144 12.986 1.00 84.69 331 HIS A O 1
ATOM 2456 N N . THR A 1 332 ? -13.299 -8.521 12.143 1.00 83.44 332 THR A N 1
ATOM 2457 C CA . THR A 1 332 ? -12.991 -9.171 13.429 1.00 83.44 332 THR A CA 1
ATOM 2458 C C . THR A 1 332 ? -12.586 -8.157 14.498 1.00 83.44 332 THR A C 1
ATOM 2460 O O . THR A 1 332 ? -13.033 -8.244 15.646 1.00 83.44 332 THR A O 1
ATOM 2463 N N . ARG A 1 333 ? -11.770 -7.156 14.144 1.00 82.44 333 ARG A N 1
ATOM 2464 C CA . ARG A 1 333 ? -11.354 -6.108 15.086 1.00 82.44 333 ARG A CA 1
ATOM 2465 C C . ARG A 1 333 ? -12.527 -5.220 15.500 1.00 82.44 333 ARG A C 1
ATOM 2467 O O . ARG A 1 333 ? -12.623 -4.870 16.677 1.00 82.44 333 ARG A O 1
ATOM 2474 N N . THR A 1 334 ? -13.407 -4.870 14.565 1.00 83.00 334 THR A N 1
ATOM 2475 C CA . THR A 1 334 ? -14.617 -4.086 14.844 1.00 83.00 334 THR A CA 1
ATOM 2476 C C . THR A 1 334 ? -15.546 -4.843 15.790 1.00 83.00 334 THR A C 1
ATOM 2478 O O . THR A 1 334 ? -15.880 -4.304 16.844 1.00 83.00 334 THR A O 1
ATOM 2481 N N . LEU A 1 335 ? -15.843 -6.115 15.505 1.00 85.19 335 LEU A N 1
ATOM 2482 C CA . LEU A 1 335 ? -16.640 -6.979 16.383 1.00 85.19 335 LEU A CA 1
ATOM 2483 C C . LEU A 1 335 ? -16.031 -7.112 17.782 1.00 85.19 335 LEU A C 1
ATOM 2485 O O . LEU A 1 335 ? -16.730 -6.991 18.785 1.00 85.19 335 LEU A O 1
ATOM 2489 N N . THR A 1 336 ? -14.716 -7.317 17.871 1.00 85.50 336 THR A N 1
ATOM 2490 C CA . THR A 1 336 ? -14.025 -7.424 19.165 1.00 85.50 336 THR A CA 1
ATOM 2491 C C . THR A 1 336 ? -14.143 -6.120 19.956 1.00 85.50 336 THR A C 1
ATOM 2493 O O . THR A 1 336 ? -14.419 -6.137 21.156 1.00 85.50 336 THR A O 1
ATOM 2496 N N . ALA A 1 337 ? -13.984 -4.971 19.292 1.00 83.81 337 ALA A N 1
ATOM 2497 C CA . ALA A 1 337 ? -14.151 -3.670 19.928 1.00 83.81 337 ALA A CA 1
ATOM 2498 C C . ALA A 1 337 ? -15.598 -3.433 20.392 1.00 83.81 337 ALA A C 1
ATOM 2500 O O . ALA A 1 337 ? -15.815 -2.884 21.472 1.00 83.81 337 ALA A O 1
ATOM 2501 N N . GLU A 1 338 ? -16.592 -3.852 19.610 1.00 87.25 338 GLU A N 1
ATOM 2502 C CA . GLU A 1 338 ? -18.005 -3.780 19.988 1.00 87.25 338 GLU A CA 1
ATOM 2503 C C . GLU A 1 338 ? -18.338 -4.683 21.176 1.00 87.25 338 GLU A C 1
ATOM 2505 O O . GLU A 1 338 ? -19.006 -4.235 22.112 1.00 87.25 338 GLU A O 1
ATOM 2510 N N . LEU A 1 339 ? -17.815 -5.912 21.190 1.00 90.19 339 LEU A N 1
ATOM 2511 C CA . LEU A 1 339 ? -17.970 -6.845 22.302 1.00 90.19 339 LEU A CA 1
ATOM 2512 C C . LEU A 1 339 ? -17.378 -6.268 23.589 1.00 90.19 339 LEU A C 1
ATOM 2514 O O . LEU A 1 339 ? -18.067 -6.225 24.607 1.00 90.19 339 LEU A O 1
ATOM 2518 N N . LEU A 1 340 ? -16.142 -5.761 23.541 1.00 87.06 340 LEU A N 1
ATOM 2519 C CA . LEU A 1 340 ? -15.487 -5.144 24.698 1.00 87.06 340 LEU A CA 1
ATOM 2520 C C . LEU A 1 340 ? -16.271 -3.932 25.213 1.00 87.06 340 LEU A C 1
ATOM 2522 O O . LEU A 1 340 ? -16.488 -3.810 26.418 1.00 87.06 340 LEU A O 1
ATOM 2526 N N . ARG A 1 341 ? -16.769 -3.065 24.321 1.00 90.06 341 ARG A N 1
ATOM 2527 C CA . ARG A 1 341 ? -17.640 -1.941 24.711 1.00 90.06 341 ARG A CA 1
ATOM 2528 C C . ARG A 1 341 ? -18.941 -2.425 25.345 1.00 90.06 341 ARG A C 1
ATOM 2530 O O . ARG A 1 341 ? -19.418 -1.829 26.307 1.00 90.06 341 ARG A O 1
ATOM 2537 N N . SER A 1 342 ? -19.540 -3.488 24.813 1.00 90.62 342 SER A N 1
ATOM 2538 C CA . SER A 1 342 ? -20.752 -4.087 25.374 1.00 90.62 342 SER A CA 1
ATOM 2539 C C . SER A 1 342 ? -20.506 -4.635 26.782 1.00 90.62 342 SER A C 1
ATOM 2541 O O . SER A 1 342 ? -21.243 -4.300 27.708 1.00 90.62 342 SER A O 1
ATOM 2543 N N . GLN A 1 343 ? -19.414 -5.378 26.971 1.00 91.69 343 GLN A N 1
ATOM 2544 C CA . GLN A 1 343 ? -18.993 -5.895 28.274 1.00 91.69 343 GLN A CA 1
ATOM 2545 C C . GLN A 1 343 ? -18.726 -4.767 29.273 1.00 91.69 343 GLN A C 1
ATOM 2547 O O . GLN A 1 343 ? -19.223 -4.820 30.394 1.00 91.69 343 GLN A O 1
ATOM 2552 N N . GLN A 1 344 ? -18.013 -3.714 28.865 1.00 92.88 344 GLN A N 1
ATOM 2553 C CA . GLN A 1 344 ? -17.760 -2.544 29.711 1.00 92.88 344 GLN A CA 1
ATOM 2554 C C . GLN A 1 344 ? -19.058 -1.857 30.141 1.00 92.88 344 GLN A C 1
ATOM 2556 O O . GLN A 1 344 ? -19.207 -1.531 31.317 1.00 92.88 344 GLN A O 1
ATOM 2561 N N . ARG A 1 345 ? -20.021 -1.687 29.225 1.00 92.69 345 ARG A N 1
ATOM 2562 C CA . ARG A 1 345 ? -21.346 -1.135 29.556 1.00 92.69 345 ARG A CA 1
ATOM 2563 C C . ARG A 1 345 ? -22.096 -2.015 30.552 1.00 92.69 345 ARG A C 1
ATOM 2565 O O . ARG A 1 345 ? -22.661 -1.490 31.504 1.00 92.69 345 ARG A O 1
ATOM 2572 N N . LEU A 1 346 ? -22.065 -3.335 30.370 1.00 94.25 346 LEU A N 1
ATOM 2573 C CA . LEU A 1 346 ? -22.686 -4.292 31.290 1.00 94.25 346 LEU A CA 1
ATOM 2574 C C . LEU A 1 346 ? -22.051 -4.254 32.684 1.00 94.25 346 LEU A C 1
ATOM 2576 O O . LEU A 1 346 ? -22.766 -4.251 33.682 1.00 94.25 346 LEU A O 1
ATOM 2580 N N . VAL A 1 347 ? -20.720 -4.210 32.759 1.00 92.62 347 VAL A N 1
ATOM 2581 C CA . VAL A 1 347 ? -19.988 -4.114 34.030 1.00 92.62 347 VAL A CA 1
ATOM 2582 C C . VAL A 1 347 ? -20.291 -2.790 34.725 1.00 92.62 347 VAL A C 1
ATOM 2584 O O . VAL A 1 347 ? -20.607 -2.796 35.912 1.00 92.62 347 VAL A O 1
ATOM 2587 N N . ALA A 1 348 ? -20.259 -1.674 33.993 1.00 91.62 348 ALA A N 1
ATOM 2588 C CA . ALA A 1 348 ? -20.583 -0.359 34.537 1.00 91.62 348 ALA A CA 1
ATOM 2589 C C . ALA A 1 348 ? -22.025 -0.304 35.061 1.00 91.62 348 ALA A C 1
ATOM 2591 O O . ALA A 1 348 ? -22.248 0.137 36.185 1.00 91.62 348 ALA A O 1
ATOM 2592 N N . ALA A 1 349 ? -22.987 -0.825 34.293 1.00 91.62 349 ALA A N 1
ATOM 2593 C CA . ALA A 1 349 ? -24.382 -0.907 34.714 1.00 91.62 349 ALA A CA 1
ATOM 2594 C C . ALA A 1 349 ? -24.556 -1.777 35.971 1.00 91.62 349 ALA A C 1
ATOM 2596 O O . ALA A 1 349 ? -25.269 -1.390 36.893 1.00 91.62 349 ALA A O 1
ATOM 2597 N N . ARG A 1 350 ? -23.872 -2.929 36.052 1.00 89.94 350 ARG A N 1
ATOM 2598 C CA . ARG A 1 350 ? -23.926 -3.798 37.239 1.00 89.94 350 ARG A CA 1
ATOM 2599 C C . ARG A 1 350 ? -23.304 -3.170 38.477 1.00 89.94 350 ARG A C 1
ATOM 2601 O O . ARG A 1 350 ? -23.846 -3.326 39.569 1.00 89.94 350 ARG A O 1
ATOM 2608 N N . GLU A 1 351 ? -22.168 -2.500 38.333 1.00 93.69 351 GLU A N 1
ATOM 2609 C CA . GLU A 1 351 ? -21.509 -1.844 39.461 1.00 93.69 351 GLU A CA 1
ATOM 2610 C C . GLU A 1 351 ? -22.332 -0.649 39.962 1.00 93.69 351 GLU A C 1
ATOM 2612 O O . GLU A 1 351 ? -22.436 -0.451 41.173 1.00 93.69 351 GLU A O 1
ATOM 2617 N N . GLU A 1 352 ? -22.985 0.094 39.063 1.00 93.31 352 GLU A N 1
ATOM 2618 C CA . GLU A 1 352 ? -23.907 1.164 39.450 1.00 93.31 352 GLU A CA 1
ATOM 2619 C C . GLU A 1 352 ? -25.123 0.617 40.209 1.00 93.31 352 GLU A C 1
ATOM 2621 O O . GLU A 1 352 ? -25.436 1.113 41.293 1.00 93.31 352 GLU A O 1
ATOM 2626 N N . GLU A 1 353 ? -25.738 -0.470 39.731 1.00 88.12 353 GLU A N 1
ATOM 2627 C CA . GLU A 1 353 ? -26.855 -1.104 40.439 1.00 88.12 353 GLU A CA 1
ATOM 2628 C C . GLU A 1 353 ? -26.423 -1.621 41.818 1.00 88.12 353 GLU A C 1
ATOM 2630 O O . GLU A 1 353 ? -27.081 -1.371 42.825 1.00 88.12 353 GLU A O 1
ATOM 2635 N N . ARG A 1 354 ? -25.251 -2.257 41.919 1.00 90.19 354 ARG A N 1
ATOM 2636 C CA . ARG A 1 354 ? -24.707 -2.709 43.209 1.00 90.19 354 ARG A CA 1
ATOM 2637 C C . ARG A 1 354 ? -24.489 -1.546 44.182 1.00 90.19 354 ARG A C 1
ATOM 2639 O O . ARG A 1 354 ? -24.725 -1.697 45.383 1.00 90.19 354 ARG A O 1
ATOM 2646 N N . ARG A 1 355 ? -24.020 -0.390 43.700 1.00 91.44 355 ARG A N 1
ATOM 2647 C CA . ARG A 1 355 ? -23.848 0.822 44.522 1.00 91.44 355 ARG A CA 1
ATOM 2648 C C . ARG A 1 355 ? -25.181 1.422 44.937 1.00 91.44 355 ARG A C 1
ATOM 2650 O O . ARG A 1 355 ? -25.286 1.891 46.069 1.00 91.44 355 ARG A O 1
ATOM 2657 N N . ARG A 1 356 ? -26.171 1.425 44.044 1.00 89.62 356 ARG A N 1
ATOM 2658 C CA . ARG A 1 356 ? -27.541 1.851 44.336 1.00 89.62 356 ARG A CA 1
ATOM 2659 C C . ARG A 1 356 ? -28.143 0.985 45.441 1.00 89.62 356 ARG A C 1
ATOM 2661 O O . ARG A 1 356 ? -28.537 1.529 46.465 1.00 89.62 356 ARG A O 1
ATOM 2668 N N . LEU A 1 357 ? -28.083 -0.340 45.302 1.00 88.75 357 LEU A N 1
ATOM 2669 C CA . LEU A 1 357 ? -28.589 -1.284 46.301 1.00 88.75 357 LEU A CA 1
ATOM 2670 C C . LEU A 1 357 ? -27.897 -1.147 47.653 1.00 88.75 357 LEU A C 1
ATOM 2672 O O . LEU A 1 357 ? -28.559 -1.151 48.682 1.00 88.75 357 LEU A O 1
ATOM 2676 N N . ARG A 1 358 ? -26.570 -0.981 47.676 1.00 88.12 358 ARG A N 1
ATOM 2677 C CA . ARG A 1 358 ? -25.847 -0.762 48.935 1.00 88.12 358 ARG A CA 1
ATOM 2678 C C . ARG A 1 358 ? -26.324 0.500 49.653 1.00 88.12 358 ARG A C 1
ATOM 2680 O O . ARG A 1 358 ? -26.486 0.454 50.865 1.00 88.12 358 ARG A O 1
ATOM 2687 N N . ARG A 1 359 ? -26.530 1.599 48.919 1.00 89.44 359 ARG A N 1
ATOM 2688 C CA . ARG A 1 359 ? -27.050 2.857 49.477 1.00 89.44 359 ARG A CA 1
ATOM 2689 C C . ARG A 1 359 ? -28.477 2.690 49.980 1.00 89.44 359 ARG A C 1
ATOM 2691 O O . ARG A 1 359 ? -28.734 2.998 51.127 1.00 89.44 359 ARG A O 1
ATOM 2698 N N . GLU A 1 360 ? -29.362 2.111 49.174 1.00 86.69 360 GLU A N 1
ATOM 2699 C CA . GLU A 1 360 ? -30.762 1.877 49.550 1.00 86.69 360 GLU A CA 1
ATOM 2700 C C . GLU A 1 360 ? -30.882 0.988 50.801 1.00 86.69 360 GLU A C 1
ATOM 2702 O O . GLU A 1 360 ? -31.650 1.291 51.709 1.00 86.69 360 GLU A O 1
ATOM 2707 N N . LEU A 1 361 ? -30.050 -0.054 50.906 1.00 87.94 361 LEU A N 1
ATOM 2708 C CA . LEU A 1 361 ? -29.978 -0.900 52.099 1.00 87.94 361 LEU A CA 1
ATOM 2709 C C . LEU A 1 361 ? -29.384 -0.166 53.309 1.00 87.94 361 LEU A C 1
ATOM 2711 O O . LEU A 1 361 ? -29.899 -0.307 54.414 1.00 87.94 361 LEU A O 1
ATOM 2715 N N . HIS A 1 362 ? -28.305 0.596 53.126 1.00 88.31 362 HIS A N 1
ATOM 2716 C CA . HIS A 1 362 ? -27.652 1.322 54.217 1.00 88.31 362 HIS A CA 1
ATOM 2717 C C . HIS A 1 362 ? -28.537 2.451 54.761 1.00 88.31 362 HIS A C 1
ATOM 2719 O O . HIS A 1 362 ? -28.732 2.553 55.970 1.00 88.31 362 HIS A O 1
ATOM 2725 N N . ASP A 1 363 ? -29.107 3.258 53.871 1.00 88.88 363 ASP A N 1
ATOM 2726 C CA . ASP A 1 363 ? -29.940 4.406 54.219 1.00 88.88 363 ASP A CA 1
ATOM 2727 C C . ASP A 1 363 ? -31.311 3.953 54.747 1.00 88.88 363 ASP A C 1
ATOM 2729 O O . ASP A 1 363 ? -31.867 4.597 55.634 1.00 88.88 363 ASP A O 1
ATOM 2733 N N . GLY A 1 364 ? -31.831 2.817 54.263 1.00 84.19 364 GLY A N 1
ATOM 2734 C CA . GLY A 1 364 ? -33.088 2.235 54.734 1.00 84.19 364 GLY A CA 1
ATOM 2735 C C . GLY A 1 364 ? -32.982 1.490 56.070 1.00 84.19 364 GLY A C 1
ATOM 2736 O O . GLY A 1 364 ? -33.875 1.610 56.904 1.00 84.19 364 GLY A O 1
ATOM 2737 N N . LEU A 1 365 ? -31.908 0.721 56.306 1.00 88.31 365 LEU A N 1
ATOM 2738 C CA . LEU A 1 365 ? -31.783 -0.127 57.505 1.00 88.31 365 LEU A CA 1
ATOM 2739 C C . LEU A 1 365 ? -30.949 0.503 58.622 1.00 88.31 365 LEU A C 1
ATOM 2741 O O . LEU A 1 365 ? -31.233 0.268 59.795 1.00 88.31 365 LEU A O 1
ATOM 2745 N N . GLY A 1 366 ? -29.920 1.285 58.287 1.00 87.56 366 GLY A N 1
ATOM 2746 C CA . GLY A 1 366 ? -28.961 1.825 59.256 1.00 87.56 366 GLY A CA 1
ATOM 2747 C C . GLY A 1 366 ? -29.615 2.666 60.360 1.00 87.56 366 GLY A C 1
ATOM 2748 O O . GLY A 1 366 ? -29.435 2.352 61.543 1.00 87.56 366 GLY A O 1
ATOM 2749 N N . PRO A 1 367 ? -30.420 3.691 60.016 1.00 91.62 367 PRO A N 1
ATOM 2750 C CA . PRO A 1 367 ? -31.122 4.506 61.006 1.00 91.62 367 PRO A CA 1
ATOM 2751 C C . PRO A 1 367 ? -32.112 3.699 61.851 1.00 91.62 367 PRO A C 1
ATOM 2753 O O . PRO A 1 367 ? -32.172 3.888 63.064 1.00 91.62 367 PRO A O 1
ATOM 2756 N N . VAL A 1 368 ? -32.846 2.763 61.235 1.00 91.12 368 VAL A N 1
ATOM 2757 C CA . VAL A 1 368 ? -33.865 1.963 61.930 1.00 91.12 368 VAL A CA 1
ATOM 2758 C C . VAL A 1 368 ? -33.228 1.029 62.956 1.00 91.12 368 VAL A C 1
ATOM 2760 O O . VAL A 1 368 ? -33.667 0.990 64.100 1.00 91.12 368 VAL A O 1
ATOM 2763 N N . LEU A 1 369 ? -32.152 0.327 62.591 1.00 90.94 369 LEU A N 1
ATOM 2764 C CA . LEU A 1 369 ? -31.436 -0.555 63.520 1.00 90.94 369 LEU A CA 1
ATOM 2765 C C . LEU A 1 369 ? -30.779 0.226 64.666 1.00 90.94 369 LEU A C 1
ATOM 2767 O O . LEU A 1 369 ? -30.766 -0.246 65.801 1.00 90.94 369 LEU A O 1
ATOM 2771 N N . THR A 1 370 ? -30.282 1.434 64.387 1.00 93.94 370 THR A N 1
ATOM 2772 C CA . THR A 1 370 ? -29.733 2.323 65.423 1.00 93.94 370 THR A CA 1
ATOM 2773 C C . THR A 1 370 ? -30.823 2.767 66.400 1.00 93.94 370 THR A C 1
ATOM 2775 O O . THR A 1 370 ? -30.622 2.701 67.611 1.00 93.94 370 THR A O 1
ATOM 2778 N N . ALA A 1 371 ? -31.992 3.166 65.888 1.00 93.19 371 ALA A N 1
ATOM 2779 C CA . ALA A 1 371 ? -33.135 3.548 66.711 1.00 93.19 371 ALA A CA 1
ATOM 2780 C C . ALA A 1 371 ? -33.624 2.382 67.581 1.00 93.19 371 ALA A C 1
ATOM 2782 O O . ALA A 1 371 ? -33.808 2.564 68.778 1.00 93.19 371 ALA A O 1
ATOM 2783 N N . VAL A 1 372 ? -33.742 1.173 67.017 1.00 94.62 372 VAL A N 1
ATOM 2784 C CA . VAL A 1 372 ? -34.084 -0.046 67.771 1.00 94.62 372 VAL A CA 1
ATOM 2785 C C . VAL A 1 372 ? -33.102 -0.280 68.924 1.00 94.62 372 VAL A C 1
ATOM 2787 O O . VAL A 1 372 ? -33.538 -0.548 70.040 1.00 94.62 372 VAL A O 1
ATOM 2790 N N . GLY A 1 373 ? -31.793 -0.137 68.685 1.00 92.88 373 GLY A N 1
ATOM 2791 C CA . GLY A 1 373 ? -30.774 -0.256 69.733 1.00 92.88 373 GLY A CA 1
ATOM 2792 C C . GLY A 1 373 ? -30.966 0.756 70.867 1.00 92.88 373 GLY A C 1
ATOM 2793 O O . GLY A 1 373 ? -31.032 0.368 72.030 1.00 92.88 373 GLY A O 1
ATOM 2794 N N . LEU A 1 374 ? -31.150 2.036 70.526 1.00 94.94 374 LEU A N 1
ATOM 2795 C CA . LEU A 1 374 ? -31.378 3.103 71.508 1.00 94.94 374 LEU A CA 1
ATOM 2796 C C . LEU A 1 374 ? -32.674 2.900 72.310 1.00 94.94 374 LEU A C 1
ATOM 2798 O O . LEU A 1 374 ? -32.691 3.131 73.519 1.00 94.94 374 LEU A O 1
ATOM 2802 N N . THR A 1 375 ? -33.752 2.444 71.664 1.00 93.94 375 THR A N 1
ATOM 2803 C CA . THR A 1 375 ? -35.026 2.149 72.337 1.00 93.94 375 THR A CA 1
ATOM 2804 C C . THR A 1 375 ? -34.873 0.995 73.332 1.00 93.94 375 THR A C 1
ATOM 2806 O O . THR A 1 375 ? -35.392 1.076 74.447 1.00 93.94 375 THR A O 1
ATOM 2809 N N . LEU A 1 376 ? -34.110 -0.044 72.976 1.00 94.31 376 LEU A N 1
ATOM 2810 C CA . LEU A 1 376 ? -33.805 -1.163 73.873 1.00 94.31 376 LEU A CA 1
ATOM 2811 C C . LEU A 1 376 ? -32.902 -0.747 75.045 1.00 94.31 376 LEU A C 1
ATOM 2813 O O . LEU A 1 376 ? -33.140 -1.181 76.173 1.00 94.31 376 LEU A O 1
ATOM 2817 N N . ASP A 1 377 ? -31.911 0.120 74.821 1.00 94.62 377 ASP A N 1
ATOM 2818 C CA . ASP A 1 377 ? -31.071 0.669 75.895 1.00 94.62 377 ASP A CA 1
ATOM 2819 C C . ASP A 1 377 ? -31.900 1.506 76.885 1.00 94.62 377 ASP A C 1
ATOM 2821 O O . ASP A 1 377 ? -31.745 1.378 78.104 1.00 94.62 377 ASP A O 1
ATOM 2825 N N . ALA A 1 378 ? -32.842 2.308 76.377 1.00 92.31 378 ALA A N 1
ATOM 2826 C CA . ALA A 1 378 ? -33.779 3.071 77.199 1.00 92.31 378 ALA A CA 1
ATOM 2827 C C . ALA A 1 378 ? -34.731 2.164 77.999 1.00 92.31 378 ALA A C 1
ATOM 2829 O O . ALA A 1 378 ? -34.984 2.435 79.176 1.00 92.31 378 ALA A O 1
ATOM 2830 N N . ALA A 1 379 ? -35.218 1.074 77.394 1.00 94.06 379 ALA A N 1
ATOM 2831 C CA . ALA A 1 379 ? -36.007 0.065 78.097 1.00 94.06 379 ALA A CA 1
ATOM 2832 C C . ALA A 1 379 ? -35.200 -0.558 79.243 1.00 94.06 379 ALA A C 1
ATOM 2834 O O . ALA A 1 379 ? -35.673 -0.637 80.377 1.00 94.06 379 ALA A O 1
ATOM 2835 N N . ARG A 1 380 ? -33.940 -0.931 78.972 1.00 93.69 380 ARG A N 1
ATOM 2836 C CA . ARG A 1 380 ? -33.044 -1.552 79.953 1.00 93.69 380 ARG A CA 1
ATOM 2837 C C . ARG A 1 380 ? -32.795 -0.661 81.167 1.00 93.69 380 ARG A C 1
ATOM 2839 O O . ARG A 1 380 ? -32.803 -1.162 82.287 1.00 93.69 380 ARG A O 1
ATOM 2846 N N . ALA A 1 381 ? -32.613 0.643 80.961 1.00 93.38 381 ALA A N 1
ATOM 2847 C CA . ALA A 1 381 ? -32.403 1.605 82.045 1.00 93.38 381 ALA A CA 1
ATOM 2848 C C . ALA A 1 381 ? -33.615 1.749 82.989 1.00 93.38 381 ALA A C 1
ATOM 2850 O O . ALA A 1 381 ? -33.461 2.212 84.119 1.00 93.38 381 ALA A O 1
ATOM 2851 N N . ARG A 1 382 ? -34.815 1.356 82.541 1.00 92.44 382 ARG A N 1
ATOM 2852 C CA . ARG A 1 382 ? -36.078 1.498 83.281 1.00 92.44 382 ARG A CA 1
ATOM 2853 C C . ARG A 1 382 ? -36.628 0.197 83.861 1.00 92.44 382 ARG A C 1
ATOM 2855 O O . ARG A 1 382 ? -37.596 0.252 84.607 1.00 92.44 382 ARG A O 1
ATOM 2862 N N . LEU A 1 383 ? -35.995 -0.947 83.596 1.00 92.44 383 LEU A N 1
ATOM 2863 C CA . LEU A 1 383 ? -36.486 -2.267 84.021 1.00 92.44 383 LEU A CA 1
ATOM 2864 C C . LEU A 1 383 ? -36.782 -2.377 85.525 1.00 92.44 383 LEU A C 1
ATOM 2866 O O . LEU A 1 383 ? -37.741 -3.039 85.905 1.00 92.44 383 LEU A O 1
ATOM 2870 N N . GLU A 1 384 ? -35.968 -1.746 86.372 1.00 90.06 384 GLU A N 1
ATOM 2871 C CA . GLU A 1 384 ? -36.125 -1.812 87.833 1.00 90.06 384 GLU A CA 1
ATOM 2872 C C . GLU A 1 384 ? -37.020 -0.700 88.398 1.00 90.06 384 GLU A C 1
ATOM 2874 O O . GLU A 1 384 ? -37.608 -0.863 89.464 1.00 90.06 384 GLU A O 1
ATOM 2879 N N . THR A 1 385 ? -37.118 0.437 87.703 1.00 93.19 385 THR A N 1
ATOM 2880 C CA . THR A 1 385 ? -37.763 1.659 88.215 1.00 93.19 385 THR A CA 1
ATOM 2881 C C . THR A 1 385 ? -39.167 1.883 87.661 1.00 93.19 385 THR A C 1
ATOM 2883 O O . THR A 1 385 ? -40.025 2.385 88.382 1.00 93.19 385 THR A O 1
ATOM 2886 N N . ASP A 1 386 ? -39.417 1.496 86.411 1.00 93.62 386 ASP A N 1
ATOM 2887 C CA . ASP A 1 386 ? -40.719 1.574 85.747 1.00 93.62 386 ASP A CA 1
ATOM 2888 C C . ASP A 1 386 ? -40.859 0.428 84.721 1.00 93.62 386 ASP A C 1
ATOM 2890 O O . ASP A 1 386 ? -40.594 0.604 83.523 1.00 93.62 386 ASP A O 1
ATOM 2894 N N . PRO A 1 387 ? -41.260 -0.772 85.183 1.00 92.56 387 PRO A N 1
ATOM 2895 C CA . PRO A 1 387 ? -41.370 -1.951 84.327 1.00 92.56 387 PRO A CA 1
ATOM 2896 C C . PRO A 1 387 ? -42.392 -1.795 83.194 1.00 92.56 387 PRO A C 1
ATOM 2898 O O . PRO A 1 387 ? -42.212 -2.381 82.129 1.00 92.56 387 PRO A O 1
ATOM 2901 N N . ALA A 1 388 ? -43.451 -1.005 83.401 1.00 91.56 388 ALA A N 1
ATOM 2902 C CA . ALA A 1 388 ? -44.491 -0.797 82.396 1.00 91.56 388 ALA A CA 1
ATOM 2903 C C . ALA A 1 388 ? -43.971 0.049 81.223 1.00 91.56 388 ALA A C 1
ATOM 2905 O O . ALA A 1 388 ? -44.178 -0.312 80.064 1.00 91.56 388 ALA A O 1
ATOM 2906 N N . ALA A 1 389 ? -43.233 1.128 81.507 1.00 90.19 389 ALA A N 1
ATOM 2907 C CA . ALA A 1 389 ? -42.579 1.914 80.462 1.00 90.19 389 ALA A CA 1
ATOM 2908 C C . ALA A 1 389 ? -41.478 1.116 79.736 1.00 90.19 389 ALA A C 1
ATOM 2910 O O . ALA A 1 389 ? -41.303 1.267 78.526 1.00 90.19 389 ALA A O 1
ATOM 2911 N N . ALA A 1 390 ? -40.748 0.249 80.448 1.00 92.69 390 ALA A N 1
ATOM 2912 C CA . ALA A 1 390 ? -39.754 -0.632 79.838 1.00 92.69 390 ALA A CA 1
ATOM 2913 C C . ALA A 1 390 ? -40.387 -1.631 78.849 1.00 92.69 390 ALA A C 1
ATOM 2915 O O . ALA A 1 390 ? -39.866 -1.800 77.746 1.00 92.69 390 ALA A O 1
ATOM 2916 N N . ASP A 1 391 ? -41.521 -2.245 79.204 1.00 93.25 391 ASP A N 1
ATOM 2917 C CA . ASP A 1 391 ? -42.252 -3.162 78.318 1.00 93.25 391 ASP A CA 1
ATOM 2918 C C . ASP A 1 391 ? -42.754 -2.454 77.050 1.00 93.25 391 ASP A C 1
ATOM 2920 O O . ASP A 1 391 ? -42.561 -2.951 75.939 1.00 93.25 391 ASP A O 1
ATOM 2924 N N . GLN A 1 392 ? -43.284 -1.232 77.186 1.00 93.38 392 GLN A N 1
ATOM 2925 C CA . GLN A 1 392 ? -43.720 -0.432 76.039 1.00 93.38 392 GLN A CA 1
ATOM 2926 C C . GLN A 1 392 ? -42.571 -0.164 75.048 1.00 93.38 392 GLN A C 1
ATOM 2928 O O . GLN A 1 392 ? -42.725 -0.374 73.845 1.00 93.38 392 GLN A O 1
ATOM 2933 N N . HIS A 1 393 ? -41.394 0.228 75.543 1.00 92.69 393 HIS A N 1
ATOM 2934 C CA . HIS A 1 393 ? -40.218 0.449 74.696 1.00 92.69 393 HIS A CA 1
ATOM 2935 C C . HIS A 1 393 ? -39.748 -0.849 74.001 1.00 92.69 393 HIS A C 1
ATOM 2937 O O . HIS A 1 393 ? -39.296 -0.816 72.855 1.00 92.69 393 HIS A O 1
ATOM 2943 N N . ILE A 1 394 ? -39.869 -2.012 74.655 1.00 93.25 394 ILE A N 1
ATOM 2944 C CA . ILE A 1 394 ? -39.547 -3.314 74.044 1.00 93.25 394 ILE A CA 1
ATOM 2945 C C . ILE A 1 394 ? -40.509 -3.631 72.892 1.00 93.25 394 ILE A C 1
ATOM 2947 O O . ILE A 1 394 ? -40.068 -4.105 71.839 1.00 93.25 394 ILE A O 1
ATOM 2951 N N . VAL A 1 395 ? -41.807 -3.361 73.064 1.00 95.12 395 VAL A N 1
ATOM 2952 C CA . VAL A 1 395 ? -42.813 -3.539 72.005 1.00 95.12 395 VAL A CA 1
ATOM 2953 C C . VAL A 1 395 ? -42.511 -2.627 70.815 1.00 95.12 395 VAL A C 1
ATOM 2955 O O . VAL A 1 395 ? -42.423 -3.121 69.691 1.00 95.12 395 VAL A O 1
ATOM 2958 N N . GLU A 1 396 ? -42.244 -1.341 71.054 1.00 93.00 396 GLU A N 1
ATOM 2959 C CA . GLU A 1 396 ? -41.894 -0.373 70.004 1.00 93.00 396 GLU A CA 1
ATOM 2960 C C . GLU A 1 396 ? -40.638 -0.799 69.222 1.00 93.00 396 GLU A C 1
ATOM 2962 O O . GLU A 1 396 ? -40.620 -0.785 67.988 1.00 93.00 396 GLU A O 1
ATOM 2967 N N . ALA A 1 397 ? -39.595 -1.258 69.921 1.00 93.38 397 ALA A N 1
ATOM 2968 C CA . ALA A 1 397 ? -38.380 -1.774 69.294 1.00 93.38 397 ALA A CA 1
ATOM 2969 C C . ALA A 1 397 ? -38.649 -3.027 68.438 1.00 93.38 397 ALA A C 1
ATOM 2971 O O . ALA A 1 397 ? -38.104 -3.169 67.338 1.00 93.38 397 ALA A O 1
ATOM 2972 N N . ARG A 1 398 ? -39.510 -3.937 68.916 1.00 94.31 398 ARG A N 1
ATOM 2973 C CA . ARG A 1 398 ? -39.904 -5.149 68.184 1.00 94.31 398 ARG A CA 1
ATOM 2974 C C . ARG A 1 398 ? -40.700 -4.816 66.924 1.00 94.31 398 ARG A C 1
ATOM 2976 O O . ARG A 1 398 ? -40.452 -5.425 65.882 1.00 94.31 398 ARG A O 1
ATOM 2983 N N . GLU A 1 399 ? -41.636 -3.877 67.003 1.00 93.81 399 GLU A N 1
ATOM 2984 C CA . GLU A 1 399 ? -42.435 -3.431 65.858 1.00 93.81 399 GLU A CA 1
ATOM 2985 C C . GLU A 1 399 ? -41.561 -2.760 64.795 1.00 93.81 399 GLU A C 1
ATOM 2987 O O . GLU A 1 399 ? -41.631 -3.129 63.619 1.00 93.81 399 GLU A O 1
ATOM 2992 N N . ALA A 1 400 ? -40.658 -1.863 65.202 1.00 90.81 400 ALA A N 1
ATOM 2993 C CA . ALA A 1 400 ? -39.707 -1.221 64.295 1.00 90.81 400 ALA A CA 1
ATOM 2994 C C . ALA A 1 400 ? -38.783 -2.240 63.597 1.00 90.81 400 ALA A C 1
ATOM 2996 O O . ALA A 1 400 ? -38.569 -2.163 62.384 1.00 90.81 400 ALA A O 1
ATOM 2997 N N . ALA A 1 401 ? -38.286 -3.246 64.326 1.00 91.19 401 ALA A N 1
ATOM 2998 C CA . ALA A 1 401 ? -37.482 -4.325 63.750 1.00 91.19 401 ALA A CA 1
ATOM 2999 C C . ALA A 1 401 ? -38.284 -5.205 62.769 1.00 91.19 401 ALA A C 1
ATOM 3001 O O . ALA A 1 401 ? -37.772 -5.591 61.713 1.00 91.19 401 ALA A O 1
ATOM 3002 N N . ALA A 1 402 ? -39.548 -5.509 63.084 1.00 91.12 402 ALA A N 1
ATOM 3003 C CA . ALA A 1 402 ? -40.429 -6.276 62.203 1.00 91.12 402 ALA A CA 1
ATOM 3004 C C . ALA A 1 402 ? -40.728 -5.522 60.897 1.00 91.12 402 ALA A C 1
ATOM 3006 O O . ALA A 1 402 ? -40.698 -6.125 59.820 1.00 91.12 402 ALA A O 1
ATOM 3007 N N . GLN A 1 403 ? -40.946 -4.208 60.982 1.00 89.75 403 GLN A N 1
ATOM 3008 C CA . GLN A 1 403 ? -41.164 -3.351 59.821 1.00 89.75 403 GLN A CA 1
ATOM 3009 C C . GLN A 1 403 ? -39.913 -3.275 58.929 1.00 89.75 403 GLN A C 1
ATOM 3011 O O . GLN A 1 403 ? -40.012 -3.498 57.722 1.00 89.75 403 GLN A O 1
ATOM 3016 N N . ALA A 1 404 ? -38.723 -3.087 59.513 1.00 88.62 404 ALA A N 1
ATOM 3017 C CA . ALA A 1 404 ? -37.457 -3.097 58.771 1.00 88.62 404 ALA A CA 1
ATOM 3018 C C . ALA A 1 404 ? -37.220 -4.422 58.026 1.00 88.62 404 ALA A C 1
ATOM 3020 O O . ALA A 1 404 ? -36.783 -4.435 56.873 1.00 88.62 404 ALA A O 1
ATOM 3021 N N . LEU A 1 405 ? -37.546 -5.553 58.662 1.00 89.38 405 LEU A N 1
ATOM 3022 C CA . LEU A 1 405 ? -37.447 -6.871 58.037 1.00 89.38 405 LEU A CA 1
ATOM 3023 C C . LEU A 1 405 ? -38.445 -7.034 56.880 1.00 89.38 405 LEU A C 1
ATOM 3025 O O . LEU A 1 405 ? -38.108 -7.643 55.862 1.00 89.38 405 LEU A O 1
ATOM 3029 N N . ALA A 1 406 ? -39.661 -6.499 57.015 1.00 87.88 406 ALA A N 1
ATOM 3030 C CA . ALA A 1 406 ? -40.656 -6.506 55.947 1.00 87.88 406 ALA A CA 1
ATOM 3031 C C . ALA A 1 406 ? -40.196 -5.672 54.741 1.00 87.88 406 ALA A C 1
ATOM 3033 O O . ALA A 1 406 ? -40.329 -6.122 53.601 1.00 87.88 406 ALA A O 1
ATOM 3034 N N . ASP A 1 407 ? -39.603 -4.503 54.977 1.00 86.25 407 ASP A N 1
ATOM 3035 C CA . ASP A 1 407 ? -39.097 -3.635 53.913 1.00 86.25 407 ASP A CA 1
ATOM 3036 C C . ASP A 1 407 ? -37.855 -4.227 53.228 1.00 86.25 407 ASP A C 1
ATOM 3038 O O . ASP A 1 407 ? -37.788 -4.249 51.997 1.00 86.25 407 ASP A O 1
ATOM 3042 N N . LEU A 1 408 ? -36.947 -4.862 53.979 1.00 87.62 408 LEU A N 1
ATOM 3043 C CA . LEU A 1 408 ? -35.851 -5.645 53.397 1.00 87.62 408 LEU A CA 1
ATOM 3044 C C . LEU A 1 408 ? -36.369 -6.793 52.519 1.00 87.62 408 LEU A C 1
ATOM 3046 O O . LEU A 1 408 ? -35.870 -6.998 51.412 1.00 87.62 408 LEU A O 1
ATOM 3050 N N . ARG A 1 409 ? -37.389 -7.536 52.974 1.00 84.62 409 ARG A N 1
ATOM 3051 C CA . ARG A 1 409 ? -38.000 -8.608 52.168 1.00 84.62 409 ARG A CA 1
ATOM 3052 C C . ARG A 1 409 ? -38.598 -8.074 50.870 1.00 84.62 409 ARG A C 1
ATOM 3054 O O . ARG A 1 409 ? -38.444 -8.732 49.847 1.00 84.62 409 ARG A O 1
ATOM 3061 N N . LYS A 1 410 ? -39.224 -6.890 50.873 1.00 83.06 410 LYS A N 1
ATOM 3062 C CA . LYS A 1 410 ? -39.717 -6.250 49.638 1.00 83.06 410 LYS A CA 1
ATOM 3063 C C . LYS A 1 410 ? -38.574 -5.958 48.662 1.00 83.06 410 LYS A C 1
ATOM 3065 O O . LYS A 1 410 ? -38.699 -6.294 47.488 1.00 83.06 410 LYS A O 1
ATOM 3070 N N . VAL A 1 411 ? -37.455 -5.405 49.140 1.00 82.88 411 VAL A N 1
ATOM 3071 C CA . VAL A 1 411 ? -36.269 -5.123 48.305 1.00 82.88 411 VAL A CA 1
ATOM 3072 C C . VAL A 1 411 ? -35.671 -6.416 47.738 1.00 82.88 411 VAL A C 1
ATOM 3074 O O . VAL A 1 411 ? -35.429 -6.516 46.537 1.00 82.88 411 VAL A O 1
ATOM 3077 N N . VAL A 1 412 ? -35.495 -7.448 48.569 1.00 80.94 412 VAL A N 1
ATOM 3078 C CA . VAL A 1 412 ? -34.948 -8.751 48.147 1.00 80.94 412 VAL A CA 1
ATOM 3079 C C . VAL A 1 412 ? -35.871 -9.459 47.148 1.00 80.94 412 VAL A C 1
ATOM 3081 O O . VAL A 1 412 ? -35.399 -9.963 46.129 1.00 80.94 412 VAL A O 1
ATOM 3084 N N . HIS A 1 413 ? -37.185 -9.465 47.385 1.00 75.38 413 HIS A N 1
ATOM 3085 C CA . HIS A 1 413 ? -38.155 -10.054 46.457 1.00 75.38 413 HIS A CA 1
ATOM 3086 C C . HIS A 1 413 ? -38.308 -9.256 45.159 1.00 75.38 413 HIS A C 1
ATOM 3088 O O . HIS A 1 413 ? -38.616 -9.851 44.130 1.00 75.38 413 HIS A O 1
ATOM 3094 N N . GLY A 1 414 ? -38.058 -7.944 45.178 1.00 71.69 414 GLY A N 1
ATOM 3095 C CA . GLY A 1 414 ? -37.977 -7.123 43.970 1.00 71.69 414 GLY A CA 1
ATOM 3096 C C . GLY A 1 414 ? -36.756 -7.450 43.102 1.00 71.69 414 GLY A C 1
ATOM 3097 O O . GLY A 1 414 ? -36.837 -7.365 41.880 1.00 71.69 414 GLY A O 1
ATOM 3098 N N . LEU A 1 415 ? -35.646 -7.875 43.716 1.00 73.12 415 LEU A N 1
ATOM 3099 C CA . LEU A 1 415 ? -34.414 -8.257 43.016 1.00 73.12 415 LEU A CA 1
ATOM 3100 C C . LEU A 1 415 ? -34.452 -9.670 42.434 1.00 73.12 415 LEU A C 1
ATOM 3102 O O . LEU A 1 415 ? -33.876 -9.917 41.374 1.00 73.12 415 LEU A O 1
ATOM 3106 N N . ARG A 1 416 ? -35.101 -10.604 43.133 1.00 65.69 416 ARG A N 1
ATOM 3107 C CA . ARG A 1 416 ? -35.254 -11.986 42.677 1.00 65.69 416 ARG A CA 1
ATOM 3108 C C . ARG A 1 416 ? -36.603 -12.537 43.134 1.00 65.69 416 ARG A C 1
ATOM 3110 O O . ARG A 1 416 ? -36.702 -13.074 44.240 1.00 65.69 416 ARG A O 1
ATOM 3117 N N . PRO A 1 417 ? -37.659 -12.384 42.316 1.00 68.31 417 PRO A N 1
ATOM 3118 C CA . PRO A 1 417 ? -38.969 -12.901 42.670 1.00 68.31 417 PRO A CA 1
ATOM 3119 C C . PRO A 1 417 ? -38.902 -14.434 42.754 1.00 68.31 417 PRO A C 1
ATOM 3121 O O . PRO A 1 417 ? -38.603 -15.065 41.744 1.00 68.31 417 PRO A O 1
ATOM 3124 N N . PRO A 1 418 ? -39.206 -15.065 43.900 1.00 67.00 418 PRO A N 1
ATOM 3125 C CA . PRO A 1 418 ? -39.120 -16.525 44.034 1.00 67.00 418 PRO A CA 1
ATOM 3126 C C . PRO A 1 418 ? -40.049 -17.253 43.050 1.00 67.00 418 PRO A C 1
ATOM 3128 O O . PRO A 1 418 ? -39.701 -18.294 42.510 1.00 67.00 418 PRO A O 1
ATOM 3131 N N . ALA A 1 419 ? -41.179 -16.632 42.692 1.00 66.75 419 ALA A N 1
ATOM 3132 C CA . ALA A 1 419 ? -42.079 -17.147 41.663 1.00 66.75 419 ALA A CA 1
ATOM 3133 C C . ALA A 1 419 ? -41.409 -17.302 40.280 1.00 66.75 419 ALA A C 1
ATOM 3135 O O . ALA A 1 419 ? -41.816 -18.162 39.508 1.00 66.75 419 ALA A O 1
ATOM 3136 N N . LEU A 1 420 ? -40.395 -16.490 39.954 1.00 69.00 420 LEU A N 1
ATOM 3137 C CA . LEU A 1 420 ? -39.624 -16.621 38.711 1.00 69.00 420 LEU A CA 1
ATOM 3138 C C . LEU A 1 420 ? -38.676 -17.827 38.743 1.00 69.00 420 LEU A C 1
ATOM 3140 O O . LEU A 1 420 ? -38.453 -18.423 37.692 1.00 69.00 420 LEU A O 1
ATOM 3144 N N . ASP A 1 421 ? -38.149 -18.185 39.917 1.00 67.25 421 ASP A N 1
ATOM 3145 C CA . ASP A 1 421 ? -37.275 -19.348 40.097 1.00 67.25 421 ASP A CA 1
ATOM 3146 C C . ASP A 1 421 ? -38.082 -20.658 40.138 1.00 67.25 421 ASP A C 1
ATOM 3148 O O . ASP A 1 421 ? -37.712 -21.622 39.471 1.00 67.25 421 ASP A O 1
ATOM 3152 N N . ASP A 1 422 ? -39.207 -20.673 40.861 1.00 72.44 422 ASP A N 1
ATOM 3153 C CA . ASP A 1 422 ? -40.010 -21.884 41.087 1.00 72.44 422 ASP A CA 1
ATOM 3154 C C . ASP A 1 422 ? -40.977 -22.190 39.929 1.00 72.44 422 ASP A C 1
ATOM 3156 O O . ASP A 1 422 ? -41.239 -23.351 39.620 1.00 72.44 422 ASP A O 1
ATOM 3160 N N . LEU A 1 423 ? -41.531 -21.153 39.285 1.00 70.94 423 LEU A N 1
ATOM 3161 C CA . LEU A 1 423 ? -42.614 -21.286 38.297 1.00 70.94 423 LEU A CA 1
ATOM 3162 C C . LEU A 1 423 ? -42.217 -20.810 36.887 1.00 70.94 423 LEU A C 1
ATOM 3164 O O . LEU A 1 423 ? -43.012 -20.917 35.946 1.00 70.94 423 LEU A O 1
ATOM 3168 N N . GLY A 1 424 ? -41.012 -20.253 36.721 1.00 73.06 424 GLY A N 1
ATOM 3169 C CA . GLY A 1 424 ? -40.578 -19.599 35.485 1.00 73.06 424 GLY A CA 1
ATOM 3170 C C . GLY A 1 424 ? -41.357 -18.312 35.173 1.00 73.06 424 GLY A C 1
ATOM 3171 O O . GLY A 1 424 ? -42.317 -17.951 35.848 1.00 73.06 424 GLY A O 1
ATOM 3172 N N . LEU A 1 425 ? -40.967 -17.593 34.112 1.00 76.94 425 LEU A N 1
ATOM 3173 C CA . LEU A 1 425 ? -41.567 -16.295 33.755 1.00 76.94 425 LEU A CA 1
ATOM 3174 C C . LEU A 1 425 ? -43.090 -16.374 33.546 1.00 76.94 425 LEU A C 1
ATOM 3176 O O . LEU A 1 425 ? -43.830 -15.537 34.058 1.00 76.94 425 LEU A O 1
ATOM 3180 N N . ALA A 1 426 ? -43.563 -17.393 32.824 1.00 79.75 426 ALA A N 1
ATOM 3181 C CA . ALA A 1 426 ? -44.988 -17.574 32.556 1.00 79.75 426 ALA A CA 1
ATOM 3182 C C . ALA A 1 426 ? -45.783 -17.873 33.839 1.00 79.75 426 ALA A C 1
ATOM 3184 O O . ALA A 1 426 ? -46.847 -17.291 34.051 1.00 79.75 426 ALA A O 1
ATOM 3185 N N . GLY A 1 427 ? -45.264 -18.738 34.715 1.00 78.25 427 GLY A N 1
ATOM 3186 C CA . GLY A 1 427 ? -45.905 -19.057 35.989 1.00 78.25 427 GLY A CA 1
ATOM 3187 C C . GLY A 1 427 ? -45.870 -17.892 36.983 1.00 78.25 427 GLY A C 1
ATOM 3188 O O . GLY A 1 427 ? -46.869 -17.630 37.651 1.00 78.25 427 GLY A O 1
ATOM 3189 N N . ALA A 1 428 ? -44.780 -17.121 37.012 1.00 81.62 428 ALA A N 1
ATOM 3190 C CA . ALA A 1 428 ? -44.669 -15.907 37.816 1.00 81.62 428 ALA A CA 1
ATOM 3191 C C . ALA A 1 428 ? -45.676 -14.826 37.391 1.00 81.62 428 ALA A C 1
ATOM 3193 O O . ALA A 1 428 ? -46.300 -14.198 38.249 1.00 81.62 428 ALA A O 1
ATOM 3194 N N . LEU A 1 429 ? -45.870 -14.636 36.079 1.00 81.94 429 LEU A N 1
ATOM 3195 C CA . LEU A 1 429 ? -46.859 -13.700 35.539 1.00 81.94 429 LEU A CA 1
ATOM 3196 C C . LEU A 1 429 ? -48.295 -14.139 35.849 1.00 81.94 429 LEU A C 1
ATOM 3198 O O . LEU A 1 429 ? -49.093 -13.297 36.252 1.00 81.94 429 LEU A O 1
ATOM 3202 N N . ARG A 1 430 ? -48.616 -15.438 35.739 1.00 83.19 430 ARG A N 1
ATOM 3203 C CA . ARG A 1 430 ? -49.933 -15.973 36.139 1.00 83.19 430 ARG A CA 1
ATOM 3204 C C . ARG A 1 430 ? -50.192 -15.784 37.633 1.00 83.19 430 ARG A C 1
ATOM 3206 O O . ARG A 1 430 ? -51.205 -15.206 37.996 1.00 83.19 430 ARG A O 1
ATOM 3213 N N . SER A 1 431 ? -49.234 -16.146 38.488 1.00 81.62 431 SER A N 1
ATOM 3214 C CA . SER A 1 431 ? -49.345 -15.949 39.941 1.00 81.62 431 SER A CA 1
ATOM 3215 C C . SER A 1 431 ? -49.552 -14.475 40.316 1.00 81.62 431 SER A C 1
ATOM 3217 O O . SER A 1 431 ? -50.315 -14.158 41.230 1.00 81.62 431 SER A O 1
ATOM 3219 N N . GLN A 1 432 ? -48.901 -13.552 39.601 1.00 82.00 432 GLN A N 1
ATOM 3220 C CA . GLN A 1 432 ? -49.095 -12.122 39.821 1.00 82.00 432 GLN A CA 1
ATOM 3221 C C . GLN A 1 432 ? -50.445 -11.618 39.293 1.00 82.00 432 GLN A C 1
ATOM 3223 O O . GLN A 1 432 ? -51.069 -10.779 39.941 1.00 82.00 432 GLN A O 1
ATOM 3228 N N . ALA A 1 433 ? -50.915 -12.140 38.159 1.00 84.19 433 ALA A N 1
ATOM 3229 C CA . ALA A 1 433 ? -52.245 -11.861 37.628 1.00 84.19 433 ALA A CA 1
ATOM 3230 C C . ALA A 1 433 ? -53.351 -12.341 38.584 1.00 84.19 433 ALA A C 1
ATOM 3232 O O . ALA A 1 433 ? -54.290 -11.590 38.851 1.00 84.19 433 ALA A O 1
ATOM 3233 N N . ASP A 1 434 ? -53.196 -13.525 39.180 1.00 82.75 434 ASP A N 1
ATOM 3234 C CA . ASP A 1 434 ? -54.131 -14.063 40.170 1.00 82.75 434 ASP A CA 1
ATOM 3235 C C . ASP A 1 434 ? -54.202 -13.159 41.407 1.00 82.75 434 ASP A C 1
ATOM 3237 O O . ASP A 1 434 ? -55.291 -12.766 41.826 1.00 82.75 434 ASP A O 1
ATOM 3241 N N . ARG A 1 435 ? -53.049 -12.728 41.944 1.00 81.25 435 ARG A N 1
ATOM 3242 C CA . ARG A 1 435 ? -52.998 -11.781 43.076 1.00 81.25 435 ARG A CA 1
ATOM 3243 C C . ARG A 1 435 ? -53.677 -10.445 42.779 1.00 81.25 435 ARG A C 1
ATOM 3245 O O . ARG A 1 435 ? -54.312 -9.893 43.667 1.00 81.25 435 ARG A O 1
ATOM 3252 N N . LEU A 1 436 ? -53.539 -9.924 41.559 1.00 79.62 436 LEU A N 1
ATOM 3253 C CA . LEU A 1 436 ? -54.175 -8.668 41.142 1.00 79.62 436 LEU A CA 1
ATOM 3254 C C . LEU A 1 436 ? -55.679 -8.811 40.898 1.00 79.62 436 LEU A C 1
ATOM 3256 O O . LEU A 1 436 ? -56.388 -7.811 40.947 1.00 79.62 436 LEU A O 1
ATOM 3260 N N . THR A 1 437 ? -56.153 -10.029 40.633 1.00 81.06 437 THR A N 1
ATOM 3261 C CA . THR A 1 437 ? -57.571 -10.330 40.396 1.00 81.06 437 THR A CA 1
ATOM 3262 C C . THR A 1 437 ? -58.314 -10.575 41.719 1.00 81.06 437 THR A C 1
ATOM 3264 O O . THR A 1 437 ? -59.503 -10.282 41.835 1.00 81.06 437 THR A O 1
ATOM 3267 N N . VAL A 1 438 ? -57.624 -11.053 42.763 1.00 73.50 438 VAL A N 1
ATOM 3268 C CA . VAL A 1 438 ? -58.209 -11.222 44.104 1.00 73.50 438 VAL A CA 1
ATOM 3269 C C . VAL A 1 438 ? -58.462 -9.852 44.749 1.00 73.50 438 VAL A C 1
ATOM 3271 O O . VAL A 1 438 ? -57.536 -9.148 45.136 1.00 73.50 438 VAL A O 1
ATOM 3274 N N . GLY A 1 439 ? -59.739 -9.481 44.888 1.00 69.81 439 GLY A N 1
ATOM 3275 C CA . GLY A 1 439 ? -60.167 -8.236 45.545 1.00 69.81 439 GLY A CA 1
ATOM 3276 C C . GLY A 1 439 ? -60.246 -7.005 44.633 1.00 69.81 439 GLY A C 1
ATOM 3277 O O . GLY A 1 439 ? -60.463 -5.902 45.127 1.00 69.81 439 GLY A O 1
ATOM 3278 N N . SER A 1 440 ? -60.107 -7.181 43.315 1.00 75.44 440 SER A N 1
ATOM 3279 C CA . SER A 1 440 ? -60.156 -6.112 42.311 1.00 75.44 440 SER A CA 1
ATOM 3280 C C . SER A 1 440 ? -61.161 -6.442 41.199 1.00 75.44 440 SER A C 1
ATOM 3282 O O . SER A 1 440 ? -61.308 -7.611 40.845 1.00 75.44 440 SER A O 1
ATOM 3284 N N . PRO A 1 441 ? -61.829 -5.447 40.585 1.00 78.50 441 PRO A N 1
ATOM 3285 C CA . PRO A 1 441 ? -62.647 -5.665 39.388 1.00 78.50 441 PRO A CA 1
ATOM 3286 C C . PRO A 1 441 ? -61.814 -5.956 38.122 1.00 78.50 441 PRO A C 1
ATOM 3288 O O . PRO A 1 441 ? -62.381 -6.229 37.064 1.00 78.50 441 PRO A O 1
ATOM 3291 N N . LEU A 1 442 ? -60.480 -5.868 38.193 1.00 75.69 442 LEU A N 1
ATOM 3292 C CA . LEU A 1 442 ? -59.585 -6.135 37.068 1.00 75.69 442 LEU A CA 1
ATOM 3293 C C . LEU A 1 442 ? -59.454 -7.635 36.805 1.00 75.69 442 LEU A C 1
ATOM 3295 O O . LEU A 1 442 ? -59.033 -8.397 37.670 1.00 75.69 442 LEU A O 1
ATOM 3299 N N . ARG A 1 443 ? -59.739 -8.039 35.564 1.00 78.00 443 ARG A N 1
ATOM 3300 C CA . ARG A 1 443 ? -59.482 -9.392 35.067 1.00 78.00 443 ARG A CA 1
ATOM 3301 C C . ARG A 1 443 ? -58.199 -9.385 34.245 1.00 78.00 443 ARG A C 1
ATOM 3303 O O . ARG A 1 443 ? -58.153 -8.752 33.194 1.00 78.00 443 ARG A O 1
ATOM 3310 N N . VAL A 1 444 ? -57.170 -10.080 34.722 1.00 79.75 444 VAL A N 1
ATOM 3311 C CA . VAL A 1 444 ? -55.877 -10.177 34.033 1.00 79.75 444 VAL A CA 1
ATOM 3312 C C . VAL A 1 444 ? -55.693 -11.601 33.516 1.00 79.75 444 VAL A C 1
ATOM 3314 O O . VAL A 1 444 ? -55.595 -12.543 34.294 1.00 79.75 444 VAL A O 1
ATOM 3317 N N . THR A 1 445 ? -55.651 -11.767 32.195 1.00 78.56 445 THR A N 1
ATOM 3318 C CA . THR A 1 445 ? -55.390 -13.048 31.519 1.00 78.56 445 THR A CA 1
ATOM 3319 C C . THR A 1 445 ? -53.970 -13.077 30.969 1.00 78.56 445 THR A C 1
ATOM 3321 O O . THR A 1 445 ? -53.555 -12.158 30.266 1.00 78.56 445 THR A O 1
ATOM 3324 N N . VAL A 1 446 ? -53.225 -14.141 31.279 1.00 79.69 446 VAL A N 1
ATOM 3325 C CA . VAL A 1 446 ? -51.847 -14.345 30.811 1.00 79.69 446 VAL A CA 1
ATOM 3326 C C . VAL A 1 446 ? -51.819 -15.513 29.830 1.00 79.69 446 VAL A C 1
ATOM 3328 O O . VAL A 1 446 ? -51.887 -16.673 30.236 1.00 79.69 446 VAL A O 1
ATOM 3331 N N . GLU A 1 447 ? -51.681 -15.204 28.543 1.00 76.25 447 GLU A N 1
ATOM 3332 C CA . GLU A 1 447 ? -51.437 -16.188 27.487 1.00 76.25 447 GLU A CA 1
ATOM 3333 C C . GLU A 1 447 ? -49.935 -16.264 27.203 1.00 76.25 447 GLU A C 1
ATOM 3335 O O . GLU A 1 447 ? -49.310 -15.288 26.790 1.00 76.25 447 GLU A O 1
ATOM 3340 N N . ALA A 1 448 ? -49.335 -17.426 27.456 1.00 69.12 448 ALA A N 1
ATOM 3341 C CA . ALA A 1 448 ? -47.921 -17.675 27.199 1.00 69.12 448 ALA A CA 1
ATOM 3342 C C . ALA A 1 448 ? -47.773 -19.018 26.480 1.00 69.12 448 ALA A C 1
ATOM 3344 O O . ALA A 1 448 ? -48.221 -20.040 27.002 1.00 69.12 448 ALA A O 1
ATOM 3345 N N . GLY A 1 449 ? -47.157 -19.005 25.295 1.00 62.25 449 GLY A N 1
ATOM 3346 C CA . GLY A 1 449 ? -46.826 -20.218 24.545 1.00 62.25 449 GLY A CA 1
ATOM 3347 C C . GLY A 1 449 ? -45.678 -20.998 25.192 1.00 62.25 449 GLY A C 1
ATOM 3348 O O . GLY A 1 449 ? -44.823 -20.417 25.864 1.00 62.25 449 GLY A O 1
ATOM 3349 N N . GLU A 1 450 ? -45.652 -22.315 24.986 1.00 58.53 450 GLU A N 1
ATOM 3350 C CA . GLU A 1 450 ? -44.577 -23.194 25.455 1.00 58.53 450 GLU A CA 1
ATOM 3351 C C . GLU A 1 450 ? -43.285 -22.931 24.668 1.00 58.53 450 GLU A C 1
ATOM 3353 O O . GLU A 1 450 ? -42.984 -23.574 23.665 1.00 58.53 450 GLU A O 1
ATOM 3358 N N . LEU A 1 451 ? -42.504 -21.951 25.115 1.00 55.12 451 LEU A N 1
ATOM 3359 C CA . LEU A 1 451 ? -41.105 -21.820 24.728 1.00 55.12 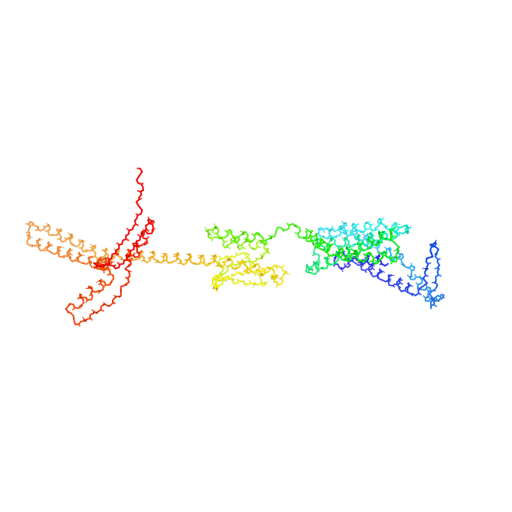451 LEU A CA 1
ATOM 3360 C C . LEU A 1 451 ? -40.253 -22.586 25.752 1.00 55.12 451 LEU A C 1
ATOM 3362 O O . LEU A 1 451 ? -40.494 -22.443 26.955 1.00 55.12 451 LEU A O 1
ATOM 3366 N N . PRO A 1 452 ? -39.255 -23.383 25.322 1.00 55.03 452 PRO A N 1
ATOM 3367 C CA . PRO A 1 452 ? -38.331 -24.020 26.249 1.00 55.03 452 PRO A CA 1
ATOM 3368 C C . PRO A 1 452 ? -37.703 -22.949 27.148 1.00 55.03 452 PRO A C 1
ATOM 3370 O O . PRO A 1 452 ? -37.126 -21.977 26.659 1.00 55.03 452 PRO A O 1
ATOM 3373 N N . GLY A 1 453 ? -37.869 -23.094 28.464 1.00 58.88 453 GLY A N 1
ATOM 3374 C CA . GLY A 1 453 ? -37.435 -22.085 29.426 1.00 58.88 453 GLY A CA 1
ATOM 3375 C C . GLY A 1 453 ? -35.925 -21.834 29.376 1.00 58.88 453 GLY A C 1
ATOM 3376 O O . GLY A 1 453 ? -35.143 -22.732 29.068 1.00 58.88 453 GLY A O 1
ATOM 3377 N N . VAL A 1 454 ? -35.503 -20.623 29.755 1.00 57.38 454 VAL A N 1
ATOM 3378 C CA . VAL A 1 454 ? -34.090 -20.185 29.807 1.00 57.38 454 VAL A CA 1
ATOM 3379 C C . VAL A 1 454 ? -33.204 -21.160 30.608 1.00 57.38 454 VAL A C 1
ATOM 3381 O O . VAL A 1 454 ? -32.041 -21.365 30.266 1.00 57.38 454 VAL A O 1
ATOM 3384 N N . GLY A 1 455 ? -33.764 -21.831 31.624 1.00 64.44 455 GLY A N 1
ATOM 3385 C CA . GLY A 1 455 ? -33.071 -22.867 32.397 1.00 64.44 455 GLY A CA 1
ATOM 3386 C C . GLY A 1 455 ? -32.718 -24.124 31.593 1.00 64.44 455 GLY A C 1
ATOM 3387 O O . GLY A 1 455 ? -31.658 -24.704 31.802 1.00 64.44 455 GLY A O 1
ATOM 3388 N N . VAL A 1 456 ? -33.545 -24.513 30.618 1.00 67.31 456 VAL A N 1
ATOM 3389 C CA . VAL A 1 456 ? -33.286 -25.663 29.735 1.00 67.31 456 VAL A CA 1
ATOM 3390 C C . VAL A 1 456 ? -32.142 -25.351 28.770 1.00 67.31 456 VAL A C 1
ATOM 3392 O O . VAL A 1 456 ? -31.303 -26.211 28.499 1.00 67.31 456 VAL A O 1
ATOM 3395 N N . THR A 1 457 ? -32.068 -24.106 28.294 1.00 65.75 457 THR A N 1
ATOM 3396 C CA . THR A 1 457 ? -30.953 -23.614 27.473 1.00 65.75 457 THR A CA 1
ATOM 3397 C C . THR A 1 457 ? -29.653 -23.604 28.275 1.00 65.75 457 THR A C 1
ATOM 3399 O O . THR A 1 457 ? -28.665 -24.181 27.830 1.00 65.75 457 THR A O 1
ATOM 3402 N N . ALA A 1 458 ? -29.677 -23.074 29.503 1.00 70.44 458 ALA A N 1
ATOM 3403 C CA . ALA A 1 458 ? -28.514 -23.073 30.391 1.00 70.44 458 ALA A CA 1
ATOM 3404 C C . ALA A 1 458 ? -28.059 -24.496 30.784 1.00 70.44 458 ALA A C 1
ATOM 3406 O O . ALA A 1 458 ? -26.862 -24.775 30.832 1.00 70.44 458 ALA A O 1
ATOM 3407 N N . MET A 1 459 ? -28.993 -25.428 31.021 1.00 74.31 459 MET A N 1
ATOM 3408 C CA . MET A 1 459 ? -28.671 -26.842 31.272 1.00 74.31 459 MET A CA 1
ATOM 3409 C C . MET A 1 459 ? -28.066 -27.527 30.042 1.00 74.31 459 MET A C 1
ATOM 3411 O O . MET A 1 459 ? -27.172 -28.358 30.196 1.00 74.31 459 MET A O 1
ATOM 3415 N N . ARG A 1 460 ? -28.518 -27.187 28.826 1.00 78.56 460 ARG A N 1
ATOM 3416 C CA . ARG A 1 460 ? -27.898 -27.674 27.582 1.00 78.56 460 ARG A CA 1
ATOM 3417 C C . ARG A 1 460 ? -26.478 -27.163 27.409 1.00 78.56 460 ARG A C 1
ATOM 3419 O O . ARG A 1 460 ? -25.602 -27.968 27.107 1.00 78.56 460 ARG A O 1
ATOM 3426 N N . GLU A 1 461 ? -26.254 -25.874 27.638 1.00 74.88 461 GLU A N 1
ATOM 3427 C CA . GLU A 1 461 ? -24.923 -25.267 27.565 1.00 74.88 461 GLU A CA 1
ATOM 3428 C C . GLU A 1 461 ? -23.970 -25.892 28.592 1.00 74.88 461 GLU A C 1
ATOM 3430 O O . GLU A 1 461 ? -22.896 -26.359 28.220 1.00 74.88 461 GLU A O 1
ATOM 3435 N N . ARG A 1 462 ? -24.389 -26.023 29.860 1.00 78.38 462 ARG A N 1
ATOM 3436 C CA . ARG A 1 462 ? -23.565 -26.651 30.907 1.00 78.38 462 ARG A CA 1
ATOM 3437 C C . ARG A 1 462 ? -23.281 -28.131 30.670 1.00 78.38 462 ARG A C 1
ATOM 3439 O O . ARG A 1 462 ? -22.175 -28.582 30.950 1.00 78.38 462 ARG A O 1
ATOM 3446 N N . ALA A 1 463 ? -24.253 -28.893 30.167 1.00 83.44 463 ALA A N 1
ATOM 3447 C CA . ALA A 1 463 ? -24.018 -30.289 29.812 1.00 83.44 463 ALA A CA 1
ATOM 3448 C C . ALA A 1 463 ? -22.992 -30.401 28.677 1.00 83.44 463 ALA A C 1
ATOM 3450 O O . ALA A 1 463 ? -22.086 -31.220 28.781 1.00 83.44 463 ALA A O 1
ATOM 3451 N N . ALA A 1 464 ? -23.083 -29.548 27.651 1.00 80.94 464 ALA A N 1
ATOM 3452 C CA . ALA A 1 464 ? -22.130 -29.526 26.543 1.00 80.94 464 ALA A CA 1
ATOM 3453 C C . ALA A 1 464 ? -20.710 -29.125 26.986 1.00 80.94 464 ALA A C 1
ATOM 3455 O O . ALA A 1 464 ? -19.746 -29.760 26.563 1.00 80.94 464 ALA A O 1
ATOM 3456 N N . GLU A 1 465 ? -20.568 -28.131 27.873 1.00 80.88 465 GLU A N 1
ATOM 3457 C CA . GLU A 1 465 ? -19.269 -27.737 28.452 1.00 80.88 465 GLU A CA 1
ATOM 3458 C C . GLU A 1 465 ? -18.571 -28.893 29.182 1.00 80.88 465 GLU A C 1
ATOM 3460 O O . GLU A 1 465 ? -17.351 -29.021 29.122 1.00 80.88 465 GLU A O 1
ATOM 3465 N N . LEU A 1 466 ? -19.341 -29.756 29.849 1.00 82.94 466 LEU A N 1
ATOM 3466 C CA . LEU A 1 466 ? -18.835 -30.922 30.576 1.00 82.94 466 LEU A CA 1
ATOM 3467 C C . LEU A 1 466 ? -18.659 -32.165 29.680 1.00 82.94 466 LEU A C 1
ATOM 3469 O O . LEU A 1 466 ? -18.472 -33.265 30.195 1.00 82.94 466 LEU A O 1
ATOM 3473 N N . GLY A 1 467 ? -18.748 -32.023 28.351 1.00 82.56 467 GLY A N 1
ATOM 3474 C CA . GLY A 1 467 ? -18.658 -33.142 27.401 1.00 82.56 467 GLY A CA 1
ATOM 3475 C C . GLY A 1 467 ? -19.879 -34.071 27.409 1.00 82.56 467 GLY A C 1
ATOM 3476 O O . GLY A 1 467 ? -19.830 -35.185 26.892 1.00 82.56 467 GLY A O 1
ATOM 3477 N N . GLY A 1 468 ? -20.971 -33.626 28.023 1.00 86.19 468 GLY A N 1
ATOM 3478 C CA . GLY A 1 468 ? -22.251 -34.308 28.101 1.00 86.19 468 GLY A CA 1
ATOM 3479 C C . GLY A 1 468 ? -23.261 -33.827 27.059 1.00 86.19 468 GLY A C 1
ATOM 3480 O O . GLY A 1 468 ? -22.984 -33.002 26.190 1.00 86.19 468 GLY A O 1
ATOM 3481 N N . ARG A 1 469 ? -24.488 -34.339 27.160 1.00 87.62 469 ARG A N 1
ATOM 3482 C CA . ARG A 1 469 ? -25.634 -33.900 26.347 1.00 87.62 469 ARG A CA 1
ATOM 3483 C C . ARG A 1 469 ? -26.867 -33.742 27.228 1.00 87.62 469 ARG A C 1
ATOM 3485 O O . ARG A 1 469 ? -26.997 -34.437 28.228 1.00 87.62 469 ARG A O 1
ATOM 3492 N N . CYS A 1 470 ? -27.775 -32.843 26.867 1.00 81.56 470 CYS A N 1
ATOM 3493 C CA . CYS A 1 470 ? -29.020 -32.616 27.599 1.00 81.56 470 CYS A CA 1
ATOM 3494 C C . CYS A 1 470 ? -30.188 -32.517 26.616 1.00 81.56 470 CYS A C 1
ATOM 3496 O O . CYS A 1 470 ? -30.154 -31.733 25.665 1.00 81.56 470 CYS A O 1
ATOM 3498 N N . GLN A 1 471 ? -31.221 -33.323 26.838 1.00 81.56 471 GLN A N 1
ATOM 3499 C CA . GLN A 1 471 ? -32.446 -33.335 26.054 1.00 81.56 471 GLN A CA 1
ATOM 3500 C C . GLN A 1 471 ? -33.614 -32.974 26.965 1.00 81.56 471 GLN A C 1
ATOM 3502 O O . GLN A 1 471 ? -33.697 -33.427 28.100 1.00 81.56 471 GLN A O 1
ATOM 3507 N N . ALA A 1 472 ? -34.506 -32.134 26.460 1.00 74.19 472 ALA A N 1
ATOM 3508 C CA . ALA A 1 472 ? -35.711 -31.732 27.163 1.00 74.19 472 ALA A CA 1
ATOM 3509 C C . ALA A 1 472 ? -36.878 -31.860 26.196 1.00 74.19 472 ALA A C 1
ATOM 3511 O O . ALA A 1 472 ? -36.760 -31.416 25.048 1.00 74.19 472 ALA A O 1
ATOM 3512 N N . GLY A 1 473 ? -37.956 -32.488 26.649 1.00 67.44 473 GLY A N 1
ATOM 3513 C CA . GLY A 1 473 ? -39.134 -32.751 25.837 1.00 67.44 473 GLY A CA 1
ATOM 3514 C C . GLY A 1 473 ? -40.344 -33.164 26.676 1.00 67.44 473 GLY A C 1
ATOM 3515 O O . GLY A 1 473 ? -40.221 -33.359 27.888 1.00 67.44 473 GLY A O 1
ATOM 3516 N N . PRO A 1 474 ? -41.519 -33.270 26.042 1.00 61.81 474 PRO A N 1
ATOM 3517 C CA . PRO A 1 474 ? -42.736 -33.715 26.706 1.00 61.81 474 PRO A CA 1
ATOM 3518 C C . PRO A 1 474 ? -42.660 -35.208 27.066 1.00 61.81 474 PRO A C 1
ATOM 3520 O O . PRO A 1 474 ? -42.111 -36.017 26.318 1.00 61.81 474 PRO A O 1
ATOM 3523 N N . SER A 1 475 ? -43.227 -35.558 28.215 1.00 67.62 475 SER A N 1
ATOM 3524 C CA . SER A 1 475 ? -43.351 -36.896 28.801 1.00 67.62 475 SER A CA 1
ATOM 3525 C C . SER A 1 475 ? -44.810 -37.117 29.239 1.00 67.62 475 SER A C 1
ATOM 3527 O O . SER A 1 475 ? -45.516 -36.131 29.471 1.00 67.62 475 SER A O 1
ATOM 3529 N N . PRO A 1 476 ? -45.291 -38.370 29.377 1.00 58.25 476 PRO A N 1
ATOM 3530 C CA . PRO A 1 476 ? -46.659 -38.663 29.820 1.00 58.25 476 PRO A CA 1
ATOM 3531 C C . PRO A 1 476 ? -47.067 -37.993 31.143 1.00 58.25 476 PRO A C 1
ATOM 3533 O O . PRO A 1 476 ? -48.240 -37.681 31.318 1.00 58.25 476 PRO A O 1
ATOM 3536 N N . ASP A 1 477 ? -46.099 -37.708 32.023 1.00 59.41 477 ASP A N 1
ATOM 3537 C CA . ASP A 1 477 ? -46.314 -37.080 33.336 1.00 59.41 477 ASP A CA 1
ATOM 3538 C C . ASP A 1 477 ? -45.912 -35.584 33.393 1.00 59.41 477 ASP A C 1
ATOM 3540 O O . ASP A 1 477 ? -45.873 -34.995 34.472 1.00 59.41 477 ASP A O 1
ATOM 3544 N N . GLY A 1 478 ? -45.579 -34.948 32.257 1.00 70.81 478 GLY A N 1
ATOM 3545 C CA . GLY A 1 478 ? -45.176 -33.531 32.187 1.00 70.81 478 GLY A CA 1
ATOM 3546 C C . GLY A 1 478 ? -43.915 -33.272 31.353 1.00 70.81 478 GLY A C 1
ATOM 3547 O O . GLY A 1 478 ? -43.601 -34.012 30.429 1.00 70.81 478 GLY A O 1
ATOM 3548 N N . GLY A 1 479 ? -43.168 -32.202 31.639 1.00 67.81 479 GLY A N 1
ATOM 3549 C CA . GLY A 1 479 ? -41.877 -31.944 30.985 1.00 67.81 479 GLY A CA 1
ATOM 3550 C C . GLY A 1 479 ? -40.763 -32.804 31.587 1.00 67.81 479 GLY A C 1
ATOM 3551 O O . GLY A 1 479 ? -40.537 -32.746 32.792 1.00 67.81 479 GLY A O 1
ATOM 3552 N N . ALA A 1 480 ? -40.040 -33.571 30.768 1.00 70.31 480 ALA A N 1
ATOM 3553 C CA . ALA A 1 480 ? -38.874 -34.337 31.205 1.00 70.31 480 ALA A CA 1
ATOM 3554 C C . ALA A 1 480 ? -37.579 -33.716 30.671 1.00 70.31 480 ALA A C 1
ATOM 3556 O O . ALA A 1 480 ? -37.469 -33.373 29.490 1.00 70.31 480 ALA A O 1
ATOM 3557 N N . VAL A 1 481 ? -36.580 -33.599 31.548 1.00 74.38 481 VAL A N 1
ATOM 3558 C CA . VAL A 1 481 ? -35.218 -33.180 31.202 1.00 74.38 481 VAL A CA 1
ATOM 3559 C C . VAL A 1 481 ? -34.269 -34.322 31.542 1.00 74.38 481 VAL A C 1
ATOM 3561 O O . VAL A 1 481 ? -34.191 -34.753 32.690 1.00 74.38 481 VAL A O 1
ATOM 3564 N N . THR A 1 482 ? -33.543 -34.817 30.545 1.00 81.31 482 THR A N 1
ATOM 3565 C CA . THR A 1 482 ? -32.556 -35.890 30.690 1.00 81.31 482 THR A CA 1
ATOM 3566 C C . THR A 1 482 ? -31.183 -35.352 30.314 1.00 81.31 482 THR A C 1
ATOM 3568 O O . THR A 1 482 ? -30.983 -34.873 29.197 1.00 81.31 482 THR A O 1
ATOM 3571 N N . ALA A 1 483 ? -30.229 -35.431 31.238 1.00 81.12 483 ALA A N 1
ATOM 3572 C CA . ALA A 1 483 ? -28.844 -35.042 31.006 1.00 81.12 483 ALA A CA 1
ATOM 3573 C C . ALA A 1 483 ? -27.917 -36.252 31.172 1.00 81.12 483 ALA A C 1
ATOM 3575 O O . ALA A 1 483 ? -28.060 -37.032 32.110 1.00 81.12 483 ALA A O 1
ATOM 3576 N N . TRP A 1 484 ? -26.968 -36.396 30.251 1.00 85.44 484 TRP A N 1
ATOM 3577 C CA . TRP A 1 484 ? -25.924 -37.414 30.266 1.00 85.44 484 TRP A CA 1
ATOM 3578 C C . TRP A 1 484 ? -24.586 -36.719 30.483 1.00 85.44 484 TRP A C 1
ATOM 3580 O O . TRP A 1 484 ? -24.259 -35.806 29.725 1.00 85.44 484 TRP A O 1
ATOM 3590 N N . PHE A 1 485 ? -23.813 -37.168 31.469 1.00 84.31 485 PHE A N 1
ATOM 3591 C CA . PHE A 1 485 ? -22.477 -36.651 31.763 1.00 84.31 485 PHE A CA 1
ATOM 3592 C C . PHE A 1 485 ? -21.449 -37.785 31.661 1.00 84.31 485 PHE A C 1
ATOM 3594 O O . PHE A 1 485 ? -21.754 -38.902 32.091 1.00 84.31 485 PHE A O 1
ATOM 3601 N N . PRO A 1 486 ? -20.250 -37.538 31.110 1.00 79.00 486 PRO A N 1
ATOM 3602 C CA . PRO A 1 486 ? -19.163 -38.506 31.170 1.00 79.00 486 PRO A CA 1
ATOM 3603 C C . PRO A 1 486 ? -18.690 -38.645 32.625 1.00 79.00 486 PRO A C 1
ATOM 3605 O O . PRO A 1 486 ? -18.339 -37.655 33.267 1.00 79.00 486 PRO A O 1
ATOM 3608 N N . LEU A 1 487 ? -18.705 -39.867 33.165 1.00 76.19 487 LEU A N 1
ATOM 3609 C CA . LEU A 1 487 ? -18.077 -40.148 34.456 1.00 76.19 487 LEU A CA 1
ATOM 3610 C C . LEU A 1 487 ? -16.553 -40.148 34.263 1.00 76.19 487 LEU A C 1
ATOM 3612 O O . LEU A 1 487 ? -16.083 -40.761 33.301 1.00 76.19 487 LEU A O 1
ATOM 3616 N N . PRO A 1 488 ? -15.773 -39.484 35.134 1.00 63.56 488 PRO A N 1
ATOM 3617 C CA . PRO A 1 488 ? -14.327 -39.641 35.115 1.00 63.56 488 PRO A CA 1
ATOM 3618 C C . PRO A 1 488 ? -13.997 -41.106 35.415 1.00 63.56 488 PRO A C 1
ATOM 3620 O O . PRO A 1 488 ? -14.520 -41.666 36.380 1.00 63.56 488 PRO A O 1
ATOM 3623 N N . GLU A 1 489 ? -13.154 -41.729 34.589 1.00 64.56 489 GLU A N 1
ATOM 3624 C CA . GLU A 1 489 ? -12.559 -43.023 34.923 1.00 64.56 489 GLU A CA 1
ATOM 3625 C C . GLU A 1 489 ? -11.812 -42.845 36.250 1.00 64.56 489 GLU A C 1
ATOM 3627 O O . GLU A 1 489 ? -10.850 -42.081 36.342 1.00 64.56 489 GLU A O 1
ATOM 3632 N N . THR A 1 490 ? -12.332 -43.453 37.317 1.00 57.00 490 THR A N 1
ATOM 3633 C CA . THR A 1 490 ? -11.656 -43.462 38.614 1.00 57.00 490 THR A CA 1
ATOM 3634 C C . THR A 1 490 ? -10.323 -44.198 38.460 1.00 57.00 490 THR A C 1
ATOM 3636 O O . THR A 1 490 ? -10.341 -45.295 37.898 1.00 57.00 490 THR A O 1
ATOM 3639 N N . PRO A 1 491 ? -9.204 -43.606 38.913 1.00 58.69 491 PRO A N 1
ATOM 3640 C CA . PRO A 1 491 ? -7.864 -44.166 38.746 1.00 58.69 491 PRO A CA 1
ATOM 3641 C C . PRO A 1 491 ? -7.640 -45.472 39.510 1.00 58.69 491 PRO A C 1
ATOM 3643 O O . PRO A 1 491 ? -8.301 -45.676 40.557 1.00 58.69 491 PRO A O 1
#

Secondary structure (DSSP, 8-state):
-HHHHHHHHHHHTTTTS-SSHHHHHHHHHHHHHHHHHHHHHHHSPEEEEPTTS-EEEEPPTTTTTSHHHHHHHHHHTTHHHHHHHHHHHHHHHHHHHHH--HHHHHHHHHHHHHHHHHHHHHHHHHTTSSHHHHHHHHHHHHHHHHHHHHHHHT-SS-HHHHHHHHHHHHHHHHHHHHHHHHHHHHTTTS-HHHHHHHHHHHHHHHHHHHHHHHHHHHHHHHSTT---HHHHHHHHHHHHTT--STTHHHHHHHHHHHHHT-SEEEEEETTS-EEEEEE---SSEEEEEEEETTEEEEEEEEEPPTT-SS--HHHHHHHHHHHHHHHHHHHHHHHHHHHHHHHHHHHHHHHHHHHHHHHHHHHHHHHHHHHHHHHHHHHHHHTTT-HHHHHHHHHHHHHHHHHHHHHHHHHHHHHS-HHHHHHHHHHHHHHHHHHHHTTSS---------PPPHHHHHHHHHHHHTT-EEEEEEETTEEEEEEE-PPP---

Radius of gyration: 50.15 Å; chains: 1; bounding box: 108×72×155 Å